Protein AF-0000000072577716 (afdb_homodimer)

Sequence (620 aa):
MRLLTHLRHVDLAVPDYDKQLDFYSGVWGLTKVAEDSGISFLAAEGSPEQYVVRLRKAEEKRLDLVSYGAASAADVDTLAERLLAGGVQLISRPGTVDTPGGGYGFRFFDVDGRTIEVSADVEVRQHRRIEEKESIPVKLSHVVLNSPDLNRTREWYERHLGFALSDTLSSPHMGEVMHFMRISNQHHSMALAKGPHTALHHISFEMRGLDEYMRGSGRVMRAGLRKIWGPGRHLAGDNTFTYFLDPHGNTVEYTTELENLDEDTWHPHVYDFSRPEVTDQWGTANPMNELVAKESFNDPDRGVFVAPPVMRLLTHLRHVDLAVPDYDKQLDFYSGVWGLTKVAEDSGISFLAAEGSPEQYVVRLRKAEEKRLDLVSYGAASAADVDTLAERLLAGGVQLISRPGTVDTPGGGYGFRFFDVDGRTIEVSADVEVRQHRRIEEKESIPVKLSHVVLNSPDLNRTREWYERHLGFALSDTLSSPHMGEVMHFMRISNQHHSMALAKGPHTALHHISFEMRGLDEYMRGSGRVMRAGLRKIWGPGRHLAGDNTFTYFLDPHGNTVEYTTELENLDEDTWHPHVYDFSRPEVTDQWGTANPMNELVAKESFNDPDRGVFVAPPV

Nearest PDB structures (foldseek):
  5znh-assembly1_A  TM=8.802E-01  e=3.880E-25  Diaphorobacter sp. DS2
  1f1u-assembly1_A  TM=8.747E-01  e=8.868E-24  Arthrobacter globiformis
  5zsz-assembly1_A  TM=8.930E-01  e=1.351E-23  Diaphorobacter sp. DS2
  4ghc-assembly1_A  TM=8.962E-01  e=1.593E-22  Brevibacterium fuscum
  6l3w-assembly1_A  TM=8.428E-01  e=5.550E-21  metagenome

pLDDT: mean 95.59, std 4.87, range [61.91, 98.88]

Solvent-accessible surface area (backbone atoms only — not comparable to full-atom values): 30816 Å² total; per-residue (Å²): 132,73,48,42,55,44,74,48,34,42,29,39,27,26,54,63,41,67,61,44,49,48,41,43,49,52,69,59,38,30,41,77,71,48,74,47,100,57,34,38,31,26,15,28,56,42,26,44,53,55,34,34,36,35,44,30,54,33,92,53,61,29,60,42,33,45,31,31,30,24,82,32,59,66,41,44,52,52,49,53,51,50,34,48,75,68,67,46,56,64,72,43,67,77,37,80,37,92,51,84,47,41,28,33,22,35,33,27,43,50,94,80,18,45,34,37,33,42,34,11,72,50,44,69,42,92,54,44,85,78,54,91,79,49,45,36,35,29,30,74,48,32,39,31,34,26,25,63,51,49,66,63,50,51,52,48,41,33,72,73,58,49,40,40,75,38,36,32,36,26,33,95,88,73,38,74,42,31,42,29,24,17,58,56,47,45,38,44,40,34,31,42,29,58,28,94,39,45,16,61,24,34,44,32,29,24,24,84,35,71,68,18,38,42,29,30,53,7,50,36,47,74,71,64,48,56,69,63,46,50,59,32,23,27,50,78,45,53,18,37,38,31,34,30,42,48,88,85,53,49,35,34,30,49,26,29,67,64,32,73,48,55,78,88,74,63,73,62,49,77,41,54,51,80,40,64,52,41,60,20,55,23,44,61,25,77,77,90,45,71,66,48,54,55,54,40,45,40,63,70,39,73,29,53,72,45,84,56,86,131,131,74,46,42,56,43,73,50,34,42,28,39,26,27,53,62,42,66,61,45,48,49,41,43,49,52,70,58,37,29,41,76,72,47,74,48,98,58,34,38,30,26,16,28,56,43,26,44,52,55,34,34,36,37,45,30,55,34,91,54,60,28,59,42,32,45,31,31,29,25,82,31,58,67,42,46,51,50,49,52,52,50,35,47,75,68,67,45,57,64,72,45,69,77,37,80,37,93,51,85,47,40,27,31,22,34,33,26,42,49,96,81,18,45,34,37,34,42,33,11,73,49,44,70,42,94,52,47,85,79,55,91,79,49,46,36,37,29,32,74,48,33,39,32,34,25,24,62,51,48,65,64,51,50,52,48,40,33,72,73,57,50,40,41,75,39,36,33,35,26,32,94,88,72,39,75,41,31,42,29,24,18,58,56,48,46,36,42,39,33,31,42,30,57,28,94,40,46,16,62,25,33,44,30,29,24,25,84,34,70,68,18,38,43,30,30,52,7,51,36,48,74,72,65,48,55,70,64,47,51,60,31,24,27,49,78,45,53,17,39,38,31,33,29,41,48,90,85,53,48,34,34,29,49,25,29,68,64,32,72,49,56,78,89,74,62,72,62,50,78,40,53,52,79,40,65,51,40,59,22,56,23,42,61,25,76,79,89,45,70,65,48,54,56,54,40,45,40,63,70,39,73,29,53,72,45,84,58,86,133

Structure (mmCIF, N/CA/C/O backbone):
data_AF-0000000072577716-model_v1
#
loop_
_entity.id
_entity.type
_entity.pdbx_description
1 polymer Oxidoreductase
#
loop_
_atom_site.group_PDB
_atom_site.id
_atom_site.type_symbol
_atom_site.label_atom_id
_atom_site.label_alt_id
_atom_site.label_comp_id
_atom_site.label_asym_id
_atom_site.label_entity_id
_atom_site.label_seq_id
_atom_site.pdbx_PDB_ins_code
_atom_site.Cartn_x
_atom_site.Cartn_y
_atom_site.Cartn_z
_atom_site.occupancy
_atom_site.B_iso_or_equiv
_atom_site.auth_seq_id
_atom_site.auth_comp_id
_atom_site.auth_asym_id
_atom_site.auth_atom_id
_atom_site.pdbx_PDB_model_num
ATOM 1 N N . MET A 1 1 ? -4.406 -38.875 3.258 1 61.91 1 MET A N 1
ATOM 2 C CA . MET A 1 1 ? -3.221 -38.062 3.527 1 61.91 1 MET A CA 1
ATOM 3 C C . MET A 1 1 ? -2.785 -37.281 2.279 1 61.91 1 MET A C 1
ATOM 5 O O . MET A 1 1 ? -2.83 -37.844 1.172 1 61.91 1 MET A O 1
ATOM 9 N N . ARG A 1 2 ? -2.484 -35.938 2.393 1 82.94 2 ARG A N 1
ATOM 10 C CA . ARG A 1 2 ? -2.021 -35.156 1.247 1 82.94 2 ARG A CA 1
ATOM 11 C C . ARG A 1 2 ? -0.605 -35.562 0.85 1 82.94 2 ARG A C 1
ATOM 13 O O . ARG A 1 2 ? 0.296 -35.594 1.69 1 82.94 2 ARG A O 1
ATOM 20 N N . LEU A 1 3 ? -0.496 -35.969 -0.396 1 93.38 3 LEU A N 1
ATOM 21 C CA . LEU A 1 3 ? 0.78 -36.438 -0.906 1 93.38 3 LEU A CA 1
ATOM 22 C C . LEU A 1 3 ? 1.635 -35.312 -1.427 1 93.38 3 LEU A C 1
ATOM 24 O O . LEU A 1 3 ? 2.865 -35.375 -1.425 1 93.38 3 LEU A O 1
ATOM 28 N N . LEU A 1 4 ? 0.972 -34.281 -1.821 1 97.19 4 LEU A N 1
ATOM 29 C CA . LEU A 1 4 ? 1.681 -33.094 -2.295 1 97.19 4 LEU A CA 1
ATOM 30 C C . LEU A 1 4 ? 1.93 -32.094 -1.151 1 97.19 4 LEU A C 1
ATOM 32 O O . LEU A 1 4 ? 1.136 -32.031 -0.211 1 97.19 4 LEU A O 1
ATOM 36 N N . THR A 1 5 ? 2.996 -31.312 -1.254 1 96.38 5 THR A N 1
ATOM 37 C CA . THR A 1 5 ? 3.35 -30.469 -0.117 1 96.38 5 THR A CA 1
ATOM 38 C C . THR A 1 5 ? 3.326 -29 -0.51 1 96.38 5 THR A C 1
ATOM 40 O O . THR A 1 5 ? 2.951 -28.141 0.294 1 96.38 5 THR A O 1
ATOM 43 N N . HIS A 1 6 ? 3.773 -28.688 -1.685 1 96.94 6 HIS A N 1
ATOM 44 C CA . HIS A 1 6 ? 3.875 -27.297 -2.072 1 96.94 6 HIS A CA 1
ATOM 45 C C . HIS A 1 6 ? 4.102 -27.141 -3.572 1 96.94 6 HIS A C 1
ATOM 47 O O . HIS A 1 6 ? 4.457 -28.125 -4.246 1 96.94 6 HIS A O 1
ATOM 53 N N . LEU A 1 7 ? 3.771 -25.953 -4.066 1 98.38 7 LEU A N 1
ATOM 54 C CA . LEU A 1 7 ? 4.172 -25.562 -5.414 1 98.38 7 LEU A CA 1
ATOM 55 C C . LEU A 1 7 ? 5.68 -25.344 -5.488 1 98.38 7 LEU A C 1
ATOM 57 O O . LEU A 1 7 ? 6.23 -24.578 -4.695 1 98.38 7 LEU A O 1
ATOM 61 N N . ARG A 1 8 ? 6.355 -26.016 -6.387 1 98.12 8 ARG A N 1
ATOM 62 C CA . ARG A 1 8 ? 7.812 -25.953 -6.414 1 98.12 8 ARG A CA 1
ATOM 63 C C . ARG A 1 8 ? 8.297 -24.953 -7.457 1 98.12 8 ARG A C 1
ATOM 65 O O . ARG A 1 8 ? 9.086 -24.062 -7.148 1 98.12 8 ARG A O 1
ATOM 72 N N . HIS A 1 9 ? 7.926 -25.125 -8.734 1 98.44 9 HIS A N 1
ATOM 73 C CA . HIS A 1 9 ? 8.352 -24.219 -9.805 1 98.44 9 HIS A CA 1
ATOM 74 C C . HIS A 1 9 ? 7.398 -24.281 -10.992 1 98.44 9 HIS A C 1
ATOM 76 O O . HIS A 1 9 ? 6.582 -25.203 -11.086 1 98.44 9 HIS A O 1
ATOM 82 N N . VAL A 1 10 ? 7.453 -23.25 -11.789 1 98.81 10 VAL A N 1
ATOM 83 C CA . VAL A 1 10 ? 6.738 -23.172 -13.062 1 98.81 10 VAL A CA 1
ATOM 84 C C . VAL A 1 10 ? 7.738 -23 -14.203 1 98.81 10 VAL A C 1
ATOM 86 O O . VAL A 1 10 ? 8.688 -22.219 -14.086 1 98.81 10 VAL A O 1
ATOM 89 N N . ASP A 1 11 ? 7.508 -23.734 -15.227 1 98.44 11 ASP A N 1
ATOM 90 C CA . ASP A 1 11 ? 8.445 -23.703 -16.344 1 98.44 11 ASP A CA 1
ATOM 91 C C . ASP A 1 11 ? 7.781 -23.141 -17.594 1 98.44 11 ASP A C 1
ATOM 93 O O . ASP A 1 11 ? 6.66 -23.516 -17.938 1 98.44 11 ASP A O 1
ATOM 97 N N . LEU A 1 12 ? 8.508 -22.25 -18.266 1 98.38 12 LEU A N 1
ATOM 98 C CA . LEU A 1 12 ? 8.008 -21.578 -19.453 1 98.38 12 LEU A CA 1
ATOM 99 C C . LEU A 1 12 ? 8.945 -21.812 -20.641 1 98.38 12 LEU A C 1
ATOM 101 O O . LEU A 1 12 ? 10.156 -21.906 -20.469 1 98.38 12 LEU A O 1
ATOM 105 N N . ALA A 1 13 ? 8.375 -21.922 -21.797 1 98.19 13 ALA A N 1
ATOM 106 C CA . ALA A 1 13 ? 9.102 -21.859 -23.062 1 98.19 13 ALA A CA 1
ATOM 107 C C . ALA A 1 13 ? 8.719 -20.609 -23.844 1 98.19 13 ALA A C 1
ATOM 109 O O . ALA A 1 13 ? 7.547 -20.219 -23.875 1 98.19 13 ALA A O 1
ATOM 110 N N . VAL A 1 14 ? 9.695 -20 -24.422 1 97.75 14 VAL A N 1
ATOM 111 C CA . VAL A 1 14 ? 9.422 -18.734 -25.078 1 97.75 14 VAL A CA 1
ATOM 112 C C . VAL A 1 14 ? 10.312 -18.594 -26.312 1 97.75 14 VAL A C 1
ATOM 114 O O . VAL A 1 14 ? 11.422 -19.125 -26.344 1 97.75 14 VAL A O 1
ATOM 117 N N . PRO A 1 15 ? 9.883 -17.828 -27.312 1 97.62 15 PRO A N 1
ATOM 118 C CA . PRO A 1 15 ? 10.695 -17.641 -28.531 1 97.62 15 PRO A CA 1
ATOM 119 C C . PRO A 1 15 ? 11.867 -16.688 -28.312 1 97.62 15 PRO A C 1
ATOM 121 O O . PRO A 1 15 ? 12.984 -16.953 -28.781 1 97.62 15 PRO A O 1
ATOM 124 N N . ASP A 1 16 ? 11.664 -15.531 -27.734 1 97.75 16 ASP A N 1
ATOM 125 C CA . ASP A 1 16 ? 12.75 -14.602 -27.422 1 97.75 16 ASP A CA 1
ATOM 126 C C . ASP A 1 16 ? 13.281 -14.836 -26 1 97.75 16 ASP A C 1
ATOM 128 O O . ASP A 1 16 ? 13.023 -14.047 -25.094 1 97.75 16 ASP A O 1
ATOM 132 N N . TYR A 1 17 ? 14.125 -15.828 -25.938 1 97.19 17 TYR A N 1
ATOM 133 C CA . TYR A 1 17 ? 14.656 -16.359 -24.688 1 97.19 17 TYR A CA 1
ATOM 134 C C . TYR A 1 17 ? 15.438 -15.289 -23.922 1 97.19 17 TYR A C 1
ATOM 136 O O . TYR A 1 17 ? 15.234 -15.094 -22.734 1 97.19 17 TYR A O 1
ATOM 144 N N . ASP A 1 18 ? 16.266 -14.57 -24.578 1 97.38 18 ASP A N 1
ATOM 145 C CA . ASP A 1 18 ? 17.141 -13.594 -23.938 1 97.38 18 ASP A CA 1
ATOM 146 C C . ASP A 1 18 ? 16.344 -12.453 -23.328 1 97.38 18 ASP A C 1
ATOM 148 O O . ASP A 1 18 ? 16.641 -12.008 -22.219 1 97.38 18 ASP A O 1
ATOM 152 N N . LYS A 1 19 ? 15.367 -12.016 -24.047 1 97.75 19 LYS A N 1
ATOM 153 C CA . LYS A 1 19 ? 14.523 -10.938 -23.547 1 97.75 19 LYS A CA 1
ATOM 154 C C . LYS A 1 19 ? 13.766 -11.367 -22.281 1 97.75 19 LYS A C 1
ATOM 156 O O . LYS A 1 19 ? 13.641 -10.594 -21.328 1 97.75 19 LYS A O 1
ATOM 161 N N . GLN A 1 20 ? 13.289 -12.555 -22.312 1 98.06 20 GLN A N 1
ATOM 162 C CA . GLN A 1 20 ? 12.562 -13.086 -21.156 1 98.06 20 GLN A CA 1
ATOM 163 C C . GLN A 1 20 ? 13.484 -13.25 -19.953 1 98.06 20 GLN A C 1
ATOM 165 O O . GLN A 1 20 ? 13.102 -12.938 -18.828 1 98.06 20 GLN A O 1
ATOM 170 N N . LEU A 1 21 ? 14.656 -13.75 -20.203 1 97.94 21 LEU A N 1
ATOM 171 C CA . LEU A 1 21 ? 15.633 -13.945 -19.141 1 97.94 21 LEU A CA 1
ATOM 172 C C . LEU A 1 21 ? 16.016 -12.617 -18.516 1 97.94 21 LEU A C 1
ATOM 174 O O . LEU A 1 21 ? 16.109 -12.508 -17.281 1 97.94 21 LEU A O 1
ATOM 178 N N . ASP A 1 22 ? 16.188 -11.602 -19.328 1 97.69 22 ASP A N 1
ATOM 179 C CA . ASP A 1 22 ? 16.547 -10.273 -18.844 1 97.69 22 ASP A CA 1
ATOM 180 C C . ASP A 1 22 ? 15.453 -9.703 -17.938 1 97.69 22 ASP A C 1
ATOM 182 O O . ASP A 1 22 ? 15.75 -9.055 -16.922 1 97.69 22 ASP A O 1
ATOM 186 N N . PHE A 1 23 ? 14.312 -9.938 -18.297 1 98.38 23 PHE A N 1
ATOM 187 C CA . PHE A 1 23 ? 13.188 -9.461 -17.484 1 98.38 23 PHE A CA 1
ATOM 188 C C . PHE A 1 23 ? 13.188 -10.117 -16.109 1 98.38 23 PHE A C 1
ATOM 190 O O . PHE A 1 23 ? 13.172 -9.43 -15.094 1 98.38 23 PHE A O 1
ATOM 197 N N . TYR A 1 24 ? 13.219 -11.453 -16.047 1 98.62 24 TYR A N 1
ATOM 198 C CA . TYR A 1 24 ? 13.062 -12.18 -14.789 1 98.62 24 TYR A CA 1
ATOM 199 C C . TYR A 1 24 ? 14.266 -11.969 -13.883 1 98.62 24 TYR A C 1
ATOM 201 O O . TYR A 1 24 ? 14.109 -11.82 -12.664 1 98.62 24 TYR A O 1
ATOM 209 N N . SER A 1 25 ? 15.484 -11.938 -14.461 1 97.75 25 SER A N 1
ATOM 210 C CA . SER A 1 25 ? 16.703 -11.836 -13.664 1 97.75 25 SER A CA 1
ATOM 211 C C . SER A 1 25 ? 17.062 -10.383 -13.383 1 97.75 25 SER A C 1
ATOM 213 O O . SER A 1 25 ? 17.906 -10.102 -12.531 1 97.75 25 SER A O 1
ATOM 215 N N . GLY A 1 26 ? 16.453 -9.391 -14 1 96.75 26 GLY A N 1
ATOM 216 C CA . GLY A 1 26 ? 16.688 -7.965 -13.805 1 96.75 26 GLY A CA 1
ATOM 217 C C . GLY A 1 26 ? 15.547 -7.262 -13.094 1 96.75 26 GLY A C 1
ATOM 218 O O . GLY A 1 26 ? 15.547 -7.164 -11.867 1 96.75 26 GLY A O 1
ATOM 219 N N . VAL A 1 27 ? 14.578 -7.012 -13.875 1 96.25 27 VAL A N 1
ATOM 220 C CA . VAL A 1 27 ? 13.477 -6.164 -13.414 1 96.25 27 VAL A CA 1
ATOM 221 C C . VAL A 1 27 ? 12.664 -6.902 -12.359 1 96.25 27 VAL A C 1
ATOM 223 O O . VAL A 1 27 ? 12.289 -6.324 -11.328 1 96.25 27 VAL A O 1
ATOM 226 N N . TRP A 1 28 ? 12.398 -8.156 -12.57 1 98.44 28 TRP A N 1
ATOM 227 C CA . TRP A 1 28 ? 11.477 -8.898 -11.711 1 98.44 28 TRP A CA 1
ATOM 228 C C . TRP A 1 28 ? 12.164 -9.32 -10.414 1 98.44 28 TRP A C 1
ATOM 230 O O . TRP A 1 28 ? 11.508 -9.469 -9.383 1 98.44 28 TRP A O 1
ATOM 240 N N . GLY A 1 29 ? 13.531 -9.578 -10.469 1 98.38 29 GLY A N 1
ATOM 241 C CA . GLY A 1 29 ? 14.305 -9.711 -9.242 1 98.38 29 GLY A CA 1
ATOM 242 C C . GLY A 1 29 ? 14.641 -11.148 -8.898 1 98.38 29 GLY A C 1
ATOM 243 O O . GLY A 1 29 ? 14.953 -11.461 -7.75 1 98.38 29 GLY A O 1
ATOM 244 N N . LEU A 1 30 ? 14.57 -12.086 -9.82 1 98.69 30 LEU A N 1
ATOM 245 C CA . LEU A 1 30 ? 15.031 -13.445 -9.57 1 98.69 30 LEU A CA 1
ATOM 246 C C . LEU A 1 30 ? 16.516 -13.586 -9.867 1 98.69 30 LEU A C 1
ATOM 248 O O . LEU A 1 30 ? 17.109 -12.719 -10.523 1 98.69 30 LEU A O 1
ATOM 252 N N . THR A 1 31 ? 17.094 -14.648 -9.352 1 98 31 THR A N 1
ATOM 253 C CA . THR A 1 31 ? 18.516 -14.914 -9.523 1 98 31 THR A CA 1
ATOM 254 C C . THR A 1 31 ? 18.734 -16.109 -10.445 1 98 31 THR A C 1
ATOM 256 O O . THR A 1 31 ? 18.219 -17.203 -10.188 1 98 31 THR A O 1
ATOM 259 N N . LYS A 1 32 ? 19.516 -15.891 -11.531 1 97.75 32 LYS A N 1
ATOM 260 C CA . LYS A 1 32 ? 19.891 -17.016 -12.375 1 97.75 32 LYS A CA 1
ATOM 261 C C . LYS A 1 32 ? 20.891 -17.922 -11.656 1 97.75 32 LYS A C 1
ATOM 263 O O . LYS A 1 32 ? 22 -17.5 -11.328 1 97.75 32 LYS A O 1
ATOM 268 N N . VAL A 1 33 ? 20.531 -19.219 -11.492 1 96.69 33 VAL A N 1
ATOM 269 C CA . VAL A 1 33 ? 21.359 -20.078 -10.664 1 96.69 33 VAL A CA 1
ATOM 270 C C . VAL A 1 33 ? 22.016 -21.156 -11.523 1 96.69 33 VAL A C 1
ATOM 272 O O . VAL A 1 33 ? 22.984 -21.797 -11.109 1 96.69 33 VAL A O 1
ATOM 275 N N . ALA A 1 34 ? 21.469 -21.5 -12.617 1 94.75 34 ALA A N 1
ATOM 276 C CA . ALA A 1 34 ? 22.031 -22.469 -13.57 1 94.75 34 ALA A CA 1
ATOM 277 C C . ALA A 1 34 ? 21.578 -22.156 -14.992 1 94.75 34 ALA A C 1
ATOM 279 O O . ALA A 1 34 ? 20.531 -21.547 -15.203 1 94.75 34 ALA A O 1
ATOM 280 N N . GLU A 1 35 ? 22.453 -22.469 -15.844 1 92.56 35 GLU A N 1
ATOM 281 C CA . GLU A 1 35 ? 22.125 -22.25 -17.25 1 92.56 35 GLU A CA 1
ATOM 282 C C . GLU A 1 35 ? 22.781 -23.297 -18.141 1 92.56 35 GLU A C 1
ATOM 284 O O . GLU A 1 35 ? 23.906 -23.734 -17.875 1 92.56 35 GLU A O 1
ATOM 289 N N . ASP A 1 36 ? 22 -23.688 -19.031 1 87.69 36 ASP A N 1
ATOM 290 C CA . ASP A 1 36 ? 22.469 -24.5 -20.156 1 87.69 36 ASP A CA 1
ATOM 291 C C . ASP A 1 36 ? 21.922 -23.984 -21.484 1 87.69 36 ASP A C 1
ATOM 293 O O . ASP A 1 36 ? 20.938 -23.234 -21.5 1 87.69 36 ASP A O 1
ATOM 297 N N . SER A 1 37 ? 22.641 -24.203 -22.578 1 85.56 37 SER A N 1
ATOM 298 C CA . SER A 1 37 ? 22.281 -23.625 -23.859 1 85.56 37 SER A CA 1
ATOM 299 C C . SER A 1 37 ? 20.781 -23.656 -24.094 1 85.56 37 SER A C 1
ATOM 301 O O . SER A 1 37 ? 20.203 -24.719 -24.328 1 85.56 37 SER A O 1
ATOM 303 N N . GLY A 1 38 ? 20.156 -22.469 -23.859 1 92.56 38 GLY A N 1
ATOM 304 C CA . GLY A 1 38 ? 18.75 -22.266 -24.141 1 92.56 38 GLY A CA 1
ATOM 305 C C . GLY A 1 38 ? 17.844 -22.625 -22.969 1 92.56 38 GLY A C 1
ATOM 306 O O . GLY A 1 38 ? 16.625 -22.734 -23.109 1 92.56 38 GLY A O 1
ATOM 307 N N . ILE A 1 39 ? 18.469 -22.969 -21.875 1 96.94 39 ILE A N 1
ATOM 308 C CA . ILE A 1 39 ? 17.703 -23.25 -20.656 1 96.94 39 ILE A CA 1
ATOM 309 C C . ILE A 1 39 ? 18.312 -22.484 -19.484 1 96.94 39 ILE A C 1
ATOM 311 O O . ILE A 1 39 ? 19.531 -22.469 -19.312 1 96.94 39 ILE A O 1
ATOM 315 N N . SER A 1 40 ? 17.438 -21.797 -18.75 1 97.94 40 SER A N 1
ATOM 316 C CA . SER A 1 40 ? 17.875 -21.125 -17.531 1 97.94 40 SER A CA 1
ATOM 317 C C . SER A 1 40 ? 16.984 -21.484 -16.344 1 97.94 40 SER A C 1
ATOM 319 O O . SER A 1 40 ? 15.789 -21.719 -16.5 1 97.94 40 SER A O 1
ATOM 321 N N . PHE A 1 41 ? 17.609 -21.609 -15.195 1 98.31 41 PHE A N 1
ATOM 322 C CA . PHE A 1 41 ? 16.938 -21.828 -13.922 1 98.31 41 PHE A CA 1
ATOM 323 C C . PHE A 1 41 ? 17.047 -20.594 -13.023 1 98.31 41 PHE A C 1
ATOM 325 O O . PHE A 1 41 ? 18.141 -20.109 -12.766 1 98.31 41 PHE A O 1
ATOM 332 N N . LEU A 1 42 ? 15.883 -20.094 -12.586 1 98.69 42 LEU A N 1
ATOM 333 C CA . LEU A 1 42 ? 15.844 -18.844 -11.828 1 98.69 42 LEU A CA 1
ATOM 334 C C . LEU A 1 42 ? 15.266 -19.078 -10.43 1 98.69 42 LEU A C 1
ATOM 336 O O . LEU A 1 42 ? 14.172 -19.625 -10.289 1 98.69 42 LEU A O 1
ATOM 340 N N . ALA A 1 43 ? 16 -18.578 -9.445 1 98.56 43 ALA A N 1
ATOM 341 C CA . ALA A 1 43 ? 15.625 -18.781 -8.047 1 98.56 43 ALA A CA 1
ATOM 342 C C . ALA A 1 43 ? 15.156 -17.484 -7.402 1 98.56 43 ALA A C 1
ATOM 344 O O . ALA A 1 43 ? 15.508 -16.391 -7.863 1 98.56 43 ALA A O 1
ATOM 345 N N . ALA A 1 44 ? 14.312 -17.609 -6.484 1 98.56 44 ALA A N 1
ATOM 346 C CA . ALA A 1 44 ? 14.023 -16.516 -5.566 1 98.56 44 ALA A CA 1
ATOM 347 C C . ALA A 1 44 ? 14.953 -16.547 -4.359 1 98.56 44 ALA A C 1
ATOM 349 O O . ALA A 1 44 ? 15.094 -17.594 -3.707 1 98.56 44 ALA A O 1
ATOM 350 N N . GLU A 1 45 ? 15.5 -15.469 -3.943 1 97.75 45 GLU A N 1
ATOM 351 C CA . GLU A 1 45 ? 16.562 -15.414 -2.947 1 97.75 45 GLU A CA 1
ATOM 352 C C . GLU A 1 45 ? 16.078 -15.938 -1.597 1 97.75 45 GLU A C 1
ATOM 354 O O . GLU A 1 45 ? 16.875 -16.5 -0.83 1 97.75 45 GLU A O 1
ATOM 359 N N . GLY A 1 46 ? 14.867 -15.75 -1.352 1 97.94 46 GLY A N 1
ATOM 360 C CA . GLY A 1 46 ? 14.359 -16.141 -0.047 1 97.94 46 GLY A CA 1
ATOM 361 C C . GLY A 1 46 ? 13.891 -17.578 0.006 1 97.94 46 GLY A C 1
ATOM 362 O O . GLY A 1 46 ? 13.461 -18.062 1.056 1 97.94 46 GLY A O 1
ATOM 363 N N . SER A 1 47 ? 13.93 -18.328 -1.049 1 97.38 47 SER A N 1
ATOM 364 C CA . SER A 1 47 ? 13.375 -19.672 -1.154 1 97.38 47 SER A CA 1
ATOM 365 C C . SER A 1 47 ? 14.477 -20.734 -1.142 1 97.38 47 SER A C 1
ATOM 367 O O . SER A 1 47 ? 15.523 -20.547 -1.769 1 97.38 47 SER A O 1
ATOM 369 N N . PRO A 1 48 ? 14.266 -21.812 -0.46 1 97.19 48 PRO A N 1
ATOM 370 C CA . PRO A 1 48 ? 15.234 -22.922 -0.482 1 97.19 48 PRO A CA 1
ATOM 371 C C . PRO A 1 48 ? 15.164 -23.734 -1.77 1 97.19 48 PRO A C 1
ATOM 373 O O . PRO A 1 48 ? 16.031 -24.578 -2.014 1 97.19 48 PRO A O 1
ATOM 376 N N . GLU A 1 49 ? 14.156 -23.578 -2.582 1 97.56 49 GLU A N 1
ATOM 377 C CA . GLU A 1 49 ? 14.078 -24.297 -3.855 1 97.56 49 GLU A CA 1
ATOM 378 C C . GLU A 1 49 ? 15.234 -23.922 -4.773 1 97.56 49 GLU A C 1
ATOM 380 O O . GLU A 1 49 ? 15.641 -22.75 -4.824 1 97.56 49 GLU A O 1
ATOM 385 N N . GLN A 1 50 ? 15.734 -24.906 -5.531 1 96.88 50 GLN A N 1
ATOM 386 C CA . GLN A 1 50 ? 16.828 -24.656 -6.457 1 96.88 50 GLN A CA 1
ATOM 387 C C . GLN A 1 50 ? 16.453 -23.578 -7.477 1 96.88 50 GLN A C 1
ATOM 389 O O . GLN A 1 50 ? 17.297 -22.781 -7.879 1 96.88 50 GLN A O 1
ATOM 394 N N . TYR A 1 51 ? 15.266 -23.562 -7.891 1 98.06 51 TYR A N 1
ATOM 395 C CA . TYR A 1 51 ? 14.688 -22.594 -8.812 1 98.06 51 TYR A CA 1
ATOM 396 C C . TYR A 1 51 ? 13.164 -22.562 -8.695 1 98.06 51 TYR A C 1
ATOM 398 O O . TYR A 1 51 ? 12.562 -23.516 -8.195 1 98.06 51 TYR A O 1
ATOM 406 N N . VAL A 1 52 ? 12.625 -21.406 -9.117 1 98.62 52 VAL A N 1
ATOM 407 C CA . VAL A 1 52 ? 11.172 -21.297 -9.055 1 98.62 52 VAL A CA 1
ATOM 408 C C . VAL A 1 52 ? 10.602 -21.078 -10.461 1 98.62 52 VAL A C 1
ATOM 410 O O . VAL A 1 52 ? 9.406 -21.25 -10.68 1 98.62 52 VAL A O 1
ATOM 413 N N . VAL A 1 53 ? 11.43 -20.656 -11.375 1 98.81 53 VAL A N 1
ATOM 414 C CA . VAL A 1 53 ? 11.078 -20.547 -12.789 1 98.81 53 VAL A CA 1
ATOM 415 C C . VAL A 1 53 ? 12.164 -21.188 -13.641 1 98.81 53 VAL A C 1
ATOM 417 O O . VAL A 1 53 ? 13.359 -20.969 -13.414 1 98.81 53 VAL A O 1
ATOM 420 N N . ARG A 1 54 ? 11.805 -21.984 -14.547 1 98.38 54 ARG A N 1
ATOM 421 C CA . ARG A 1 54 ? 12.688 -22.453 -15.609 1 98.38 54 ARG A CA 1
ATOM 422 C C . ARG A 1 54 ? 12.281 -21.859 -16.953 1 98.38 54 AR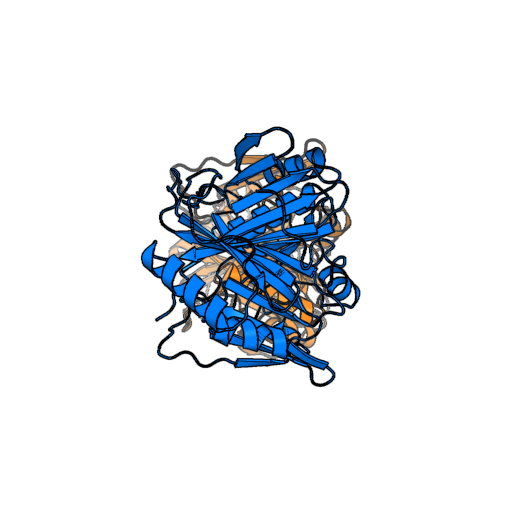G A C 1
ATOM 424 O O . ARG A 1 54 ? 11.102 -21.891 -17.312 1 98.38 54 ARG A O 1
ATOM 431 N N . LEU A 1 55 ? 13.219 -21.297 -17.656 1 98.31 55 LEU A N 1
ATOM 432 C CA . LEU A 1 55 ? 13 -20.766 -18.984 1 98.31 55 LEU A CA 1
ATOM 433 C C . LEU A 1 55 ? 13.695 -21.609 -20.047 1 98.31 55 LEU A C 1
ATOM 435 O O . LEU A 1 55 ? 14.859 -21.984 -19.875 1 98.31 55 LEU A O 1
ATOM 439 N N . ARG A 1 56 ? 12.984 -21.875 -21.078 1 98.19 56 ARG A N 1
ATOM 440 C CA . ARG A 1 56 ? 13.547 -22.609 -22.203 1 98.19 56 ARG A CA 1
ATOM 441 C C . ARG A 1 56 ? 13.289 -21.891 -23.531 1 98.19 56 ARG A C 1
ATOM 443 O O . ARG A 1 56 ? 12.188 -21.406 -23.766 1 98.19 56 ARG A O 1
ATOM 450 N N . LYS A 1 57 ? 14.344 -21.906 -24.391 1 98.06 57 LYS A N 1
ATOM 451 C CA . LYS A 1 57 ? 14.172 -21.391 -25.734 1 98.06 57 LYS A CA 1
ATOM 452 C C . LYS A 1 57 ? 13.297 -22.312 -26.578 1 98.06 57 LYS A C 1
ATOM 454 O O . LYS A 1 57 ? 13.492 -23.516 -26.594 1 98.06 57 LYS A O 1
ATOM 459 N N . ALA A 1 58 ? 12.344 -21.719 -27.203 1 97.31 58 ALA A N 1
ATOM 460 C CA . ALA A 1 58 ? 11.453 -22.469 -28.094 1 97.31 58 ALA A CA 1
ATOM 461 C C . ALA A 1 58 ? 10.914 -21.578 -29.203 1 97.31 58 ALA A C 1
ATOM 463 O O . ALA A 1 58 ? 11.047 -20.344 -29.141 1 97.31 58 ALA A O 1
ATOM 464 N N . GLU A 1 59 ? 10.32 -22.219 -30.234 1 96.12 59 GLU A N 1
ATOM 465 C CA . GLU A 1 59 ? 9.758 -21.469 -31.359 1 96.12 59 GLU A CA 1
ATOM 466 C C . GLU A 1 59 ? 8.461 -20.766 -30.953 1 96.12 59 GLU A C 1
ATOM 468 O O . GLU A 1 59 ? 8.133 -19.703 -31.484 1 96.12 59 GLU A O 1
ATOM 473 N N . GLU A 1 60 ? 7.777 -21.359 -30.016 1 95.56 60 GLU A N 1
ATOM 474 C CA . GLU A 1 60 ? 6.5 -20.828 -29.578 1 95.56 60 GLU A CA 1
ATOM 475 C C . GLU A 1 60 ? 6.441 -20.719 -28.047 1 95.56 60 GLU A C 1
ATOM 477 O O . GLU A 1 60 ? 7.09 -21.5 -27.344 1 95.56 60 GLU A O 1
ATOM 482 N N . LYS A 1 61 ? 5.602 -19.766 -27.641 1 96.75 61 LYS A N 1
ATOM 483 C CA . LYS A 1 61 ? 5.355 -19.641 -26.203 1 96.75 61 LYS A CA 1
ATOM 484 C C . LYS A 1 61 ? 4.473 -20.766 -25.688 1 96.75 61 LYS A C 1
ATOM 486 O O . LYS A 1 61 ? 3.477 -21.125 -26.328 1 96.75 61 LYS A O 1
ATOM 491 N N . ARG A 1 62 ? 4.777 -21.297 -24.578 1 97.25 62 ARG A N 1
ATOM 492 C CA . ARG A 1 62 ? 3.893 -22.266 -23.922 1 97.25 62 ARG A CA 1
ATOM 493 C C . ARG A 1 62 ? 4.25 -22.422 -22.453 1 97.25 62 ARG A C 1
ATOM 495 O O . ARG A 1 62 ? 5.332 -22.016 -22.016 1 97.25 62 ARG A O 1
ATOM 502 N N . LEU A 1 63 ? 3.371 -22.969 -21.656 1 98.12 63 LEU A N 1
ATOM 503 C CA . LEU A 1 63 ? 3.633 -23.484 -20.312 1 98.12 63 LEU A CA 1
ATOM 504 C C . LEU A 1 63 ? 4.188 -24.906 -20.375 1 98.12 63 LEU A C 1
ATOM 506 O O . LEU A 1 63 ? 3.463 -25.844 -20.7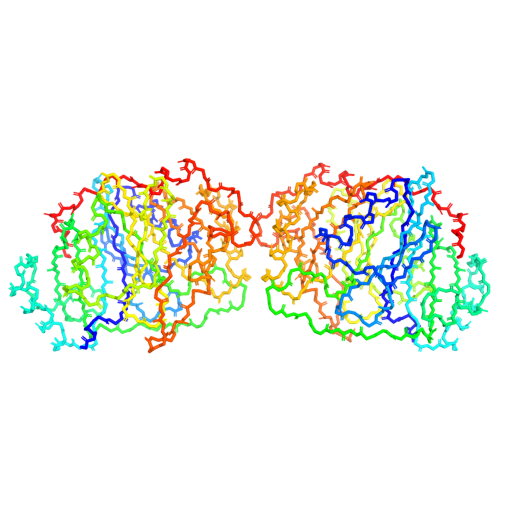03 1 98.12 63 LEU A O 1
ATOM 510 N N . ASP A 1 64 ? 5.461 -25.047 -20.062 1 97.88 64 ASP A N 1
ATOM 511 C CA . ASP A 1 64 ? 6.07 -26.375 -20.125 1 97.88 64 ASP A CA 1
ATOM 512 C C . ASP A 1 64 ? 5.496 -27.297 -19.047 1 97.88 64 ASP A C 1
ATOM 514 O O . ASP A 1 64 ? 5.055 -28.406 -19.344 1 97.88 64 ASP A O 1
ATOM 518 N N . LEU A 1 65 ? 5.551 -26.844 -17.859 1 97.56 65 LEU A N 1
ATOM 519 C CA . LEU A 1 65 ? 4.965 -27.672 -16.812 1 97.56 65 LEU A CA 1
ATOM 520 C C . LEU A 1 65 ? 4.777 -26.859 -15.531 1 97.56 65 LEU A C 1
ATOM 522 O O . LEU A 1 65 ? 5.316 -25.766 -15.398 1 97.56 65 LEU A O 1
ATOM 526 N N . VAL A 1 66 ? 3.943 -27.312 -14.656 1 98.75 66 VAL A N 1
ATOM 527 C CA . VAL A 1 66 ? 3.797 -26.906 -13.258 1 98.75 66 VAL A CA 1
ATOM 528 C C . VAL A 1 66 ? 4.301 -28.016 -12.344 1 98.75 66 VAL A C 1
ATOM 530 O O . VAL A 1 66 ? 3.951 -29.188 -12.523 1 98.75 66 VAL A O 1
ATOM 533 N N . SER A 1 67 ? 5.094 -27.625 -11.406 1 98.62 67 SER A N 1
ATOM 534 C CA . SER A 1 67 ? 5.742 -28.625 -10.578 1 98.62 67 SER A CA 1
ATOM 535 C C . SER A 1 67 ? 5.324 -28.5 -9.117 1 98.62 67 SER A C 1
ATOM 537 O O . SER A 1 67 ? 5.238 -27.391 -8.586 1 98.62 67 SER A O 1
ATOM 539 N N . TYR A 1 68 ? 5.117 -29.656 -8.5 1 98.69 68 TYR A N 1
ATOM 540 C CA . TYR A 1 68 ? 4.797 -29.719 -7.078 1 98.69 68 TYR A CA 1
ATOM 541 C C . TYR A 1 68 ? 5.777 -30.625 -6.34 1 98.69 68 TYR A C 1
ATOM 543 O O . TYR A 1 68 ? 6.363 -31.531 -6.934 1 98.69 68 TYR A O 1
ATOM 551 N N . GLY A 1 69 ? 5.883 -30.328 -5.082 1 98.06 69 GLY A N 1
ATOM 552 C CA . GLY A 1 69 ? 6.676 -31.188 -4.215 1 98.06 69 GLY A CA 1
ATOM 553 C C . GLY A 1 69 ? 5.855 -32.25 -3.523 1 98.06 69 GLY A C 1
ATOM 554 O O . GLY A 1 69 ? 4.66 -32.062 -3.283 1 98.06 69 GLY A O 1
ATOM 555 N N . ALA A 1 70 ? 6.547 -33.375 -3.268 1 97.81 70 ALA A N 1
ATOM 556 C CA . ALA A 1 70 ? 6.039 -34.438 -2.381 1 97.81 70 ALA A CA 1
ATOM 557 C C . ALA A 1 70 ? 6.965 -34.625 -1.186 1 97.81 70 ALA A C 1
ATOM 559 O O . ALA A 1 70 ? 8.141 -34.25 -1.232 1 97.81 70 ALA A O 1
ATOM 560 N N . ALA A 1 71 ? 6.398 -35.188 -0.154 1 94.69 71 ALA A N 1
ATOM 561 C CA . ALA A 1 71 ? 7.16 -35.281 1.089 1 94.69 71 ALA A CA 1
ATOM 562 C C . ALA A 1 71 ? 8.258 -36.344 0.993 1 94.69 71 ALA A C 1
ATOM 564 O O . ALA A 1 71 ? 9.32 -36.188 1.603 1 94.69 71 ALA A O 1
ATOM 565 N N . SER A 1 72 ? 7.969 -37.438 0.264 1 97.31 72 SER A N 1
ATOM 566 C CA . SER A 1 72 ? 8.945 -38.531 0.201 1 97.31 72 SER A CA 1
ATOM 567 C C . SER A 1 72 ? 8.883 -39.25 -1.139 1 97.31 72 SER A C 1
ATOM 569 O O . SER A 1 72 ? 7.898 -39.125 -1.871 1 97.31 72 SER A O 1
ATOM 571 N N . ALA A 1 73 ? 9.992 -40.031 -1.39 1 98 73 ALA A N 1
ATOM 572 C CA . ALA A 1 73 ? 10.008 -40.844 -2.586 1 98 73 ALA A CA 1
ATOM 573 C C . ALA A 1 73 ? 8.859 -41.875 -2.568 1 98 73 ALA A C 1
ATOM 575 O O . ALA A 1 73 ? 8.289 -42.188 -3.613 1 98 73 ALA A O 1
ATOM 576 N N . ALA A 1 74 ? 8.578 -42.375 -1.391 1 98.19 74 ALA A N 1
ATOM 577 C CA . ALA A 1 74 ? 7.461 -43.281 -1.254 1 98.19 74 ALA A CA 1
ATOM 578 C C . ALA A 1 74 ? 6.145 -42.625 -1.646 1 98.19 74 ALA A C 1
ATOM 580 O O . ALA A 1 74 ? 5.273 -43.25 -2.248 1 98.19 74 ALA A O 1
ATOM 581 N N . ASP A 1 75 ? 5.98 -41.375 -1.278 1 98.12 75 ASP A N 1
ATOM 582 C CA . ASP A 1 75 ? 4.789 -40.625 -1.655 1 98.12 75 ASP A CA 1
ATOM 583 C C . ASP A 1 75 ? 4.707 -40.469 -3.17 1 98.12 75 ASP A C 1
ATOM 585 O O . ASP A 1 75 ? 3.617 -40.5 -3.746 1 98.12 75 ASP A O 1
ATOM 589 N N . VAL A 1 76 ? 5.852 -40.219 -3.777 1 98.62 76 VAL A N 1
ATOM 590 C CA . VAL A 1 76 ? 5.914 -40.125 -5.23 1 98.62 76 VAL A CA 1
ATOM 591 C C . VAL A 1 76 ? 5.43 -41.406 -5.871 1 98.62 76 VAL A C 1
ATOM 593 O O . VAL A 1 76 ? 4.586 -41.406 -6.773 1 98.62 76 VAL A O 1
ATOM 596 N N . ASP A 1 77 ? 5.926 -42.562 -5.395 1 98.62 77 ASP A N 1
ATOM 597 C CA . ASP A 1 77 ? 5.527 -43.844 -5.93 1 98.62 77 ASP A CA 1
ATOM 598 C C . ASP A 1 77 ? 4.031 -44.094 -5.734 1 98.62 77 ASP A C 1
ATOM 600 O O . ASP A 1 77 ? 3.348 -44.562 -6.648 1 98.62 77 ASP A O 1
ATOM 604 N N . THR A 1 78 ? 3.639 -43.781 -4.566 1 98.38 78 THR A N 1
ATOM 605 C CA . THR A 1 78 ? 2.227 -43.969 -4.246 1 98.38 78 THR A CA 1
ATOM 606 C C . THR A 1 78 ? 1.353 -43.156 -5.191 1 98.38 78 THR A C 1
ATOM 608 O O . THR A 1 78 ? 0.349 -43.625 -5.707 1 98.38 78 THR A O 1
ATOM 611 N N . LEU A 1 79 ? 1.719 -41.906 -5.375 1 98.31 79 LEU A N 1
ATOM 612 C CA . LEU A 1 79 ? 0.951 -41.031 -6.25 1 98.31 79 LEU A CA 1
ATOM 613 C C . LEU A 1 79 ? 0.933 -41.562 -7.68 1 98.31 79 LEU A C 1
ATOM 615 O O . LEU A 1 79 ? -0.111 -41.562 -8.336 1 98.31 79 LEU A O 1
ATOM 619 N N . ALA A 1 80 ? 2.049 -41.969 -8.164 1 98.5 80 ALA A N 1
ATOM 620 C CA . ALA A 1 80 ? 2.131 -42.5 -9.516 1 98.5 80 ALA A CA 1
ATOM 621 C C . ALA A 1 80 ? 1.203 -43.719 -9.688 1 98.5 80 ALA A C 1
ATOM 623 O O . ALA A 1 80 ? 0.494 -43.812 -10.688 1 98.5 80 ALA A O 1
ATOM 624 N N . GLU A 1 81 ? 1.226 -44.562 -8.727 1 98.12 81 GLU A N 1
ATOM 625 C CA . GLU A 1 81 ? 0.375 -45.75 -8.773 1 98.12 81 GLU A CA 1
ATOM 626 C C . GLU A 1 81 ? -1.103 -45.375 -8.773 1 98.12 81 GLU A C 1
ATOM 628 O O . GLU A 1 81 ? -1.899 -45.938 -9.516 1 98.12 81 GLU A O 1
ATOM 633 N N . ARG A 1 82 ? -1.399 -44.469 -7.953 1 97.44 82 ARG A N 1
ATOM 634 C CA . ARG A 1 82 ? -2.781 -44.031 -7.867 1 97.44 82 ARG A CA 1
ATOM 635 C C . ARG A 1 82 ? -3.234 -43.406 -9.188 1 97.44 82 ARG A C 1
ATOM 637 O O . ARG A 1 82 ? -4.359 -43.625 -9.633 1 97.44 82 ARG A O 1
ATOM 644 N N . LEU A 1 83 ? -2.391 -42.562 -9.719 1 98.25 83 LEU A N 1
ATOM 645 C CA . LEU A 1 83 ? -2.723 -41.906 -10.984 1 98.25 83 LEU A CA 1
ATOM 646 C C . LEU A 1 83 ? -2.898 -42.938 -12.094 1 98.25 83 LEU A C 1
ATOM 648 O O . LEU A 1 83 ? -3.846 -42.844 -12.883 1 98.25 83 LEU A O 1
ATOM 652 N N . LEU A 1 84 ? -2.059 -43.906 -12.133 1 97.44 84 LEU A N 1
ATOM 653 C CA . LEU A 1 84 ? -2.166 -44.969 -13.125 1 97.44 84 LEU A CA 1
ATOM 654 C C . LEU A 1 84 ? -3.473 -45.719 -12.953 1 97.44 84 LEU A C 1
ATOM 656 O O . LEU A 1 84 ? -4.164 -46 -13.938 1 97.44 84 LEU A O 1
ATOM 660 N N . ALA A 1 85 ? -3.727 -46.094 -11.789 1 97.56 85 ALA A N 1
ATOM 661 C CA . ALA A 1 85 ? -4.957 -46.812 -11.484 1 97.56 85 ALA A CA 1
ATOM 662 C C . ALA A 1 85 ? -6.184 -46 -11.875 1 97.56 85 ALA A C 1
ATOM 664 O O . ALA A 1 85 ? -7.219 -46.562 -12.242 1 97.56 85 ALA A O 1
ATOM 665 N N . GLY A 1 86 ? -6.012 -44.719 -11.758 1 97.06 86 GLY A N 1
ATOM 666 C CA . GLY A 1 86 ? -7.109 -43.812 -12.078 1 97.06 86 GLY A CA 1
ATOM 667 C C . GLY A 1 86 ? -7.207 -43.5 -13.562 1 97.06 86 GLY A C 1
ATOM 668 O O . GLY A 1 86 ? -8.047 -42.688 -13.977 1 97.06 86 GLY A O 1
ATOM 669 N N . GLY A 1 87 ? -6.289 -44.031 -14.367 1 97.5 87 GLY A N 1
ATOM 670 C CA . GLY A 1 87 ? -6.363 -43.844 -15.805 1 97.5 87 GLY A CA 1
ATOM 671 C C . GLY A 1 87 ? -5.641 -42.625 -16.297 1 97.5 87 GLY A C 1
ATOM 672 O O . GLY A 1 87 ? -5.84 -42.188 -17.438 1 97.5 87 GLY A O 1
ATOM 673 N N . VAL A 1 88 ? -4.926 -42 -15.453 1 97.94 88 VAL A N 1
ATOM 674 C CA . VAL A 1 88 ? -4.172 -40.812 -15.844 1 97.94 88 VAL A CA 1
ATOM 675 C C . VAL A 1 88 ? -2.969 -41.219 -16.688 1 97.94 88 VAL A C 1
ATOM 677 O O . VAL A 1 88 ? -2.281 -42.219 -16.375 1 97.94 88 VAL A O 1
ATOM 680 N N . GLN A 1 89 ? -2.785 -40.469 -17.766 1 97.5 89 GLN A N 1
ATOM 681 C CA . GLN A 1 89 ? -1.648 -40.75 -18.641 1 97.5 89 GLN A CA 1
ATOM 682 C C . GLN A 1 89 ? -0.35 -40.219 -18.031 1 97.5 89 GLN A C 1
ATOM 684 O O . GLN A 1 89 ? -0.141 -39.031 -17.922 1 97.5 89 GLN A O 1
ATOM 689 N N . LEU A 1 90 ? 0.558 -41.125 -17.688 1 98.25 90 LEU A N 1
ATOM 690 C CA . LEU A 1 90 ? 1.886 -40.75 -17.219 1 98.25 90 LEU A CA 1
ATOM 691 C C . LEU A 1 90 ? 2.799 -40.438 -18.406 1 98.25 90 LEU A C 1
ATOM 693 O O . LEU A 1 90 ? 2.744 -41.094 -19.438 1 98.25 90 LEU A O 1
ATOM 697 N N . ILE A 1 91 ? 3.527 -39.469 -18.25 1 97.88 91 ILE A N 1
ATOM 698 C CA . ILE A 1 91 ? 4.551 -39.125 -19.234 1 97.88 91 ILE A CA 1
ATOM 699 C C . ILE A 1 91 ? 5.824 -39.906 -18.938 1 97.88 91 ILE A C 1
ATOM 701 O O . ILE A 1 91 ? 6.531 -40.312 -19.859 1 97.88 91 ILE A O 1
ATOM 705 N N . SER A 1 92 ? 6.156 -40.094 -17.719 1 97.38 92 SER A N 1
ATOM 706 C CA . SER A 1 92 ? 7.297 -40.906 -17.266 1 97.38 92 SER A CA 1
ATOM 707 C C . SER A 1 92 ? 6.965 -41.625 -15.977 1 97.38 92 SER A C 1
ATOM 709 O O . SER A 1 92 ? 6.074 -41.25 -15.227 1 97.38 92 SER A O 1
ATOM 711 N N . ARG A 1 93 ? 7.695 -42.719 -15.797 1 97.62 93 ARG A N 1
ATOM 712 C CA . ARG A 1 93 ? 7.621 -43.406 -14.516 1 97.62 93 ARG A CA 1
ATOM 713 C C . ARG A 1 93 ? 8.531 -42.75 -13.484 1 97.62 93 ARG A C 1
ATOM 715 O O . ARG A 1 93 ? 9.445 -42 -13.844 1 97.62 93 ARG A O 1
ATOM 722 N N . PRO A 1 94 ? 8.148 -42.969 -12.18 1 98.56 94 PRO A N 1
ATOM 723 C CA . PRO A 1 94 ? 9.016 -42.375 -11.156 1 98.56 94 PRO A CA 1
ATOM 724 C C . PRO A 1 94 ? 10.484 -42.781 -11.336 1 98.56 94 PRO A C 1
ATOM 726 O O . PRO A 1 94 ? 10.789 -43.938 -11.633 1 98.56 94 PRO A O 1
ATOM 729 N N . GLY A 1 95 ? 11.289 -41.844 -11.211 1 98.31 95 GLY A N 1
ATOM 730 C CA . GLY A 1 95 ? 12.727 -42.031 -11.359 1 98.31 95 GLY A CA 1
ATOM 731 C C . GLY A 1 95 ? 13.523 -40.781 -10.984 1 98.31 95 GLY A C 1
ATOM 732 O O . GLY A 1 95 ? 12.992 -39.844 -10.391 1 98.31 95 GLY A O 1
ATOM 733 N N . THR A 1 96 ? 14.805 -40.875 -11.281 1 97.75 96 THR A N 1
ATOM 734 C CA . THR A 1 96 ? 15.703 -39.781 -10.977 1 97.75 96 THR A CA 1
ATOM 735 C C . THR A 1 96 ? 15.359 -38.562 -11.805 1 97.75 96 THR A C 1
ATOM 737 O O . THR A 1 96 ? 15.07 -38.656 -13 1 97.75 96 THR A O 1
ATOM 740 N N . VAL A 1 97 ? 15.352 -37.406 -11.133 1 95.62 97 VAL A N 1
ATOM 741 C CA . VAL A 1 97 ? 15.117 -36.125 -11.812 1 95.62 97 VAL A CA 1
ATOM 742 C C . VAL A 1 97 ? 16.438 -35.5 -12.234 1 95.62 97 VAL A C 1
ATOM 744 O O . VAL A 1 97 ? 17.359 -35.375 -11.414 1 95.62 97 VAL A O 1
ATOM 747 N N . ASP A 1 98 ? 16.562 -35.031 -13.477 1 91.81 98 ASP A N 1
ATOM 748 C CA . ASP A 1 98 ? 17.828 -34.594 -14.055 1 91.81 98 ASP A CA 1
ATOM 749 C C . ASP A 1 98 ? 17.906 -33.062 -14.07 1 91.81 98 ASP A C 1
ATOM 751 O O . ASP A 1 98 ? 18.562 -32.469 -14.938 1 91.81 98 ASP A O 1
ATOM 755 N N . THR A 1 99 ? 17.297 -32.406 -13.305 1 93.56 99 THR A N 1
ATOM 756 C CA . THR A 1 99 ? 17.375 -30.953 -13.172 1 93.56 99 THR A CA 1
ATOM 757 C C . THR A 1 99 ? 18.094 -30.562 -11.875 1 93.56 99 THR A C 1
ATOM 759 O O . THR A 1 99 ? 18.344 -31.406 -11.023 1 93.56 99 THR A O 1
ATOM 762 N N . PRO A 1 100 ? 18.516 -29.281 -11.719 1 94.75 100 PRO A N 1
ATOM 763 C CA . PRO A 1 100 ? 19.25 -28.859 -10.523 1 94.75 100 PRO A CA 1
ATOM 764 C C . PRO A 1 100 ? 18.578 -29.328 -9.227 1 94.75 100 PRO A C 1
ATOM 766 O O . PRO A 1 100 ? 17.359 -29.188 -9.078 1 94.75 100 PRO A O 1
ATOM 769 N N . GLY A 1 101 ? 19.406 -29.875 -8.375 1 95.75 101 GLY A N 1
ATOM 770 C CA . GLY A 1 101 ? 18.922 -30.375 -7.102 1 95.75 101 GLY A CA 1
ATOM 771 C C . GLY A 1 101 ? 18.578 -31.859 -7.133 1 95.75 101 GLY A C 1
ATOM 772 O O . GLY A 1 101 ? 18.453 -32.5 -6.086 1 95.75 101 GLY A O 1
ATOM 773 N N . GLY A 1 102 ? 18.359 -32.344 -8.406 1 96.88 102 GLY A N 1
ATOM 774 C CA . GLY A 1 102 ? 18.016 -33.75 -8.539 1 96.88 102 GLY A CA 1
ATOM 775 C C . GLY A 1 102 ? 16.688 -34.125 -7.883 1 96.88 102 GLY A C 1
ATOM 776 O O . GLY A 1 102 ? 15.719 -33.344 -7.973 1 96.88 102 GLY A O 1
ATOM 777 N N . GLY A 1 103 ? 16.75 -35.406 -7.293 1 97.75 103 GLY A N 1
ATOM 778 C CA . GLY A 1 103 ? 15.539 -35.906 -6.648 1 97.75 103 GLY A CA 1
ATOM 779 C C . GLY A 1 103 ? 14.914 -37.062 -7.383 1 97.75 103 GLY A C 1
ATOM 780 O O . GLY A 1 103 ? 15.562 -37.719 -8.211 1 97.75 103 GLY A O 1
ATOM 781 N N . TYR A 1 104 ? 13.758 -37.344 -6.926 1 98.75 104 TYR A N 1
ATOM 782 C CA . TYR A 1 104 ? 12.977 -38.469 -7.41 1 98.75 104 TYR A CA 1
ATOM 783 C C . TYR A 1 104 ? 11.562 -38.031 -7.766 1 98.75 104 TYR A C 1
ATOM 785 O O . TYR A 1 104 ? 10.836 -37.5 -6.926 1 98.75 104 TYR A O 1
ATOM 793 N N . GLY A 1 105 ? 11.219 -38.188 -9.039 1 98.44 105 GLY A N 1
ATOM 794 C CA . GLY A 1 105 ? 9.914 -37.688 -9.445 1 98.44 105 GLY A CA 1
ATOM 795 C C . GLY A 1 105 ? 9.445 -38.25 -10.781 1 98.44 105 GLY A C 1
ATOM 796 O O . GLY A 1 105 ? 10.055 -39.188 -11.32 1 98.44 105 GLY A O 1
ATOM 797 N N . PHE A 1 106 ? 8.344 -37.781 -11.266 1 98.56 106 PHE A N 1
ATOM 798 C CA . PHE A 1 106 ? 7.758 -38.156 -12.539 1 98.56 106 PHE A CA 1
ATOM 799 C C . PHE A 1 106 ? 6.84 -37.062 -13.078 1 98.56 106 PHE A C 1
ATOM 801 O O . PHE A 1 106 ? 6.613 -36.062 -12.414 1 98.56 106 PHE A O 1
ATOM 808 N N . ARG A 1 107 ? 6.418 -37.25 -14.344 1 98.5 107 ARG A N 1
ATOM 809 C CA . ARG A 1 107 ? 5.543 -36.281 -15.023 1 98.5 107 ARG A CA 1
ATOM 810 C C . ARG A 1 107 ? 4.301 -36.969 -15.57 1 98.5 107 ARG A C 1
ATOM 812 O O . ARG A 1 107 ? 4.336 -38.156 -15.883 1 98.5 107 ARG A O 1
ATOM 819 N N . PHE A 1 108 ? 3.264 -36.25 -15.672 1 98.69 108 PHE A N 1
ATOM 820 C CA . PHE A 1 108 ? 2.004 -36.75 -16.203 1 98.69 108 PHE A CA 1
ATOM 821 C C . PHE A 1 108 ? 1.163 -35.625 -16.766 1 98.69 108 PHE A C 1
ATOM 823 O O . PHE A 1 108 ? 1.481 -34.438 -16.547 1 98.69 108 PHE A O 1
ATOM 830 N N . PHE A 1 109 ? 0.159 -35.906 -17.547 1 98.69 109 PHE A N 1
ATOM 831 C CA . PHE A 1 109 ? -0.772 -34.906 -18.047 1 98.69 109 PHE A CA 1
ATOM 832 C C . PHE A 1 109 ? -1.973 -34.75 -17.125 1 98.69 109 PHE A C 1
ATOM 834 O O . PHE A 1 109 ? -2.521 -35.75 -16.656 1 98.69 109 PHE A O 1
ATOM 841 N N . ASP A 1 110 ? -2.355 -33.531 -16.828 1 98.44 110 ASP A N 1
ATOM 842 C CA . ASP A 1 110 ? -3.635 -33.375 -16.141 1 98.44 110 ASP A CA 1
ATOM 843 C C . ASP A 1 110 ? -4.801 -33.469 -17.125 1 98.44 110 ASP A C 1
ATOM 845 O O . ASP A 1 110 ? -4.598 -33.781 -18.297 1 98.44 110 ASP A O 1
ATOM 849 N N . VAL A 1 111 ? -6.008 -33.219 -16.703 1 98.38 111 VAL A N 1
ATOM 850 C CA . VAL A 1 111 ? -7.227 -33.469 -17.453 1 98.38 111 VAL A CA 1
ATOM 851 C C . VAL A 1 111 ? -7.32 -32.5 -18.641 1 98.38 111 VAL A C 1
ATOM 853 O O . VAL A 1 111 ? -7.922 -32.844 -19.656 1 98.38 111 VAL A O 1
ATOM 856 N N . ASP A 1 112 ? -6.676 -31.297 -18.5 1 98.44 112 ASP A N 1
ATOM 857 C CA . ASP A 1 112 ? -6.707 -30.312 -19.578 1 98.44 112 ASP A CA 1
ATOM 858 C C . ASP A 1 112 ? -5.484 -30.438 -20.484 1 98.44 112 ASP A C 1
ATOM 860 O O . ASP A 1 112 ? -5.324 -29.672 -21.438 1 98.44 112 ASP A O 1
ATOM 864 N N . GLY A 1 113 ? -4.613 -31.344 -20.156 1 98.25 113 GLY A N 1
ATOM 865 C CA . GLY A 1 113 ? -3.477 -31.625 -21.016 1 98.25 113 GLY A CA 1
ATOM 866 C C . GLY A 1 113 ? -2.195 -30.969 -20.562 1 98.25 113 GLY A C 1
ATOM 867 O O . GLY A 1 113 ? -1.166 -31.047 -21.234 1 98.25 113 GLY A O 1
ATOM 868 N N . ARG A 1 114 ? -2.18 -30.328 -19.469 1 98.38 114 ARG A N 1
ATOM 869 C CA . ARG A 1 114 ? -0.974 -29.703 -18.922 1 98.38 114 ARG A CA 1
ATOM 870 C C . ARG A 1 114 ? -0.003 -30.75 -18.406 1 98.38 114 ARG A C 1
ATOM 872 O O . ARG A 1 114 ? -0.423 -31.766 -17.844 1 98.38 114 ARG A O 1
ATOM 879 N N . THR A 1 115 ? 1.235 -30.484 -18.547 1 98.56 115 THR A N 1
ATOM 880 C CA . THR A 1 115 ? 2.236 -31.344 -17.922 1 98.56 115 THR A CA 1
ATOM 881 C C . THR A 1 115 ? 2.426 -30.953 -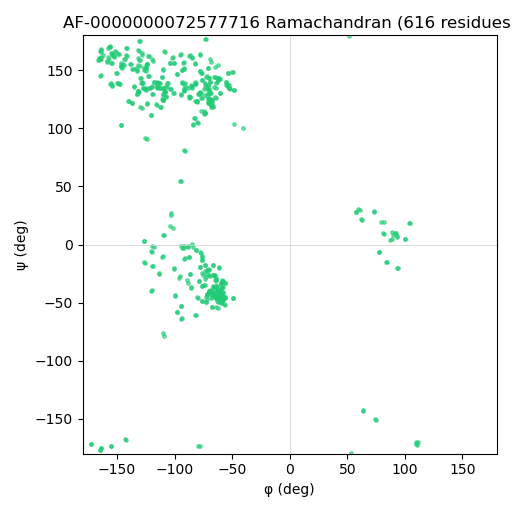16.453 1 98.56 115 THR A C 1
ATOM 883 O O . THR A 1 115 ? 2.74 -29.797 -16.141 1 98.56 115 THR A O 1
ATOM 886 N N . ILE A 1 116 ? 2.236 -31.906 -15.586 1 98.69 116 ILE A N 1
ATOM 887 C CA . ILE A 1 116 ? 2.467 -31.734 -14.156 1 98.69 116 ILE A CA 1
ATOM 888 C C . ILE A 1 116 ? 3.658 -32.594 -13.719 1 98.69 116 ILE A C 1
ATOM 890 O O . ILE A 1 116 ? 3.803 -33.719 -14.156 1 98.69 116 ILE A O 1
ATOM 894 N N . GLU A 1 117 ? 4.488 -32 -12.953 1 98.62 117 GLU A N 1
ATOM 895 C CA . GLU A 1 117 ? 5.617 -32.75 -12.375 1 98.62 117 GLU A CA 1
ATOM 896 C C . GLU A 1 117 ? 5.488 -32.812 -10.859 1 98.62 117 GLU A C 1
ATOM 898 O O . GLU A 1 117 ? 5.082 -31.859 -10.203 1 98.62 117 GLU A O 1
ATOM 903 N N . VAL A 1 118 ? 5.82 -33.969 -10.312 1 98.62 118 VAL A N 1
ATOM 904 C CA . VAL A 1 118 ? 5.902 -34.156 -8.867 1 98.62 118 VAL A CA 1
ATOM 905 C C . VAL A 1 118 ? 7.262 -34.75 -8.5 1 98.62 118 VAL A C 1
ATOM 907 O O . VAL A 1 118 ? 7.73 -35.688 -9.141 1 98.62 118 VAL A O 1
ATOM 910 N N . SER A 1 119 ? 7.871 -34.188 -7.48 1 98.5 119 SER A N 1
ATOM 911 C CA . SER A 1 119 ? 9.172 -34.688 -7.094 1 98.5 119 SER A CA 1
ATOM 912 C C . SER A 1 119 ? 9.391 -34.594 -5.586 1 98.5 119 SER A C 1
ATOM 914 O O . SER A 1 119 ? 8.742 -33.781 -4.918 1 98.5 119 SER A O 1
ATOM 916 N N . ALA A 1 120 ? 10.219 -35.406 -5.078 1 98.38 120 ALA A N 1
ATOM 917 C CA . ALA A 1 120 ? 10.695 -35.438 -3.697 1 98.38 120 ALA A CA 1
ATOM 918 C C . ALA A 1 120 ? 12.211 -35.531 -3.639 1 98.38 120 ALA A C 1
ATOM 920 O O . ALA A 1 120 ? 12.867 -35.781 -4.66 1 98.38 120 ALA A O 1
ATOM 921 N N . ASP A 1 121 ? 12.719 -35.281 -2.443 1 98.06 121 ASP A N 1
ATOM 922 C CA . ASP A 1 121 ? 14.141 -35.469 -2.15 1 98.06 121 ASP A CA 1
ATOM 923 C C . ASP A 1 121 ? 14.992 -34.562 -3.037 1 98.06 121 ASP A C 1
ATOM 925 O O . ASP A 1 121 ? 16.078 -34.969 -3.459 1 98.06 121 ASP A O 1
ATOM 929 N N . VAL A 1 122 ? 14.461 -33.438 -3.418 1 97.75 122 VAL A N 1
ATOM 930 C CA . VAL A 1 122 ? 15.234 -32.469 -4.168 1 97.75 122 VAL A CA 1
ATOM 931 C C . VAL A 1 122 ? 16.141 -31.688 -3.217 1 97.75 122 VAL A C 1
ATOM 933 O O . VAL A 1 122 ? 15.703 -31.219 -2.17 1 97.75 122 VAL A O 1
ATOM 936 N N . GLU A 1 123 ? 17.391 -31.594 -3.561 1 97.19 123 GLU A N 1
ATOM 937 C CA . GLU A 1 123 ? 18.328 -30.859 -2.717 1 97.19 123 GLU A CA 1
ATOM 938 C C . GLU A 1 123 ? 17.922 -29.391 -2.604 1 97.19 123 GLU A C 1
ATOM 940 O O . GLU A 1 123 ? 17.484 -28.781 -3.582 1 97.19 123 GLU A O 1
ATOM 945 N N . VAL A 1 124 ? 18.141 -28.859 -1.426 1 95.81 124 VAL A N 1
ATOM 946 C CA . VAL A 1 124 ? 17.812 -27.469 -1.207 1 95.81 124 VAL A CA 1
ATOM 947 C C . VAL A 1 124 ? 19.047 -26.594 -1.486 1 95.81 124 VAL A C 1
ATOM 949 O O . VAL A 1 124 ? 20.172 -27.094 -1.451 1 95.81 124 VAL A O 1
ATOM 952 N N . ARG A 1 125 ? 18.812 -25.375 -1.788 1 96.12 125 ARG A N 1
ATOM 953 C CA . ARG A 1 125 ? 19.891 -24.406 -1.966 1 96.12 125 ARG A CA 1
ATOM 954 C C . ARG A 1 125 ? 20.031 -23.516 -0.741 1 96.12 125 ARG A C 1
ATOM 956 O O . ARG A 1 125 ? 19.109 -23.406 0.068 1 96.12 125 ARG A O 1
ATOM 963 N N . GLN A 1 126 ? 21.188 -22.891 -0.652 1 94.5 126 GLN A N 1
ATOM 964 C CA . GLN A 1 126 ? 21.328 -21.859 0.366 1 94.5 126 GLN A CA 1
ATOM 965 C C . GLN A 1 126 ? 20.453 -20.656 0.053 1 94.5 126 GLN A C 1
ATOM 967 O O . GLN A 1 126 ? 20.453 -20.156 -1.071 1 94.5 126 GLN A O 1
ATOM 972 N N . HIS A 1 127 ? 19.641 -20.312 0.96 1 95.44 127 HIS A N 1
ATOM 973 C CA . HIS A 1 127 ? 18.766 -19.141 0.826 1 95.44 127 HIS A CA 1
ATOM 974 C C . HIS A 1 127 ? 18.984 -18.156 1.962 1 95.44 127 HIS A C 1
ATOM 976 O O . HIS A 1 127 ? 19.719 -18.453 2.916 1 95.44 127 HIS A O 1
ATOM 982 N N . ARG A 1 128 ? 18.516 -16.922 1.723 1 97 128 ARG A N 1
ATOM 983 C CA . ARG A 1 128 ? 18.719 -15.867 2.713 1 97 128 ARG A CA 1
ATOM 984 C C . ARG A 1 128 ? 17.422 -15.141 3.008 1 97 128 ARG A C 1
ATOM 986 O O . ARG A 1 128 ? 16.484 -15.172 2.201 1 97 128 ARG A O 1
ATOM 993 N N . ARG A 1 129 ? 17.438 -14.539 4.141 1 96.44 129 ARG A N 1
ATOM 994 C CA . ARG A 1 129 ? 16.312 -13.68 4.496 1 96.44 129 ARG A CA 1
ATOM 995 C C . ARG A 1 129 ? 16.297 -12.414 3.646 1 96.44 129 ARG A C 1
ATOM 997 O O . ARG A 1 129 ? 17.328 -11.789 3.428 1 96.44 129 ARG A O 1
ATOM 1004 N N . ILE A 1 130 ? 15.133 -12.078 3.115 1 98 130 ILE A N 1
ATOM 1005 C CA . ILE A 1 130 ? 14.977 -10.812 2.404 1 98 130 ILE A CA 1
ATOM 1006 C C . ILE A 1 130 ? 14.875 -9.672 3.408 1 98 130 ILE A C 1
ATOM 1008 O O . ILE A 1 130 ? 14.078 -9.727 4.348 1 98 130 ILE A O 1
ATOM 1012 N N . GLU A 1 131 ? 15.672 -8.625 3.201 1 97.56 131 GLU A N 1
ATOM 1013 C CA . GLU A 1 131 ? 15.719 -7.52 4.152 1 97.56 131 GLU A CA 1
ATOM 1014 C C . GLU A 1 131 ? 14.617 -6.508 3.875 1 97.56 131 GLU A C 1
ATOM 1016 O O . GLU A 1 131 ? 14.062 -6.469 2.773 1 97.56 131 GLU A O 1
ATOM 1021 N N . GLU A 1 132 ? 14.391 -5.73 4.945 1 96.94 132 GLU A N 1
ATOM 1022 C CA . GLU A 1 132 ? 13.445 -4.629 4.773 1 96.94 132 GLU A CA 1
ATOM 1023 C C . GLU A 1 132 ? 13.852 -3.734 3.607 1 96.94 132 GLU A C 1
ATOM 1025 O O . GLU A 1 132 ? 15.039 -3.461 3.41 1 96.94 132 GLU A O 1
ATOM 1030 N N . LYS A 1 133 ? 12.805 -3.309 2.756 1 96.5 133 LYS A N 1
ATOM 1031 C CA . LYS A 1 133 ? 12.938 -2.361 1.653 1 96.5 133 LYS A CA 1
ATOM 1032 C C . LYS A 1 133 ? 13.57 -3.021 0.432 1 96.5 133 LYS A C 1
ATOM 1034 O O . LYS A 1 133 ? 13.656 -2.41 -0.635 1 96.5 133 LYS A O 1
ATOM 1039 N N . GLU A 1 134 ? 14.031 -4.297 0.576 1 97.38 134 GLU A N 1
ATOM 1040 C CA . GLU A 1 134 ? 14.492 -5.039 -0.594 1 97.38 134 GLU A CA 1
ATOM 1041 C C . GLU A 1 134 ? 13.32 -5.496 -1.457 1 97.38 134 GLU A C 1
ATOM 1043 O O . GLU A 1 134 ? 12.555 -6.367 -1.055 1 97.38 134 GLU A O 1
ATOM 1048 N N . SER A 1 135 ? 13.18 -4.996 -2.59 1 97.12 135 SER A N 1
ATOM 1049 C CA . SER A 1 135 ? 11.992 -5.18 -3.41 1 97.12 135 SER A CA 1
ATOM 1050 C C . SER A 1 135 ? 12.164 -6.34 -4.387 1 97.12 135 SER A C 1
ATOM 1052 O O . SER A 1 135 ? 11.969 -6.176 -5.594 1 97.12 135 SER A O 1
ATOM 1054 N N . ILE A 1 136 ? 12.484 -7.508 -3.957 1 98.25 136 ILE A N 1
ATOM 1055 C CA . ILE A 1 136 ? 12.602 -8.719 -4.762 1 98.25 136 ILE A CA 1
ATOM 1056 C C . ILE A 1 136 ? 11.695 -9.805 -4.203 1 98.25 136 ILE A C 1
ATOM 1058 O O . ILE A 1 136 ? 11.336 -9.781 -3.021 1 98.25 136 ILE A O 1
ATOM 1062 N N . PRO A 1 137 ? 11.289 -10.766 -5.055 1 98.5 137 PRO A N 1
ATOM 1063 C CA . PRO A 1 137 ? 10.43 -11.844 -4.57 1 98.5 137 PRO A CA 1
ATOM 1064 C C . PRO A 1 137 ? 11.094 -12.695 -3.49 1 98.5 137 PRO A C 1
ATOM 1066 O O . PRO A 1 137 ? 12.297 -12.969 -3.57 1 98.5 137 PRO A O 1
ATOM 1069 N N . VAL A 1 138 ? 10.344 -13.102 -2.508 1 98.56 138 VAL A N 1
ATOM 1070 C CA . VAL A 1 138 ? 10.789 -14.047 -1.49 1 98.56 138 VAL A CA 1
ATOM 1071 C C . VAL A 1 138 ? 10.711 -15.469 -2.035 1 98.56 138 VAL A C 1
ATOM 1073 O O . VAL A 1 138 ? 11.664 -16.25 -1.904 1 98.56 138 VAL A O 1
ATOM 1076 N N . LYS A 1 139 ? 9.648 -15.812 -2.662 1 98.38 139 LYS A N 1
ATOM 1077 C CA . LYS A 1 139 ? 9.352 -17.156 -3.156 1 98.38 139 LYS A CA 1
ATOM 1078 C C . LYS A 1 139 ? 8.211 -17.125 -4.168 1 98.38 139 LYS A C 1
ATOM 1080 O O . LYS A 1 139 ? 7.598 -16.078 -4.391 1 98.38 139 LYS A O 1
ATOM 1085 N N . LEU A 1 140 ? 8.031 -18.266 -4.863 1 98.5 140 LEU A N 1
ATOM 1086 C CA . LEU A 1 140 ? 6.824 -18.484 -5.656 1 98.5 140 LEU A CA 1
ATOM 1087 C C . LEU A 1 140 ? 5.605 -18.656 -4.754 1 98.5 140 LEU A C 1
ATOM 1089 O O . LEU A 1 140 ? 5.656 -19.375 -3.764 1 98.5 140 LEU A O 1
ATOM 1093 N N . SER A 1 141 ? 4.535 -17.891 -5.07 1 98.56 141 SER A N 1
ATOM 1094 C CA . SER A 1 141 ? 3.354 -17.922 -4.215 1 98.56 141 SER A CA 1
ATOM 1095 C C . SER A 1 141 ? 2.332 -18.938 -4.715 1 98.56 141 SER A C 1
ATOM 1097 O O . SER A 1 141 ? 1.999 -19.891 -4.008 1 98.56 141 SER A O 1
ATOM 1099 N N . HIS A 1 142 ? 1.814 -18.703 -5.895 1 98.81 142 HIS A N 1
ATOM 1100 C CA . HIS A 1 142 ? 0.809 -19.578 -6.477 1 98.81 142 HIS A CA 1
ATOM 1101 C C . HIS A 1 142 ? 0.768 -19.438 -7.992 1 98.81 142 HIS A C 1
ATOM 1103 O O . HIS A 1 142 ? 1.419 -18.562 -8.555 1 98.81 142 HIS A O 1
ATOM 1109 N N . VAL A 1 143 ? 0.038 -20.375 -8.602 1 98.81 143 VAL A N 1
ATOM 1110 C CA . VAL A 1 143 ? -0.195 -20.328 -10.039 1 98.81 143 VAL A CA 1
ATOM 1111 C C . VAL A 1 143 ? -1.691 -20.438 -10.32 1 98.81 143 VAL A C 1
ATOM 1113 O O . VAL A 1 143 ? -2.414 -21.156 -9.633 1 98.81 143 VAL A O 1
ATOM 1116 N N . VAL A 1 144 ? -2.143 -19.656 -11.266 1 98.75 144 VAL A N 1
ATOM 1117 C CA . VAL A 1 144 ? -3.535 -19.734 -11.695 1 98.75 144 VAL A CA 1
ATOM 1118 C C . VAL A 1 144 ? -3.604 -20.219 -13.148 1 98.75 144 VAL A C 1
ATOM 1120 O O . VAL A 1 144 ? -2.855 -19.734 -14 1 98.75 144 VAL A O 1
ATOM 1123 N N . LEU A 1 145 ? -4.504 -21.094 -13.383 1 98.69 145 LEU A N 1
ATOM 1124 C CA . LEU A 1 145 ? -4.609 -21.781 -14.664 1 98.69 145 LEU A CA 1
ATOM 1125 C C . LEU A 1 145 ? -6.012 -21.625 -15.25 1 98.69 145 LEU A C 1
ATOM 1127 O O . LEU A 1 145 ? -7.004 -21.844 -14.555 1 98.69 145 LEU A O 1
ATOM 1131 N N . ASN A 1 146 ? -6.051 -21.297 -16.516 1 98.44 146 ASN A N 1
ATOM 1132 C CA . ASN A 1 146 ? -7.332 -21.203 -17.203 1 98.44 146 ASN A CA 1
ATOM 1133 C C . ASN A 1 146 ? -7.824 -22.578 -17.656 1 98.44 146 ASN A C 1
ATOM 1135 O O . ASN A 1 146 ? -7.039 -23.406 -18.141 1 98.44 146 ASN A O 1
ATOM 1139 N N . SER A 1 147 ? -9.047 -22.781 -17.484 1 98.31 147 SER A N 1
ATOM 1140 C CA . SER A 1 147 ? -9.664 -24.031 -17.922 1 98.31 147 SER A CA 1
ATOM 1141 C C . SER A 1 147 ? -10.984 -23.766 -18.641 1 98.31 147 SER A C 1
ATOM 1143 O O . SER A 1 147 ? -11.797 -22.969 -18.188 1 98.31 147 SER A O 1
ATOM 1145 N N . PRO A 1 148 ? -11.25 -24.438 -19.781 1 97.12 148 PRO A N 1
ATOM 1146 C CA . PRO A 1 148 ? -12.531 -24.281 -20.469 1 97.12 148 PRO A CA 1
ATOM 1147 C C . PRO A 1 148 ? -13.68 -24.984 -19.75 1 97.12 148 PRO A C 1
ATOM 1149 O O . PRO A 1 148 ? -14.852 -24.703 -20.016 1 97.12 148 PRO A O 1
ATOM 1152 N N . ASP A 1 149 ? -13.398 -25.953 -18.953 1 98 149 ASP A N 1
ATOM 1153 C CA . ASP A 1 149 ? -14.375 -26.625 -18.109 1 98 149 ASP A CA 1
ATOM 1154 C C . ASP A 1 149 ? -13.922 -26.609 -16.641 1 98 149 ASP A C 1
ATOM 1156 O O . ASP A 1 149 ? -13.312 -27.578 -16.172 1 98 149 ASP A O 1
ATOM 1160 N N . LEU A 1 150 ? -14.336 -25.625 -15.984 1 97.56 150 LEU A N 1
ATOM 1161 C CA . LEU A 1 150 ? -13.844 -25.281 -14.648 1 97.56 150 LEU A CA 1
ATOM 1162 C C . LEU A 1 150 ? -14.109 -26.406 -13.664 1 97.56 150 LEU A C 1
ATOM 1164 O O . LEU A 1 150 ? -13.195 -26.844 -12.961 1 97.56 150 LEU A O 1
ATOM 1168 N N . ASN A 1 151 ? -15.305 -26.938 -13.602 1 97.31 151 ASN A N 1
ATOM 1169 C CA . ASN A 1 151 ? -15.703 -27.938 -12.625 1 97.31 151 ASN A CA 1
ATOM 1170 C C . ASN A 1 151 ? -15.023 -29.281 -12.883 1 97.31 151 ASN A C 1
ATOM 1172 O O . ASN A 1 151 ? -14.609 -29.953 -11.945 1 97.31 151 ASN A O 1
ATOM 1176 N N . ARG A 1 152 ? -14.938 -29.625 -14.156 1 98.38 152 ARG A N 1
ATOM 1177 C CA . ARG A 1 152 ? -14.25 -30.859 -14.5 1 98.38 152 ARG A CA 1
ATOM 1178 C C . ARG A 1 152 ? -12.805 -30.828 -14.016 1 98.38 152 ARG A C 1
ATOM 1180 O O . ARG A 1 152 ? -12.32 -31.812 -13.438 1 98.38 152 ARG A O 1
ATOM 1187 N N . THR A 1 153 ? -12.156 -29.75 -14.273 1 98.69 153 THR A N 1
ATOM 1188 C CA . THR A 1 153 ? -10.758 -29.609 -13.875 1 98.69 153 THR A CA 1
ATOM 1189 C C . THR A 1 153 ? -10.625 -29.641 -12.359 1 98.69 153 THR A C 1
ATOM 1191 O O . THR A 1 153 ? -9.75 -30.312 -11.82 1 98.69 153 THR A O 1
ATOM 1194 N N . ARG A 1 154 ? -11.461 -28.922 -11.633 1 98.31 154 ARG A N 1
ATOM 1195 C CA . ARG A 1 154 ? -11.43 -28.906 -10.172 1 98.31 154 ARG A CA 1
ATOM 1196 C C . ARG A 1 154 ? -11.586 -30.312 -9.609 1 98.31 154 ARG A C 1
ATOM 1198 O O . ARG A 1 154 ? -10.789 -30.75 -8.773 1 98.31 154 ARG A O 1
ATOM 1205 N N . GLU A 1 155 ? -12.602 -30.984 -10.086 1 98.25 155 GLU A N 1
ATOM 1206 C CA . GLU A 1 155 ? -12.883 -32.344 -9.602 1 98.25 155 GLU A CA 1
ATOM 1207 C C . GLU A 1 155 ? -11.688 -33.25 -9.836 1 98.25 155 GLU A C 1
ATOM 1209 O O . GLU A 1 155 ? -11.383 -34.125 -8.992 1 98.25 155 GLU A O 1
ATOM 1214 N N . TRP A 1 156 ? -11.094 -33.125 -10.969 1 98.56 156 TRP A N 1
ATOM 1215 C CA . TRP A 1 156 ? -9.93 -33.938 -11.297 1 98.56 156 TRP A CA 1
ATOM 1216 C C . TRP A 1 156 ? -8.797 -33.719 -10.297 1 98.56 156 TRP A C 1
ATOM 1218 O O . TRP A 1 156 ? -8.211 -34.656 -9.789 1 98.56 156 TRP A O 1
ATOM 1228 N N . TYR A 1 157 ? -8.438 -32.5 -9.977 1 98.44 157 TYR A N 1
ATOM 1229 C CA . TYR A 1 157 ? -7.352 -32.156 -9.07 1 98.44 157 TYR A CA 1
ATOM 1230 C C . TYR A 1 157 ? -7.672 -32.594 -7.645 1 98.44 157 TYR A C 1
ATOM 1232 O O . TYR A 1 157 ? -6.773 -33 -6.895 1 98.44 157 TYR A O 1
ATOM 1240 N N . GLU A 1 158 ? -8.93 -32.5 -7.25 1 97.38 158 GLU A N 1
ATOM 1241 C CA . GLU A 1 158 ? -9.352 -33 -5.941 1 97.38 158 GLU A CA 1
ATOM 1242 C C . GLU A 1 158 ? -9.18 -34.531 -5.852 1 97.38 158 GLU A C 1
ATOM 1244 O O . GLU A 1 158 ? -8.594 -35.031 -4.891 1 97.38 158 GLU A O 1
ATOM 1249 N N . ARG A 1 159 ? -9.609 -35.188 -6.859 1 97.06 159 ARG A N 1
ATOM 1250 C CA . ARG A 1 159 ? -9.648 -36.625 -6.855 1 97.06 159 ARG A CA 1
ATOM 1251 C C . ARG A 1 159 ? -8.25 -37.219 -6.98 1 97.06 159 ARG A C 1
ATOM 1253 O O . ARG A 1 159 ? -7.895 -38.156 -6.25 1 97.06 159 ARG A O 1
ATOM 1260 N N . HIS A 1 160 ? -7.5 -36.688 -7.867 1 97.31 160 HIS A N 1
ATOM 1261 C CA . HIS A 1 160 ? -6.266 -37.344 -8.242 1 97.31 160 HIS A CA 1
ATOM 1262 C C . HIS A 1 160 ? -5.07 -36.781 -7.488 1 97.31 160 HIS A C 1
ATOM 1264 O O . HIS A 1 160 ? -4.082 -37.5 -7.262 1 97.31 160 HIS A O 1
ATOM 1270 N N . LEU A 1 161 ? -5.148 -35.5 -7.098 1 97.56 161 LEU A N 1
ATOM 1271 C CA . LEU A 1 161 ? -3.959 -34.906 -6.523 1 97.56 161 LEU A CA 1
ATOM 1272 C C . LEU A 1 161 ? -4.223 -34.438 -5.098 1 97.56 161 LEU A C 1
ATOM 1274 O O . LEU A 1 161 ? -3.314 -33.938 -4.418 1 97.56 161 LEU A O 1
ATOM 1278 N N . GLY A 1 162 ? -5.438 -34.5 -4.652 1 95.75 162 GLY A N 1
ATOM 1279 C CA . GLY A 1 162 ? -5.758 -34.25 -3.258 1 95.75 162 GLY A CA 1
ATOM 1280 C C . GLY A 1 162 ? -5.863 -32.781 -2.941 1 95.75 162 GLY A C 1
ATOM 1281 O O . GLY A 1 162 ? -5.73 -32.375 -1.784 1 95.75 162 GLY A O 1
ATOM 1282 N N . PHE A 1 163 ? -6.055 -31.953 -3.926 1 96.88 163 PHE A N 1
ATOM 1283 C CA . PHE A 1 163 ? -6.289 -30.531 -3.678 1 96.88 163 PHE A CA 1
ATOM 1284 C C . PHE A 1 163 ? -7.605 -30.328 -2.939 1 96.88 163 PHE A C 1
ATOM 1286 O O . PHE A 1 163 ? -8.578 -31.047 -3.184 1 96.88 163 PHE A O 1
ATOM 1293 N N . ALA A 1 164 ? -7.605 -29.328 -2.047 1 96.19 164 ALA A N 1
ATOM 1294 C CA . ALA A 1 164 ? -8.836 -28.922 -1.363 1 96.19 164 ALA A CA 1
ATOM 1295 C C . ALA A 1 164 ? -9.297 -27.547 -1.83 1 96.19 164 ALA A C 1
ATOM 1297 O O . ALA A 1 164 ? -8.477 -26.656 -2.074 1 96.19 164 ALA A O 1
ATOM 1298 N N . LEU A 1 165 ? -10.547 -27.359 -1.924 1 96.44 165 LEU A N 1
ATOM 1299 C CA . LEU A 1 165 ? -11.133 -26.078 -2.301 1 96.44 165 LEU A CA 1
ATOM 1300 C C . LEU A 1 165 ? -11.094 -25.094 -1.13 1 96.44 165 LEU A C 1
ATOM 1302 O O . LEU A 1 165 ? -11.547 -25.422 -0.029 1 96.44 165 LEU A O 1
ATOM 1306 N N . SER A 1 166 ? -10.547 -23.906 -1.299 1 96.69 166 SER A N 1
ATOM 1307 C CA . SER A 1 166 ? -10.516 -22.875 -0.274 1 96.69 166 SER A CA 1
ATOM 1308 C C . SER A 1 166 ? -11.688 -21.906 -0.43 1 96.69 166 SER A C 1
ATOM 1310 O O . SER A 1 166 ? -12.375 -21.594 0.544 1 96.69 166 SER A O 1
ATOM 1312 N N . ASP A 1 167 ? -11.867 -21.328 -1.656 1 97 167 ASP A N 1
ATOM 1313 C CA . ASP A 1 167 ? -12.93 -20.391 -1.957 1 97 167 ASP A CA 1
ATOM 1314 C C . ASP A 1 167 ? -13.305 -20.422 -3.436 1 97 167 ASP A C 1
ATOM 1316 O O . ASP A 1 167 ? -12.57 -20.984 -4.25 1 97 167 ASP A O 1
ATOM 1320 N N . THR A 1 168 ? -14.445 -19.922 -3.711 1 97.06 168 THR A N 1
ATOM 1321 C CA . THR A 1 168 ? -14.961 -19.812 -5.07 1 97.06 168 THR A CA 1
ATOM 1322 C C . THR A 1 168 ? -15.352 -18.359 -5.375 1 97.06 168 THR A C 1
ATOM 1324 O O . THR A 1 168 ? -15.938 -17.688 -4.527 1 97.06 168 THR A O 1
ATOM 1327 N N . LEU A 1 169 ? -14.93 -17.891 -6.516 1 95.25 169 LEU A N 1
ATOM 1328 C CA . LEU A 1 169 ? -15.5 -16.656 -7.051 1 95.25 169 LEU A CA 1
ATOM 1329 C C . LEU A 1 169 ? -16.656 -16.953 -8 1 95.25 169 LEU A C 1
ATOM 1331 O O . LEU A 1 169 ? -16.562 -17.859 -8.828 1 95.25 169 LEU A O 1
ATOM 1335 N N . SER A 1 170 ? -17.672 -16.125 -7.863 1 94 170 SER A N 1
ATOM 1336 C CA . SER A 1 170 ? -18.844 -16.312 -8.719 1 94 170 SER A CA 1
ATOM 1337 C C . SER A 1 170 ? -19.453 -14.977 -9.117 1 94 170 SER A C 1
ATOM 1339 O O . SER A 1 170 ? -19.062 -13.93 -8.602 1 94 170 SER A O 1
ATOM 1341 N N . SER A 1 171 ? -20.219 -14.977 -10.18 1 89.25 171 SER A N 1
ATOM 1342 C CA . SER A 1 171 ? -21.062 -13.844 -10.555 1 89.25 171 SER A CA 1
ATOM 1343 C C . SER A 1 171 ? -22.469 -14.289 -10.898 1 89.25 171 SER A C 1
ATOM 1345 O O . SER A 1 171 ? -22.672 -15.414 -11.367 1 89.25 171 SER A O 1
ATOM 1347 N N . PRO A 1 172 ? -23.438 -13.406 -10.633 1 88 172 PRO A N 1
ATOM 1348 C CA . PRO A 1 172 ? -24.828 -13.766 -10.953 1 88 172 PRO A CA 1
ATOM 1349 C C . PRO A 1 172 ? -25.016 -14.141 -12.422 1 88 172 PRO A C 1
ATOM 1351 O O . PRO A 1 172 ? -25.797 -15.031 -12.734 1 88 172 PRO A O 1
ATOM 1354 N N . HIS A 1 173 ? -24.312 -13.57 -13.258 1 87.81 173 HIS A N 1
ATOM 1355 C CA . HIS A 1 173 ? -24.5 -13.75 -14.695 1 87.81 173 HIS A CA 1
ATOM 1356 C C . HIS A 1 173 ? -23.688 -14.93 -15.211 1 87.81 173 HIS A C 1
ATOM 1358 O O . HIS A 1 173 ? -24.125 -15.656 -16.094 1 87.81 173 HIS A O 1
ATOM 1364 N N . MET A 1 174 ? -22.5 -15.227 -14.648 1 87.69 174 MET A N 1
ATOM 1365 C CA . MET A 1 174 ? -21.562 -16.172 -15.234 1 87.69 174 MET A CA 1
ATOM 1366 C C . MET A 1 174 ? -21.469 -17.438 -14.391 1 87.69 174 MET A C 1
ATOM 1368 O O . MET A 1 174 ? -20.891 -18.438 -14.828 1 87.69 174 MET A O 1
ATOM 1372 N N . GLY A 1 175 ? -22.078 -17.359 -13.203 1 92.94 175 GLY A N 1
ATOM 1373 C CA . GLY A 1 175 ? -21.875 -18.469 -12.289 1 92.94 175 GLY A CA 1
ATOM 1374 C C . GLY A 1 175 ? -20.5 -18.484 -11.672 1 92.94 175 GLY A C 1
ATOM 1375 O O . GLY A 1 175 ? -19.922 -17.438 -11.391 1 92.94 175 GLY A O 1
ATOM 1376 N N . GLU A 1 176 ? -19.969 -19.703 -11.328 1 95.5 176 GLU A N 1
ATOM 1377 C CA . GLU A 1 176 ? -18.625 -19.828 -10.766 1 95.5 176 GLU A CA 1
ATOM 1378 C C . GLU A 1 176 ? -17.562 -19.547 -11.812 1 95.5 176 GLU A C 1
ATOM 1380 O O . GLU A 1 176 ? -17.625 -20.062 -12.93 1 95.5 176 GLU A O 1
ATOM 1385 N N . VAL A 1 177 ? -16.609 -18.75 -11.383 1 94.69 177 VAL A N 1
ATOM 1386 C CA . VAL A 1 177 ? -15.648 -18.328 -12.406 1 94.69 177 VAL A CA 1
ATOM 1387 C C . VAL A 1 177 ? -14.234 -18.656 -11.953 1 94.69 177 VAL A C 1
ATOM 1389 O O . VAL A 1 177 ? -13.297 -18.641 -12.758 1 94.69 177 VAL A O 1
ATOM 1392 N N . MET A 1 178 ? -14.094 -18.922 -10.719 1 97.25 178 MET A N 1
ATOM 1393 C CA . MET A 1 178 ? -12.758 -19.25 -10.234 1 97.25 178 MET A CA 1
ATOM 1394 C C . MET A 1 178 ? -12.836 -20.109 -8.984 1 97.25 178 MET A C 1
ATOM 1396 O O . MET A 1 178 ? -13.672 -19.875 -8.109 1 97.25 178 MET A O 1
ATOM 1400 N N . HIS A 1 179 ? -12 -21.125 -8.922 1 98.31 179 HIS A N 1
ATOM 1401 C CA . HIS A 1 179 ? -11.828 -21.953 -7.738 1 98.31 179 HIS A CA 1
ATOM 1402 C C . HIS A 1 179 ? -10.414 -21.844 -7.176 1 98.31 179 HIS A C 1
ATOM 1404 O O . HIS A 1 179 ? -9.445 -22.156 -7.859 1 98.31 179 HIS A O 1
ATOM 1410 N N . PHE A 1 180 ? -10.336 -21.406 -5.918 1 98.44 180 PHE A N 1
ATOM 1411 C CA . PHE A 1 180 ? -9.055 -21.375 -5.219 1 98.44 180 PHE A CA 1
ATOM 1412 C C . PHE A 1 180 ? -8.789 -22.719 -4.531 1 98.44 180 PHE A C 1
ATOM 1414 O O . PHE A 1 180 ? -9.609 -23.172 -3.734 1 98.44 180 PHE A O 1
ATOM 1421 N N . MET A 1 181 ? -7.605 -23.266 -4.82 1 97.88 181 MET A N 1
ATOM 1422 C CA . MET A 1 181 ? -7.32 -24.609 -4.344 1 97.88 181 MET A CA 1
ATOM 1423 C C . MET A 1 181 ? -6.012 -24.641 -3.557 1 97.88 181 MET A C 1
ATOM 1425 O O . MET A 1 181 ? -5.094 -23.875 -3.84 1 97.88 181 MET A O 1
ATOM 1429 N N . ARG A 1 182 ? -5.965 -25.578 -2.586 1 96.69 182 ARG A N 1
ATOM 1430 C CA . ARG A 1 182 ? -4.793 -25.594 -1.714 1 96.69 182 ARG A CA 1
ATOM 1431 C C . ARG A 1 182 ? -4.32 -27.016 -1.443 1 96.69 182 ARG A C 1
ATOM 1433 O O . ARG A 1 182 ? -5.117 -27.953 -1.486 1 96.69 182 ARG A O 1
ATOM 1440 N N . ILE A 1 183 ? -3.029 -27.156 -1.124 1 95.5 183 ILE A N 1
ATOM 1441 C CA . ILE A 1 183 ? -2.416 -28.406 -0.698 1 95.5 183 ILE A CA 1
ATOM 1442 C C . ILE A 1 183 ? -1.689 -28.203 0.629 1 95.5 183 ILE A C 1
ATOM 1444 O O . ILE A 1 183 ? -0.928 -29.078 1.067 1 95.5 183 ILE A O 1
ATOM 1448 N N . SER A 1 184 ? -1.76 -27.062 1.199 1 92.69 184 SER A N 1
ATOM 1449 C CA . SER A 1 184 ? -1.203 -26.688 2.492 1 92.69 184 SER A CA 1
ATOM 1450 C C . SER A 1 184 ? -2.131 -25.734 3.232 1 92.69 184 SER A C 1
ATOM 1452 O O . SER A 1 184 ? -3.291 -25.562 2.848 1 92.69 184 SER A O 1
ATOM 1454 N N . ASN A 1 185 ? -1.62 -25.109 4.328 1 94.38 185 ASN A N 1
ATOM 1455 C CA . ASN A 1 185 ? -2.451 -24.188 5.102 1 94.38 185 ASN A CA 1
ATOM 1456 C C . ASN A 1 185 ? -2.502 -22.812 4.465 1 94.38 185 ASN A C 1
ATOM 1458 O O . ASN A 1 185 ? -3.227 -21.938 4.938 1 9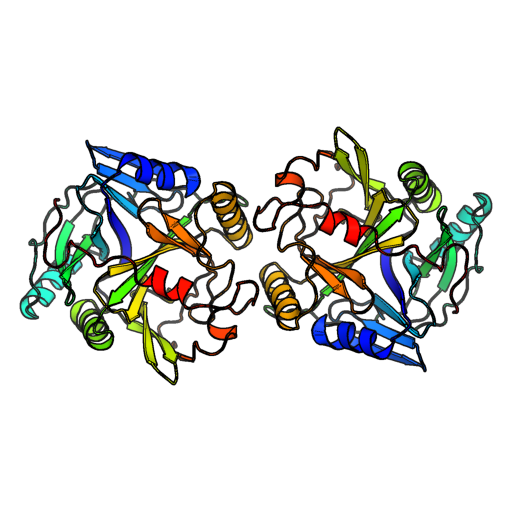4.38 185 ASN A O 1
ATOM 1462 N N . GLN A 1 186 ? -1.771 -22.609 3.436 1 95.25 186 GLN A N 1
ATOM 1463 C CA . GLN A 1 186 ? -1.94 -21.375 2.672 1 95.25 186 GLN A CA 1
ATOM 1464 C C . GLN A 1 186 ? -3.264 -21.375 1.911 1 95.25 186 GLN A C 1
ATOM 1466 O O . GLN A 1 186 ? -3.691 -22.422 1.402 1 95.25 186 GLN A O 1
ATOM 1471 N N . HIS A 1 187 ? -3.871 -20.25 1.837 1 97.38 187 HIS A N 1
ATOM 1472 C CA . HIS A 1 187 ? -5.195 -20.141 1.235 1 97.38 187 HIS A CA 1
ATOM 1473 C C . HIS A 1 187 ? -5.246 -20.828 -0.122 1 97.38 187 HIS A C 1
ATOM 1475 O O . HIS A 1 187 ? -6.203 -21.547 -0.424 1 97.38 187 HIS A O 1
ATOM 1481 N N . HIS A 1 188 ? -4.254 -20.594 -0.963 1 97.75 188 HIS A N 1
ATOM 1482 C CA . HIS A 1 188 ? -4.211 -21.312 -2.234 1 97.75 188 HIS A CA 1
ATOM 1483 C C . HIS A 1 188 ? -2.787 -21.391 -2.773 1 97.75 188 HIS A C 1
ATOM 1485 O O . HIS A 1 188 ? -2.02 -20.422 -2.65 1 97.75 188 HIS A O 1
ATOM 1491 N N . SER A 1 189 ? -2.455 -22.531 -3.293 1 97.12 189 SER A N 1
ATOM 1492 C CA . SER A 1 189 ? -1.228 -22.734 -4.055 1 97.12 189 SER A CA 1
ATOM 1493 C C . SER A 1 189 ? -1.5 -22.719 -5.555 1 97.12 189 SER A C 1
ATOM 1495 O O . SER A 1 189 ? -0.576 -22.578 -6.359 1 97.12 189 SER A O 1
ATOM 1497 N N . MET A 1 190 ? -2.711 -22.953 -5.895 1 98.25 190 MET A N 1
ATOM 1498 C CA . MET A 1 190 ? -3.201 -22.906 -7.27 1 98.25 190 MET A CA 1
ATOM 1499 C C . MET A 1 190 ? -4.645 -22.422 -7.32 1 98.25 190 MET A C 1
ATOM 1501 O O . MET A 1 190 ? -5.387 -22.562 -6.348 1 98.25 190 MET A O 1
ATOM 1505 N N . ALA A 1 191 ? -4.93 -21.828 -8.453 1 98.69 191 ALA A N 1
ATOM 1506 C CA . ALA A 1 191 ? -6.34 -21.562 -8.734 1 98.69 191 ALA A CA 1
ATOM 1507 C C . ALA A 1 191 ? -6.688 -21.906 -10.172 1 98.69 191 ALA A C 1
ATOM 1509 O O . ALA A 1 191 ? -5.812 -21.938 -11.039 1 98.69 191 ALA A O 1
ATOM 1510 N N . LEU A 1 192 ? -7.926 -22.266 -10.328 1 98.62 192 LEU A N 1
ATOM 1511 C CA . LEU A 1 192 ? -8.5 -22.516 -11.641 1 98.62 192 LEU A CA 1
ATOM 1512 C C . LEU A 1 192 ? -9.469 -21.406 -12.039 1 98.62 192 LEU A C 1
ATOM 1514 O O . LEU A 1 192 ? -10.367 -21.062 -11.273 1 98.62 192 LEU A O 1
ATOM 1518 N N . ALA A 1 193 ? -9.242 -20.875 -13.164 1 97.75 193 ALA A N 1
ATOM 1519 C CA . ALA A 1 193 ? -10.109 -19.812 -13.68 1 97.75 193 ALA A CA 1
ATOM 1520 C C . ALA A 1 193 ? -10.859 -20.281 -14.93 1 97.75 193 ALA A C 1
ATOM 1522 O O . ALA A 1 193 ? -10.273 -20.922 -15.805 1 97.75 193 ALA A O 1
ATOM 1523 N N . LYS A 1 194 ? -12.148 -19.891 -14.969 1 96.19 194 LYS A N 1
ATOM 1524 C CA . LYS A 1 194 ? -12.922 -20.172 -16.172 1 96.19 194 LYS A CA 1
ATOM 1525 C C . LYS A 1 194 ? -12.438 -19.344 -17.359 1 96.19 194 LYS A C 1
ATOM 1527 O O . LYS A 1 194 ? -12.367 -18.109 -17.266 1 96.19 194 LYS A O 1
ATOM 1532 N N . GLY A 1 195 ? -11.984 -20.016 -18.359 1 94.19 195 GLY A N 1
ATOM 1533 C CA . GLY A 1 195 ? -11.547 -19.359 -19.578 1 94.19 195 GLY A CA 1
ATOM 1534 C C . GLY A 1 195 ? -11.922 -20.109 -20.844 1 94.19 195 GLY A C 1
ATOM 1535 O O . GLY A 1 195 ? -12.375 -21.266 -20.766 1 94.19 195 GLY A O 1
ATOM 1536 N N . PRO A 1 196 ? -11.75 -19.453 -22 1 95.44 196 PRO A N 1
ATOM 1537 C CA . PRO A 1 196 ? -12.203 -20.047 -23.266 1 95.44 196 PRO A CA 1
ATOM 1538 C C . PRO A 1 196 ? -11.305 -21.188 -23.734 1 95.44 196 PRO A C 1
ATOM 1540 O O . PRO A 1 196 ? -11.695 -21.953 -24.609 1 95.44 196 PRO A O 1
ATOM 1543 N N . HIS A 1 197 ? -10.078 -21.281 -23.203 1 97.31 197 HIS A N 1
ATOM 1544 C CA . HIS A 1 197 ? -9.125 -22.312 -23.578 1 97.31 197 HIS A CA 1
ATOM 1545 C C . HIS A 1 197 ? -8.133 -22.594 -22.453 1 97.31 197 HIS A C 1
ATOM 1547 O O . HIS A 1 197 ? -8.07 -21.844 -21.484 1 97.31 197 HIS A O 1
ATOM 1553 N N . THR A 1 198 ? -7.457 -23.734 -22.562 1 98.19 198 THR A N 1
ATOM 1554 C CA . THR A 1 198 ? -6.406 -24.094 -21.625 1 98.19 198 THR A CA 1
ATOM 1555 C C . THR A 1 198 ? -5.199 -23.172 -21.781 1 98.19 198 THR A C 1
ATOM 1557 O O . THR A 1 198 ? -4.652 -23.047 -22.875 1 98.19 198 THR A O 1
ATOM 1560 N N . ALA A 1 199 ? -4.875 -22.5 -20.688 1 97.94 199 ALA A N 1
ATOM 1561 C CA . ALA A 1 199 ? -3.738 -21.578 -20.734 1 97.94 199 ALA A CA 1
ATOM 1562 C C . ALA A 1 199 ? -3.287 -21.203 -19.328 1 97.94 199 ALA A C 1
ATOM 1564 O O . ALA A 1 199 ? -3.955 -21.531 -18.344 1 97.94 199 ALA A O 1
ATOM 1565 N N . LEU A 1 200 ? -2.09 -20.609 -19.266 1 98.12 200 LEU A N 1
ATOM 1566 C CA . LEU A 1 200 ? -1.641 -19.953 -18.047 1 98.12 200 LEU A CA 1
ATOM 1567 C C . LEU A 1 200 ? -2.438 -18.688 -17.781 1 98.12 200 LEU A C 1
ATOM 1569 O O . LEU A 1 200 ? -2.605 -17.859 -18.688 1 98.12 200 LEU A O 1
ATOM 1573 N N . HIS A 1 201 ? -3.021 -18.594 -16.625 1 97.94 201 HIS A N 1
ATOM 1574 C CA . HIS A 1 201 ? -3.643 -17.328 -16.219 1 97.94 201 HIS A CA 1
ATOM 1575 C C . HIS A 1 201 ? -2.609 -16.359 -15.672 1 97.94 201 HIS A C 1
ATOM 1577 O O . HIS A 1 201 ? -2.396 -15.281 -16.234 1 97.94 201 HIS A O 1
ATOM 1583 N N . HIS A 1 202 ? -1.93 -16.781 -14.586 1 98.31 202 HIS A N 1
ATOM 1584 C CA . HIS A 1 202 ? -0.798 -15.984 -14.125 1 98.31 202 HIS A CA 1
ATOM 1585 C C . HIS A 1 202 ? 0.072 -16.766 -13.156 1 98.31 202 HIS A C 1
ATOM 1587 O O . HIS A 1 202 ? -0.357 -17.797 -12.625 1 98.31 202 HIS A O 1
ATOM 1593 N N . ILE A 1 203 ? 1.335 -16.281 -13.016 1 98.75 203 ILE A N 1
ATOM 1594 C CA . ILE A 1 203 ? 2.277 -16.75 -12.008 1 98.75 203 ILE A CA 1
ATOM 1595 C C . ILE A 1 203 ? 2.469 -15.68 -10.945 1 98.75 203 ILE A C 1
ATOM 1597 O O . ILE A 1 203 ? 2.754 -14.523 -11.266 1 98.75 203 ILE A O 1
ATOM 1601 N N . SER A 1 204 ? 2.367 -16.125 -9.727 1 98.81 204 SER A N 1
ATOM 1602 C CA . SER A 1 204 ? 2.396 -15.148 -8.641 1 98.81 204 SER A CA 1
ATOM 1603 C C . SER A 1 204 ? 3.625 -15.344 -7.762 1 98.81 204 SER A C 1
ATOM 1605 O O . SER A 1 204 ? 3.975 -16.469 -7.41 1 98.81 204 SER A O 1
ATOM 1607 N N . PHE A 1 205 ? 4.223 -14.234 -7.379 1 98.88 205 PHE A N 1
ATOM 1608 C CA . PHE A 1 205 ? 5.418 -14.219 -6.547 1 98.88 205 PHE A CA 1
ATOM 1609 C C . PHE A 1 205 ? 5.172 -13.445 -5.258 1 98.88 205 PHE A C 1
ATOM 1611 O O . PHE A 1 205 ? 4.617 -12.344 -5.289 1 98.88 205 PHE A O 1
ATOM 1618 N N . GLU A 1 206 ? 5.609 -14.031 -4.188 1 98.75 206 GLU A N 1
ATOM 1619 C CA . GLU A 1 206 ? 5.391 -13.461 -2.863 1 98.75 206 GLU A CA 1
ATOM 1620 C C . GLU A 1 206 ? 6.484 -12.461 -2.504 1 98.75 206 GLU A C 1
ATOM 1622 O O . GLU A 1 206 ? 7.676 -12.766 -2.619 1 98.75 206 GLU A O 1
ATOM 1627 N N . MET A 1 207 ? 6.078 -11.273 -2.121 1 98.75 207 MET A N 1
ATOM 1628 C CA . MET A 1 207 ? 6.988 -10.258 -1.6 1 98.75 207 MET A CA 1
ATOM 1629 C C . MET A 1 207 ? 7.031 -10.297 -0.075 1 98.75 207 MET A C 1
ATOM 1631 O O . MET A 1 207 ? 6.148 -10.875 0.559 1 98.75 207 MET A O 1
ATOM 1635 N N . ARG A 1 208 ? 8.055 -9.672 0.55 1 98.19 208 ARG A N 1
ATOM 1636 C CA . ARG A 1 208 ? 8.312 -9.758 1.983 1 98.19 208 ARG A CA 1
ATOM 1637 C C . ARG A 1 208 ? 7.16 -9.172 2.787 1 98.19 208 ARG A C 1
ATOM 1639 O O . ARG A 1 208 ? 6.789 -9.703 3.834 1 98.19 208 ARG A O 1
ATOM 1646 N N . GLY A 1 209 ? 6.711 -8.016 2.338 1 98.12 209 GLY A N 1
ATOM 1647 C CA . GLY A 1 209 ? 5.672 -7.25 3.01 1 98.12 209 GLY A CA 1
ATOM 1648 C C . GLY A 1 209 ? 5.078 -6.16 2.139 1 98.12 209 GLY A C 1
ATOM 1649 O O . GLY A 1 209 ? 5.441 -6.023 0.969 1 98.12 209 GLY A O 1
ATOM 1650 N N . LEU A 1 210 ? 4.176 -5.406 2.762 1 98.5 210 LEU A N 1
ATOM 1651 C CA . LEU A 1 210 ? 3.453 -4.395 1.999 1 98.5 210 LEU A CA 1
ATOM 1652 C C . LEU A 1 210 ? 4.414 -3.373 1.401 1 98.5 210 LEU A C 1
ATOM 1654 O O . LEU A 1 210 ? 4.242 -2.953 0.255 1 98.5 210 LEU A O 1
ATOM 1658 N N . ASP A 1 211 ? 5.363 -2.906 2.199 1 98.44 211 ASP A N 1
ATOM 1659 C CA . ASP A 1 211 ? 6.305 -1.91 1.702 1 98.44 211 ASP A CA 1
ATOM 1660 C C . ASP A 1 211 ? 7.098 -2.447 0.513 1 98.44 211 ASP A C 1
ATOM 1662 O O . ASP A 1 211 ? 7.199 -1.786 -0.523 1 98.44 211 ASP A O 1
ATOM 1666 N N . GLU A 1 212 ? 7.676 -3.654 0.643 1 98.56 212 GLU A N 1
ATOM 1667 C CA . GLU A 1 212 ? 8.461 -4.27 -0.422 1 98.56 212 GLU A CA 1
ATOM 1668 C C . GLU A 1 212 ? 7.598 -4.574 -1.642 1 98.56 212 GLU A C 1
ATOM 1670 O O . GLU A 1 212 ? 8.062 -4.473 -2.779 1 98.56 212 GLU A O 1
ATOM 1675 N N . TYR A 1 213 ? 6.395 -4.945 -1.309 1 98.69 213 TYR A N 1
ATOM 1676 C CA . TYR A 1 213 ? 5.41 -5.164 -2.361 1 98.69 213 TYR A CA 1
ATOM 1677 C C . TYR A 1 213 ? 5.203 -3.902 -3.188 1 98.69 213 TYR A C 1
ATOM 1679 O O . TYR A 1 213 ? 5.238 -3.945 -4.418 1 98.69 213 TYR A O 1
ATOM 1687 N N . MET A 1 214 ? 5 -2.797 -2.564 1 98.5 214 MET A N 1
ATOM 1688 C CA . MET A 1 214 ? 4.789 -1.528 -3.258 1 98.5 214 MET A CA 1
ATOM 1689 C C . MET A 1 214 ? 6.059 -1.091 -3.984 1 98.5 214 MET A C 1
ATOM 1691 O O . MET A 1 214 ? 5.996 -0.644 -5.133 1 98.5 214 MET A O 1
ATOM 1695 N N . ARG A 1 215 ? 7.227 -1.21 -3.348 1 98.06 215 ARG A N 1
ATOM 1696 C CA . ARG A 1 215 ? 8.5 -0.853 -3.965 1 98.06 215 ARG A CA 1
ATOM 1697 C C . ARG A 1 215 ? 8.742 -1.664 -5.234 1 98.06 215 ARG A C 1
ATOM 1699 O O . ARG A 1 215 ? 9.164 -1.119 -6.254 1 98.06 215 ARG A O 1
ATOM 1706 N N . GLY A 1 216 ? 8.492 -2.939 -5.113 1 98.25 216 GLY A N 1
ATOM 1707 C CA . GLY A 1 216 ? 8.641 -3.793 -6.277 1 98.25 216 GLY A CA 1
ATOM 1708 C C . GLY A 1 216 ? 7.707 -3.418 -7.418 1 98.25 216 GLY A C 1
ATOM 1709 O O . GLY A 1 216 ? 8.117 -3.395 -8.578 1 98.25 216 GLY A O 1
ATOM 1710 N N . SER A 1 217 ? 6.426 -3.18 -7.09 1 98 217 SER A N 1
ATOM 1711 C CA . SER A 1 217 ? 5.469 -2.76 -8.109 1 98 217 SER A CA 1
ATOM 1712 C C . SER A 1 217 ? 5.934 -1.494 -8.82 1 98 217 SER A C 1
ATOM 1714 O O . SER A 1 217 ? 5.898 -1.418 -10.047 1 98 217 SER A O 1
ATOM 1716 N N . GLY A 1 218 ? 6.375 -0.567 -8.016 1 97.06 218 GLY A N 1
ATOM 1717 C CA . GLY A 1 218 ? 6.871 0.672 -8.594 1 97.06 218 GLY A CA 1
ATOM 1718 C C . GLY A 1 218 ? 8.086 0.473 -9.484 1 97.06 218 GLY A C 1
ATOM 1719 O O . GLY A 1 218 ? 8.211 1.124 -10.523 1 97.06 218 GLY A O 1
ATOM 1720 N N . ARG A 1 219 ? 8.992 -0.348 -9.055 1 96.19 219 ARG A N 1
ATOM 1721 C CA . ARG A 1 219 ? 10.18 -0.646 -9.844 1 96.19 219 ARG A CA 1
ATOM 1722 C C . ARG A 1 219 ? 9.797 -1.18 -11.219 1 96.19 219 ARG A C 1
ATOM 1724 O O . ARG A 1 219 ? 10.367 -0.76 -12.234 1 96.19 219 ARG A O 1
ATOM 1731 N N . VAL A 1 220 ? 8.867 -2.078 -11.242 1 97.44 220 VAL A N 1
ATOM 1732 C CA . VAL A 1 220 ? 8.438 -2.678 -12.508 1 97.44 220 VAL A CA 1
ATOM 1733 C C . VAL A 1 220 ? 7.734 -1.629 -13.367 1 97.44 220 VAL A C 1
ATOM 1735 O O . VAL A 1 220 ? 7.945 -1.567 -14.578 1 97.44 220 VAL A O 1
ATOM 1738 N N . MET A 1 221 ? 6.93 -0.776 -12.781 1 95.56 221 MET A N 1
ATOM 1739 C CA . MET A 1 221 ? 6.27 0.313 -13.492 1 95.56 221 MET A CA 1
ATOM 1740 C C . MET A 1 221 ? 7.293 1.258 -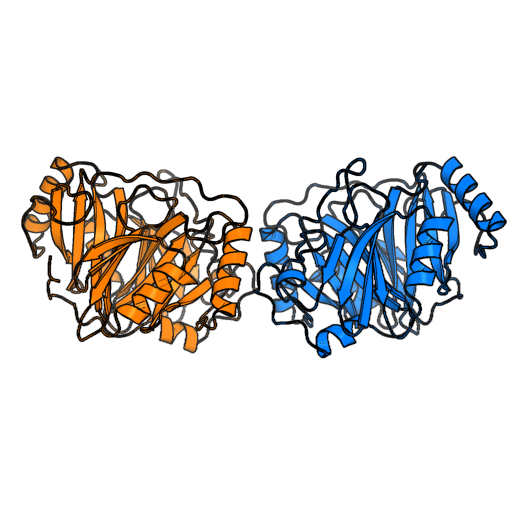14.109 1 95.56 221 MET A C 1
ATOM 1742 O O . MET A 1 221 ? 7.184 1.614 -15.289 1 95.56 221 MET A O 1
ATOM 1746 N N . ARG A 1 222 ? 8.289 1.649 -13.383 1 94.44 222 ARG A N 1
ATOM 1747 C CA . ARG A 1 222 ? 9.312 2.588 -13.836 1 94.44 222 ARG A CA 1
ATOM 1748 C C . ARG A 1 222 ? 10.156 1.98 -14.953 1 94.44 222 ARG A C 1
ATOM 1750 O O . ARG A 1 222 ? 10.703 2.703 -15.789 1 94.44 222 ARG A O 1
ATOM 1757 N N . ALA A 1 223 ? 10.211 0.662 -14.93 1 95.5 223 ALA A N 1
ATOM 1758 C CA . ALA A 1 223 ? 10.953 -0.036 -15.977 1 95.5 223 ALA A CA 1
ATOM 1759 C C . ALA A 1 223 ? 10.164 -0.052 -17.281 1 95.5 223 ALA A C 1
ATOM 1761 O O . ALA A 1 223 ? 10.672 -0.499 -18.312 1 95.5 223 ALA A O 1
ATOM 1762 N N . GLY A 1 224 ? 8.844 0.362 -17.219 1 94.38 224 GLY A N 1
ATOM 1763 C CA . GLY A 1 224 ? 8.062 0.541 -18.422 1 94.38 224 GLY A CA 1
ATOM 1764 C C . GLY A 1 224 ? 7.293 -0.704 -18.828 1 94.38 224 GLY A C 1
ATOM 1765 O O . GLY A 1 224 ? 6.793 -0.794 -19.953 1 94.38 224 GLY A O 1
ATOM 1766 N N . LEU A 1 225 ? 7.254 -1.703 -17.969 1 94.88 225 LEU A N 1
ATOM 1767 C CA . LEU A 1 225 ? 6.469 -2.895 -18.281 1 94.88 225 LEU A CA 1
ATOM 1768 C C . LEU A 1 225 ? 4.977 -2.596 -18.203 1 94.88 225 LEU A C 1
ATOM 1770 O O . LEU A 1 225 ? 4.547 -1.733 -17.438 1 94.88 225 LEU A O 1
ATOM 1774 N N . ARG A 1 226 ? 4.266 -3.344 -18.969 1 94.31 226 ARG A N 1
ATOM 1775 C CA . ARG A 1 226 ? 2.824 -3.129 -19.031 1 94.31 226 ARG A CA 1
ATOM 1776 C C . ARG A 1 226 ? 2.141 -3.645 -17.766 1 94.31 226 ARG A C 1
ATOM 1778 O O . ARG A 1 226 ? 2.135 -4.852 -17.5 1 94.31 226 ARG A O 1
ATOM 1785 N N . LYS A 1 227 ? 1.569 -2.779 -17 1 95.12 227 LYS A N 1
ATOM 1786 C CA . LYS A 1 227 ? 0.738 -3.139 -15.859 1 95.12 227 LYS A CA 1
ATOM 1787 C C . LYS A 1 227 ? -0.704 -3.395 -16.281 1 95.12 227 LYS A C 1
ATOM 1789 O O . LYS A 1 227 ? -1.295 -2.592 -17.016 1 95.12 227 LYS A O 1
ATOM 1794 N N . ILE A 1 228 ? -1.273 -4.426 -15.75 1 94 228 ILE A N 1
ATOM 1795 C CA . ILE A 1 228 ? -2.631 -4.809 -16.125 1 94 228 ILE A CA 1
ATOM 1796 C C . ILE A 1 228 ? -3.617 -4.312 -15.07 1 94 228 ILE A C 1
ATOM 1798 O O . ILE A 1 228 ? -4.715 -3.855 -15.398 1 94 228 ILE A O 1
ATOM 1802 N N . TRP A 1 229 ? -3.207 -4.52 -13.898 1 95.69 229 TRP A N 1
ATOM 1803 C CA . TRP A 1 229 ? -4.164 -4.23 -12.828 1 95.69 229 TRP A CA 1
ATOM 1804 C C . TRP A 1 229 ? -3.463 -4.145 -11.477 1 95.69 229 TRP A C 1
ATOM 1806 O O . TRP A 1 229 ? -2.539 -4.914 -11.203 1 95.69 229 TRP A O 1
ATOM 1816 N N . GLY A 1 230 ? -3.92 -3.25 -10.57 1 95.62 230 GLY A N 1
ATOM 1817 C CA . GLY A 1 230 ? -3.344 -3.035 -9.258 1 95.62 230 GLY A CA 1
ATOM 1818 C C . GLY A 1 230 ? -2.656 -1.689 -9.117 1 95.62 230 GLY A C 1
ATOM 1819 O O . GLY A 1 230 ? -2.713 -0.861 -10.023 1 95.62 230 GLY A O 1
ATOM 1820 N N . PRO A 1 231 ? -1.998 -1.499 -8.016 1 97 231 PRO A N 1
ATOM 1821 C CA . PRO A 1 231 ? -1.955 -2.297 -6.789 1 97 231 PRO A CA 1
ATOM 1822 C C . PRO A 1 231 ? -3.305 -2.354 -6.074 1 97 231 PRO A C 1
ATOM 1824 O O . PRO A 1 231 ? -4.039 -1.364 -6.055 1 97 231 PRO A O 1
ATOM 1827 N N . GLY A 1 232 ? -3.695 -3.424 -5.57 1 97.5 232 GLY A N 1
ATOM 1828 C CA . GLY A 1 232 ? -4.926 -3.646 -4.824 1 97.5 232 GLY A CA 1
ATOM 1829 C C . GLY A 1 232 ? -4.836 -4.82 -3.867 1 97.5 232 GLY A C 1
ATOM 1830 O O . GLY A 1 232 ? -3.746 -5.332 -3.602 1 97.5 232 GLY A O 1
ATOM 1831 N N . ARG A 1 233 ? -5.977 -5.203 -3.229 1 97.81 233 ARG A N 1
ATOM 1832 C CA . ARG A 1 233 ? -6.055 -6.293 -2.264 1 97.81 233 ARG A CA 1
ATOM 1833 C C . ARG A 1 233 ? -7.336 -7.102 -2.453 1 97.81 233 ARG A C 1
ATOM 1835 O O . ARG A 1 233 ? -8.438 -6.559 -2.379 1 97.81 233 ARG A O 1
ATOM 1842 N N . HIS A 1 234 ? -7.172 -8.398 -2.666 1 96.56 234 HIS A N 1
ATOM 1843 C CA . HIS A 1 234 ? -8.312 -9.289 -2.871 1 96.56 234 HIS A CA 1
ATOM 1844 C C . HIS A 1 234 ? -8.992 -9.625 -1.548 1 96.56 234 HIS A C 1
ATOM 1846 O O . HIS A 1 234 ? -8.328 -9.703 -0.509 1 96.56 234 HIS A O 1
ATOM 1852 N N . LEU A 1 235 ? -10.305 -9.852 -1.61 1 95.44 235 LEU A N 1
ATOM 1853 C CA . LEU A 1 235 ? -11 -10.391 -0.447 1 95.44 235 LEU A CA 1
ATOM 1854 C C . LEU A 1 235 ? -10.664 -11.859 -0.24 1 95.44 235 LEU A C 1
ATOM 1856 O O . LEU A 1 235 ? -10.312 -12.273 0.867 1 95.44 235 LEU A O 1
ATOM 1860 N N . ALA A 1 236 ? -10.797 -12.664 -1.401 1 94.62 236 ALA A N 1
ATOM 1861 C CA . ALA A 1 236 ? -10.43 -14.07 -1.324 1 94.62 236 ALA A CA 1
ATOM 1862 C C . ALA A 1 236 ? -8.93 -14.234 -1.103 1 94.62 236 ALA A C 1
ATOM 1864 O O . ALA A 1 236 ? -8.117 -13.797 -1.924 1 94.62 236 ALA A O 1
ATOM 1865 N N . GLY A 1 237 ? -8.531 -14.852 0.034 1 96.31 237 GLY A N 1
ATOM 1866 C CA . GLY A 1 237 ? -7.133 -15.039 0.394 1 96.31 237 GLY A CA 1
ATOM 1867 C C . GLY A 1 237 ? -6.531 -13.836 1.095 1 96.31 237 GLY A C 1
ATOM 1868 O O . GLY A 1 237 ? -5.414 -13.898 1.608 1 96.31 237 GLY A O 1
ATOM 1869 N N . ASP A 1 238 ? -7.273 -12.656 0.984 1 97.5 238 ASP A N 1
ATOM 1870 C CA . ASP A 1 238 ? -6.91 -11.406 1.645 1 97.5 238 ASP A CA 1
ATOM 1871 C C . ASP A 1 238 ? -5.508 -10.961 1.246 1 97.5 238 ASP A C 1
ATOM 1873 O O . ASP A 1 238 ? -4.766 -10.414 2.066 1 97.5 238 ASP A O 1
ATOM 1877 N N . ASN A 1 239 ? -5.023 -11.305 0.081 1 98.25 239 ASN A N 1
ATOM 1878 C CA . ASN A 1 239 ? -3.682 -10.969 -0.378 1 98.25 239 ASN A CA 1
ATOM 1879 C C . ASN A 1 239 ? -3.695 -9.773 -1.33 1 98.25 239 ASN A C 1
ATOM 1881 O O . ASN A 1 239 ? -4.711 -9.5 -1.974 1 98.25 239 ASN A O 1
ATOM 1885 N N . THR A 1 240 ? -2.59 -9.102 -1.424 1 98.56 240 THR A N 1
ATOM 1886 C CA . THR A 1 240 ? -2.41 -7.996 -2.359 1 98.56 240 THR A CA 1
ATOM 1887 C C . THR A 1 240 ? -2.16 -8.523 -3.771 1 98.56 240 THR A C 1
ATOM 1889 O O . THR A 1 240 ? -1.871 -9.703 -3.959 1 98.56 240 THR A O 1
ATOM 1892 N N . PHE A 1 241 ? -2.336 -7.59 -4.715 1 97.94 241 PHE A N 1
ATOM 1893 C CA . PHE A 1 241 ? -2.059 -7.984 -6.09 1 97.94 241 PHE A CA 1
ATOM 1894 C C . PHE A 1 241 ? -1.575 -6.793 -6.906 1 97.94 241 PHE A C 1
ATOM 1896 O O . PHE A 1 241 ? -2.023 -5.664 -6.691 1 97.94 241 PHE A O 1
ATOM 1903 N N . THR A 1 242 ? -0.623 -6.934 -7.723 1 98.19 242 THR A N 1
ATOM 1904 C CA . THR A 1 242 ? -0.289 -6.141 -8.898 1 98.19 242 THR A CA 1
ATOM 1905 C C . THR A 1 242 ? 0.096 -7.039 -10.07 1 98.19 242 THR A C 1
ATOM 1907 O O . THR A 1 242 ? 1.05 -7.812 -9.977 1 98.19 242 THR A O 1
ATOM 1910 N N . TYR A 1 243 ? -0.634 -6.895 -11.141 1 97.69 243 TYR A N 1
ATOM 1911 C CA . TYR A 1 243 ? -0.431 -7.75 -12.305 1 97.69 243 TYR A CA 1
ATOM 1912 C C . TYR A 1 243 ? 0.316 -7.004 -13.406 1 97.69 243 TYR A C 1
ATOM 1914 O O . TYR A 1 243 ? -0.018 -5.863 -13.727 1 97.69 243 TYR A O 1
ATOM 1922 N N . PHE A 1 244 ? 1.3 -7.66 -13.969 1 97.69 244 PHE A N 1
ATOM 1923 C CA . PHE A 1 244 ? 2.057 -7.172 -15.117 1 97.69 244 PHE A CA 1
ATOM 1924 C C . PHE A 1 244 ? 2.104 -8.219 -16.219 1 97.69 244 PHE A C 1
ATOM 1926 O O . PHE A 1 244 ? 1.753 -9.383 -15.992 1 97.69 244 PHE A O 1
ATOM 1933 N N . LEU A 1 245 ? 2.469 -7.797 -17.391 1 97.25 245 LEU A N 1
ATOM 1934 C CA . LEU A 1 245 ? 2.805 -8.734 -18.469 1 97.25 245 LEU A CA 1
ATOM 1935 C C . LEU A 1 245 ? 4.316 -8.852 -18.625 1 97.25 245 LEU A C 1
ATOM 1937 O O . LEU A 1 245 ? 5.023 -7.844 -18.688 1 97.25 245 LEU A O 1
ATOM 1941 N N . ASP A 1 246 ? 4.801 -10.102 -18.656 1 97.19 246 ASP A N 1
ATOM 1942 C CA . ASP A 1 246 ? 6.203 -10.289 -19.031 1 97.19 246 ASP A CA 1
ATOM 1943 C C . ASP A 1 246 ? 6.41 -10.062 -20.531 1 97.19 246 ASP A C 1
ATOM 1945 O O . ASP A 1 246 ? 5.453 -9.789 -21.25 1 97.19 246 ASP A O 1
ATOM 1949 N N . PRO A 1 247 ? 7.617 -10.125 -21.078 1 97.19 247 PRO A N 1
ATOM 1950 C CA . PRO A 1 247 ? 7.91 -9.734 -22.453 1 97.19 247 PRO A CA 1
ATOM 1951 C C . PRO A 1 247 ? 7.152 -10.57 -23.484 1 97.19 247 PRO A C 1
ATOM 1953 O O . PRO A 1 247 ? 7.008 -10.164 -24.641 1 97.19 247 PRO A O 1
ATOM 1956 N N . HIS A 1 248 ? 6.672 -11.719 -23.141 1 97.06 248 HIS A N 1
ATOM 1957 C CA . HIS A 1 248 ? 5.977 -12.57 -24.094 1 97.06 248 HIS A CA 1
ATOM 1958 C C . HIS A 1 248 ? 4.484 -12.641 -23.797 1 97.06 248 HIS A C 1
ATOM 1960 O O . HIS A 1 248 ? 3.779 -13.508 -24.312 1 97.06 248 HIS A O 1
ATOM 1966 N N . GLY A 1 249 ? 4.07 -11.805 -22.859 1 95.94 249 GLY A N 1
ATOM 1967 C CA . GLY A 1 249 ? 2.641 -11.664 -22.641 1 95.94 249 GLY A CA 1
ATOM 1968 C C . GLY A 1 249 ? 2.105 -12.594 -21.562 1 95.94 249 GLY A C 1
ATOM 1969 O O . GLY A 1 249 ? 0.891 -12.75 -21.422 1 95.94 249 GLY A O 1
ATOM 1970 N N . ASN A 1 250 ? 2.906 -13.297 -20.875 1 97.12 250 ASN A N 1
ATOM 1971 C CA . ASN A 1 250 ? 2.434 -14 -19.688 1 97.12 250 ASN A CA 1
ATOM 1972 C C . ASN A 1 250 ? 2.119 -13.031 -18.547 1 97.12 250 ASN A C 1
ATOM 1974 O O . ASN A 1 250 ? 2.895 -12.109 -18.281 1 97.12 250 ASN A O 1
ATOM 1978 N N . THR A 1 251 ? 1.019 -13.281 -17.906 1 97.56 251 THR A N 1
ATOM 1979 C CA . THR A 1 251 ? 0.688 -12.461 -16.734 1 97.56 251 THR A CA 1
ATOM 1980 C C . THR A 1 251 ? 1.473 -12.914 -15.516 1 97.56 251 THR A C 1
ATOM 1982 O O . THR A 1 251 ? 1.524 -14.109 -15.211 1 97.56 251 THR A O 1
ATOM 1985 N N . VAL A 1 252 ? 2.107 -11.984 -14.859 1 98.19 252 VAL A N 1
ATOM 1986 C CA . VAL A 1 252 ? 2.832 -12.219 -13.617 1 98.19 252 VAL A CA 1
ATOM 1987 C C . VAL A 1 252 ? 2.316 -11.281 -12.531 1 98.19 252 VAL A C 1
ATOM 1989 O O . VAL A 1 252 ? 1.854 -10.18 -12.82 1 98.19 252 VAL A O 1
ATOM 1992 N N . GLU A 1 253 ? 2.438 -11.758 -11.312 1 98.5 253 GLU A N 1
ATOM 1993 C CA . GLU A 1 253 ? 1.839 -11.039 -10.188 1 98.5 253 GLU A CA 1
ATOM 1994 C C . GLU A 1 253 ? 2.822 -10.906 -9.031 1 98.5 253 GLU A C 1
ATOM 1996 O O . GLU A 1 253 ? 3.469 -11.883 -8.641 1 98.5 253 GLU A O 1
ATOM 2001 N N . TYR A 1 254 ? 2.992 -9.68 -8.508 1 98.81 254 TYR A N 1
ATOM 2002 C CA . TYR A 1 254 ? 3.492 -9.523 -7.141 1 98.81 254 TYR A CA 1
ATOM 2003 C C . TYR A 1 254 ? 2.354 -9.594 -6.133 1 98.81 254 TYR A C 1
ATOM 2005 O O . TYR A 1 254 ? 1.291 -9 -6.34 1 98.81 254 TYR A O 1
ATOM 2013 N N . THR A 1 255 ? 2.596 -10.336 -5.078 1 98.75 255 THR A N 1
ATOM 2014 C CA . THR A 1 255 ? 1.617 -10.438 -4.004 1 98.75 255 THR A CA 1
ATOM 2015 C C . THR A 1 255 ? 2.311 -10.492 -2.645 1 98.75 255 THR A C 1
ATOM 2017 O O . THR A 1 255 ? 3.535 -10.617 -2.572 1 98.75 255 THR A O 1
ATOM 2020 N N . THR A 1 256 ? 1.605 -10.25 -1.582 1 98.56 256 THR A N 1
ATOM 2021 C CA . THR A 1 256 ? 2.049 -10.5 -0.214 1 98.56 256 THR A CA 1
ATOM 2022 C C . THR A 1 256 ? 0.854 -10.703 0.713 1 98.56 256 THR A C 1
ATOM 2024 O O . THR A 1 256 ? -0.277 -10.359 0.363 1 98.56 256 THR A O 1
ATOM 2027 N N . GLU A 1 257 ? 1.082 -11.398 1.815 1 98.06 257 GLU A N 1
ATOM 2028 C CA . GLU A 1 257 ? 0.143 -11.578 2.918 1 98.06 257 GLU A CA 1
ATOM 2029 C C . GLU A 1 257 ? -0.983 -12.531 2.539 1 98.06 257 GLU A C 1
ATOM 2031 O O . GLU A 1 257 ? -2.125 -12.359 2.965 1 98.06 257 GLU A O 1
ATOM 2036 N N . LEU A 1 258 ? -0.686 -13.43 1.648 1 98.06 258 LEU A N 1
ATOM 2037 C CA . LEU A 1 258 ? -1.662 -14.492 1.412 1 98.06 258 LEU A CA 1
ATOM 2038 C C . LEU A 1 258 ? -2.064 -15.164 2.723 1 98.06 258 LEU A C 1
ATOM 2040 O O . LEU A 1 258 ? -1.204 -15.562 3.506 1 98.06 258 LEU A O 1
ATOM 2044 N N . GLU A 1 259 ? -3.309 -15.359 2.916 1 96.44 259 GLU A N 1
ATOM 2045 C CA . GLU A 1 259 ? -3.863 -15.828 4.184 1 96.44 259 GLU A CA 1
ATOM 2046 C C . GLU A 1 259 ? -3.475 -17.281 4.457 1 96.44 259 GLU A C 1
ATOM 2048 O O . GLU A 1 259 ? -3.438 -18.094 3.541 1 96.44 259 GLU A O 1
ATOM 2053 N N . ASN A 1 260 ? -3.164 -17.578 5.695 1 95.56 260 ASN A N 1
ATOM 2054 C CA . ASN A 1 260 ? -3.047 -18.938 6.188 1 95.56 260 ASN A CA 1
ATOM 2055 C C . ASN A 1 260 ? -4.348 -19.422 6.828 1 95.56 260 ASN A C 1
ATOM 2057 O O . ASN A 1 260 ? -4.93 -18.719 7.656 1 95.56 260 ASN A O 1
ATOM 2061 N N . LEU A 1 261 ? -4.746 -20.531 6.395 1 93.31 261 LEU A N 1
ATOM 2062 C CA . LEU A 1 261 ? -6.023 -21.062 6.875 1 93.31 261 LEU A CA 1
ATOM 2063 C C . LEU A 1 261 ? -5.809 -22.062 8 1 93.31 261 LEU A C 1
ATOM 2065 O O . LEU A 1 261 ? -4.777 -22.734 8.047 1 93.31 261 LEU A O 1
ATOM 2069 N N . ASP A 1 262 ? -6.785 -22.062 8.93 1 87.69 262 ASP A N 1
ATOM 2070 C CA . ASP A 1 262 ? -6.91 -23.203 9.828 1 87.69 262 ASP A CA 1
ATOM 2071 C C . ASP A 1 262 ? -7.656 -24.359 9.148 1 87.69 262 ASP A C 1
ATOM 2073 O O . ASP A 1 262 ? -8.883 -24.328 9.031 1 87.69 262 ASP A O 1
ATOM 2077 N N . GLU A 1 263 ? -6.906 -25.375 8.766 1 80.81 263 GLU A N 1
ATOM 2078 C CA . GLU A 1 263 ? -7.449 -26.422 7.906 1 80.81 263 GLU A CA 1
ATOM 2079 C C . GLU A 1 263 ? -8.562 -27.188 8.609 1 80.81 263 GLU A C 1
ATOM 2081 O O . GLU A 1 263 ? -9.484 -27.688 7.965 1 80.81 263 GLU A O 1
ATOM 2086 N N . ASP A 1 264 ? -8.484 -27.25 9.883 1 79.56 264 ASP A N 1
ATOM 2087 C CA . ASP A 1 264 ? -9.469 -28.031 10.633 1 79.56 264 ASP A CA 1
ATOM 2088 C C . ASP A 1 264 ? -10.797 -27.281 10.734 1 79.56 264 ASP A C 1
ATOM 2090 O O . ASP A 1 264 ? -11.859 -27.906 10.781 1 79.56 264 ASP A O 1
ATOM 2094 N N . THR A 1 265 ? -10.734 -26 10.633 1 75.94 265 THR A N 1
ATOM 2095 C CA . THR A 1 265 ? -11.945 -25.25 10.93 1 75.94 265 THR A CA 1
ATOM 2096 C C . THR A 1 265 ? -12.398 -24.438 9.719 1 75.94 265 THR A C 1
ATOM 2098 O O . THR A 1 265 ? -13.469 -23.828 9.734 1 75.94 265 THR A O 1
ATOM 2101 N N . TRP A 1 266 ? -11.633 -24.516 8.641 1 83.38 266 TRP A N 1
ATOM 2102 C CA . TRP A 1 266 ? -11.961 -23.641 7.512 1 83.38 266 TRP A CA 1
ATOM 2103 C C . TRP A 1 266 ? -13.172 -24.172 6.758 1 83.38 266 TRP A C 1
ATOM 2105 O O . TRP A 1 266 ? -13.281 -25.375 6.512 1 83.38 266 TRP A O 1
ATOM 2115 N N . HIS A 1 267 ? -14.055 -23.219 6.293 1 85.06 267 HIS A N 1
ATOM 2116 C CA . HIS A 1 267 ? -15.164 -23.469 5.383 1 85.06 267 HIS A CA 1
ATOM 2117 C C . HIS A 1 267 ? -15.07 -22.594 4.137 1 85.06 267 HIS A C 1
ATOM 2119 O O . HIS A 1 267 ? -14.992 -21.375 4.238 1 85.06 267 HIS A O 1
ATOM 2125 N N . PRO A 1 268 ? -15.008 -23.281 2.998 1 89.25 268 PRO A N 1
ATOM 2126 C CA . PRO A 1 268 ? -14.898 -22.5 1.761 1 89.25 268 PRO A CA 1
ATOM 2127 C C . PRO A 1 268 ? -16.016 -21.484 1.606 1 89.25 268 PRO A C 1
ATOM 2129 O O . PRO A 1 268 ? -17.172 -21.781 1.91 1 89.25 268 PRO A O 1
ATOM 2132 N N . HIS A 1 269 ? -15.695 -20.234 1.104 1 87.69 269 HIS A N 1
ATOM 2133 C CA . HIS A 1 269 ? -16.672 -19.188 0.84 1 87.69 269 HIS A CA 1
ATOM 2134 C C . HIS A 1 269 ? -16.953 -19.047 -0.654 1 87.69 269 HIS A C 1
ATOM 2136 O O . HIS A 1 269 ? -16.172 -19.531 -1.479 1 87.69 269 HIS A O 1
ATOM 2142 N N . VAL A 1 270 ? -18.047 -18.547 -0.893 1 90.06 270 VAL A N 1
ATOM 2143 C CA . VAL A 1 270 ? -18.391 -18.109 -2.244 1 90.06 270 VAL A CA 1
ATOM 2144 C C . VAL A 1 270 ? -18.516 -16.578 -2.273 1 90.06 270 VAL A C 1
ATOM 2146 O O . VAL A 1 270 ? -19.375 -16.016 -1.602 1 90.06 270 VAL A O 1
ATOM 2149 N N . TYR A 1 271 ? -17.688 -15.992 -3.053 1 91 271 TYR A N 1
ATOM 2150 C CA . TYR A 1 271 ? -17.703 -14.539 -3.148 1 91 271 TYR A CA 1
ATOM 2151 C C . TYR A 1 271 ? -18.297 -14.078 -4.477 1 91 271 TYR A C 1
ATOM 2153 O O . TYR A 1 271 ? -17.984 -14.648 -5.527 1 91 271 TYR A O 1
ATOM 2161 N N . ASP A 1 272 ? -19.125 -13.102 -4.402 1 87.62 272 ASP A N 1
ATOM 2162 C CA . ASP A 1 272 ? -19.656 -12.453 -5.594 1 87.62 272 ASP A CA 1
ATOM 2163 C C . ASP A 1 272 ? -18.703 -11.375 -6.109 1 87.62 272 ASP A C 1
ATOM 2165 O O . ASP A 1 272 ? -18.672 -10.266 -5.582 1 87.62 272 ASP A O 1
ATOM 2169 N N . PHE A 1 273 ? -18 -11.688 -7.16 1 85.81 273 PHE A N 1
ATOM 2170 C CA . PHE A 1 273 ? -16.922 -10.789 -7.582 1 85.81 273 PHE A CA 1
ATOM 2171 C C . PHE A 1 273 ? -17.484 -9.578 -8.312 1 85.81 273 PHE A C 1
ATOM 2173 O O . PHE A 1 273 ? -16.734 -8.68 -8.695 1 85.81 273 PHE A O 1
ATOM 2180 N N . SER A 1 274 ? -18.797 -9.547 -8.586 1 84 274 SER A N 1
ATOM 2181 C CA . SER A 1 274 ? -19.406 -8.336 -9.125 1 84 274 SER A CA 1
ATOM 2182 C C . SER A 1 274 ? -19.391 -7.203 -8.109 1 84 274 SER A C 1
ATOM 2184 O O . SER A 1 274 ? -19.594 -6.039 -8.469 1 84 274 SER A O 1
ATOM 2186 N N . ARG A 1 275 ? -19.203 -7.508 -6.91 1 88.81 275 ARG A N 1
ATOM 2187 C CA . ARG A 1 275 ? -19.016 -6.492 -5.875 1 88.81 275 ARG A CA 1
ATOM 2188 C C . ARG A 1 275 ? -17.594 -5.969 -5.871 1 88.81 275 ARG A C 1
ATOM 2190 O O . ARG A 1 275 ? -16.641 -6.723 -5.621 1 88.81 275 ARG A O 1
ATOM 2197 N N . PRO A 1 276 ? -17.406 -4.684 -6.023 1 88.25 276 PRO A N 1
ATOM 2198 C CA . PRO A 1 276 ? -16.047 -4.141 -6.207 1 88.25 276 PRO A CA 1
ATOM 2199 C C . PRO A 1 276 ? -15.125 -4.449 -5.031 1 88.25 276 PRO A C 1
ATOM 2201 O O . PRO A 1 276 ? -13.922 -4.645 -5.227 1 88.25 276 PRO A O 1
ATOM 2204 N N . GLU A 1 277 ? -15.648 -4.508 -3.842 1 88.81 277 GLU A N 1
ATOM 2205 C CA . GLU A 1 277 ? -14.828 -4.723 -2.652 1 88.81 277 GLU A CA 1
ATOM 2206 C C . GLU A 1 277 ? -14.281 -6.148 -2.611 1 88.81 277 GLU A C 1
ATOM 2208 O O . GLU A 1 277 ? -13.328 -6.43 -1.887 1 88.81 277 GLU A O 1
ATOM 2213 N N . VAL A 1 278 ? -14.93 -7.035 -3.324 1 89.94 278 VAL A N 1
ATOM 2214 C CA . VAL A 1 278 ? -14.461 -8.414 -3.369 1 89.94 278 VAL A CA 1
ATOM 2215 C C . VAL A 1 278 ? -13.18 -8.5 -4.199 1 89.94 278 VAL A C 1
ATOM 2217 O O . VAL A 1 278 ? -12.227 -9.188 -3.818 1 89.94 278 VAL A O 1
ATOM 2220 N N . THR A 1 279 ? -13.188 -7.809 -5.301 1 90.56 279 THR A N 1
ATOM 2221 C CA . THR A 1 279 ? -12.031 -7.848 -6.188 1 90.56 279 THR A CA 1
ATOM 2222 C C . THR A 1 279 ? -10.891 -7 -5.625 1 90.56 279 THR A C 1
ATOM 2224 O O . THR A 1 279 ? -9.719 -7.375 -5.734 1 90.56 279 THR A O 1
ATOM 2227 N N . ASP A 1 280 ? -11.266 -5.934 -5.004 1 95.69 280 ASP A N 1
ATOM 2228 C CA . ASP A 1 280 ? -10.273 -5.027 -4.441 1 95.69 280 ASP A CA 1
ATOM 2229 C C . ASP A 1 280 ? -10.781 -4.371 -3.162 1 95.69 280 ASP A C 1
ATOM 2231 O O . ASP A 1 280 ? -11.477 -3.352 -3.213 1 95.69 280 ASP A O 1
ATOM 2235 N N . GLN A 1 281 ? -10.305 -4.863 -2.033 1 96.06 281 GLN A N 1
ATOM 2236 C CA . GLN A 1 281 ? -10.695 -4.332 -0.733 1 96.06 281 GLN A CA 1
ATOM 2237 C C . GLN A 1 281 ? -10.219 -2.889 -0.566 1 96.06 281 GLN A C 1
ATOM 2239 O O . GLN A 1 281 ? -10.891 -2.082 0.081 1 96.06 281 GLN A O 1
ATOM 2244 N N . TRP A 1 282 ? -9.055 -2.539 -1.076 1 97.06 282 TRP A N 1
ATOM 2245 C CA . TRP A 1 282 ? -8.484 -1.206 -0.909 1 97.06 282 TRP A CA 1
ATOM 2246 C C . TRP A 1 282 ? -9.266 -0.176 -1.718 1 97.06 282 TRP A C 1
ATOM 2248 O O . TRP A 1 282 ? -9.484 0.948 -1.259 1 97.06 282 TRP A O 1
ATOM 2258 N N . GLY A 1 283 ? -9.648 -0.589 -2.926 1 94.5 283 GLY A N 1
ATOM 2259 C CA . GLY A 1 283 ? -10.281 0.357 -3.834 1 94.5 283 GLY A CA 1
ATOM 2260 C C . GLY A 1 283 ? -9.281 1.23 -4.57 1 94.5 283 GLY A C 1
ATOM 2261 O O . GLY A 1 283 ? -9.656 2.219 -5.203 1 94.5 283 GLY A O 1
ATOM 2262 N N . THR A 1 284 ? -8.031 0.937 -4.473 1 93.88 284 THR A N 1
ATOM 2263 C CA . THR A 1 284 ? -6.992 1.775 -5.059 1 93.88 284 THR A CA 1
ATOM 2264 C C . THR A 1 284 ? -6.668 1.323 -6.48 1 93.88 284 THR A C 1
ATOM 2266 O O . THR A 1 284 ? -5.945 2.008 -7.207 1 93.88 284 THR A O 1
ATOM 2269 N N . ALA A 1 285 ? -7.207 0.18 -6.723 1 92.06 285 ALA A N 1
ATOM 2270 C CA . ALA A 1 285 ? -7.016 -0.2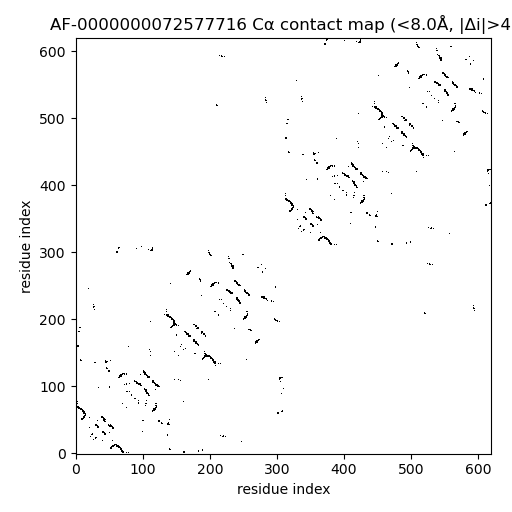98 -8.094 1 92.06 285 ALA A CA 1
ATOM 2271 C C . ALA A 1 285 ? -8.164 0.141 -8.992 1 92.06 285 ALA A C 1
ATOM 2273 O O . ALA A 1 285 ? -9.273 0.394 -8.516 1 92.06 285 ALA A O 1
ATOM 2274 N N . ASN A 1 286 ? -8.055 0.585 -10.195 1 80.25 286 ASN A N 1
ATOM 2275 C CA . ASN A 1 286 ? -9.188 0.764 -11.102 1 80.25 286 ASN A CA 1
ATOM 2276 C C . ASN A 1 286 ? -10.07 -0.48 -11.156 1 80.25 286 ASN A C 1
ATOM 2278 O O . ASN A 1 286 ? -9.617 -1.579 -10.828 1 80.25 286 ASN A O 1
ATOM 2282 N N . PRO A 1 287 ? -11.375 -0.237 -11.375 1 79.38 287 PRO A N 1
ATOM 2283 C CA . PRO A 1 287 ? -12.25 -1.408 -11.484 1 79.38 287 PRO A CA 1
ATOM 2284 C C . PRO A 1 287 ? -11.773 -2.41 -12.531 1 79.38 287 PRO A C 1
ATOM 2286 O O . PRO A 1 287 ? -11.195 -2.02 -13.547 1 79.38 287 PRO A O 1
ATOM 2289 N N . MET A 1 288 ? -12.07 -3.596 -12.188 1 77.5 288 MET A N 1
ATOM 2290 C CA . MET A 1 288 ? -11.844 -4.629 -13.195 1 77.5 288 MET A CA 1
ATOM 2291 C C . MET A 1 288 ? -12.68 -4.367 -14.445 1 77.5 288 MET A C 1
ATOM 2293 O O . MET A 1 288 ? -13.844 -3.988 -14.352 1 77.5 288 MET A O 1
ATOM 2297 N N . ASN A 1 289 ? -11.961 -4.422 -15.578 1 79.06 289 ASN A N 1
ATOM 2298 C CA . ASN A 1 289 ? -12.68 -4.195 -16.828 1 79.06 289 ASN A CA 1
ATOM 2299 C C . ASN A 1 289 ? -12.383 -5.281 -17.859 1 79.06 289 ASN A C 1
ATOM 2301 O O . ASN A 1 289 ? -11.664 -6.238 -17.562 1 79.06 289 ASN A O 1
ATOM 2305 N N . GLU A 1 290 ? -13.016 -5.223 -18.922 1 77.75 290 GLU A N 1
ATOM 2306 C CA . GLU A 1 290 ? -12.945 -6.246 -19.969 1 77.75 290 GLU A CA 1
ATOM 2307 C C . GLU A 1 290 ? -11.516 -6.434 -20.453 1 77.75 290 GLU A C 1
ATOM 2309 O O . GLU A 1 290 ? -11.109 -7.543 -20.797 1 77.75 290 GLU A O 1
ATOM 2314 N N . LEU A 1 291 ? -10.82 -5.398 -20.406 1 77.31 291 LEU A N 1
ATOM 2315 C CA . LEU A 1 291 ? -9.438 -5.477 -20.859 1 77.31 291 LEU A CA 1
ATOM 2316 C C . LEU A 1 291 ? -8.594 -6.336 -19.938 1 77.31 291 LEU A C 1
ATOM 2318 O O . LEU A 1 291 ? -7.832 -7.191 -20.391 1 77.31 291 LEU A O 1
ATOM 2322 N N . VAL A 1 292 ? -8.773 -6.094 -18.672 1 82.69 292 VAL A N 1
ATOM 2323 C CA . VAL A 1 292 ? -8.039 -6.867 -17.672 1 82.69 292 VAL A CA 1
ATOM 2324 C C . VAL A 1 292 ? -8.414 -8.344 -17.797 1 82.69 292 VAL A C 1
ATOM 2326 O O . VAL A 1 292 ? -7.539 -9.211 -17.797 1 82.69 292 VAL A O 1
ATOM 2329 N N . ALA A 1 293 ? -9.633 -8.586 -17.969 1 81.88 293 ALA A N 1
ATOM 2330 C CA . ALA A 1 293 ? -10.125 -9.953 -18.078 1 81.88 293 ALA A CA 1
ATOM 2331 C C . ALA A 1 293 ? -9.562 -10.641 -19.312 1 81.88 293 ALA A C 1
ATOM 2333 O O . ALA A 1 293 ? -9.133 -11.797 -19.25 1 81.88 293 ALA A O 1
ATOM 2334 N N . LYS A 1 294 ? -9.547 -9.945 -20.312 1 84.44 294 LYS A N 1
ATOM 2335 C CA . LYS A 1 294 ? -9.07 -10.508 -21.578 1 84.44 294 LYS A CA 1
ATOM 2336 C C . LYS A 1 294 ? -7.594 -10.875 -21.484 1 84.44 294 LYS A C 1
ATOM 2338 O O . LYS A 1 294 ? -7.18 -11.922 -21.984 1 84.44 294 LYS A O 1
ATOM 2343 N N . GLU A 1 295 ? -6.879 -10.008 -20.891 1 86.69 295 GLU A N 1
ATOM 2344 C CA . GLU A 1 295 ? -5.449 -10.273 -20.75 1 86.69 295 GLU A CA 1
ATOM 2345 C C . GLU A 1 295 ? -5.191 -11.477 -19.859 1 86.69 295 GLU A C 1
ATOM 2347 O O . GLU A 1 295 ? -4.188 -12.172 -20.016 1 86.69 295 GLU A O 1
ATOM 2352 N N . SER A 1 296 ? -6.098 -11.734 -19 1 86.94 296 SER A N 1
ATOM 2353 C CA . SER A 1 296 ? -5.945 -12.836 -18.047 1 86.94 296 SER A CA 1
ATOM 2354 C C . SER A 1 296 ? -6.23 -14.18 -18.719 1 86.94 296 SER A C 1
ATOM 2356 O O . SER A 1 296 ? -5.848 -15.227 -18.188 1 86.94 296 SER A O 1
ATOM 2358 N N . PHE A 1 297 ? -6.902 -14.172 -19.812 1 90.38 297 PHE A N 1
ATOM 2359 C CA . PHE A 1 297 ? -7.145 -15.406 -20.547 1 90.38 297 PHE A CA 1
ATOM 2360 C C . PHE A 1 297 ? -5.863 -15.898 -21.219 1 90.38 297 PHE A C 1
ATOM 2362 O O . PHE A 1 297 ? -5.723 -17.094 -21.484 1 90.38 297 PHE A O 1
ATOM 2369 N N . ASN A 1 298 ? -4.934 -14.984 -21.422 1 92.94 298 ASN A N 1
ATOM 2370 C CA . ASN A 1 298 ? -3.652 -15.312 -22.047 1 92.94 298 ASN A CA 1
ATOM 2371 C C . ASN A 1 298 ? -3.84 -16.062 -23.359 1 92.94 298 ASN A C 1
ATOM 2373 O O . ASN A 1 298 ? -4.965 -16.219 -23.828 1 92.94 298 ASN A O 1
ATOM 2377 N N . ASP A 1 299 ? -2.777 -16.438 -24.094 1 94.5 299 ASP A N 1
ATOM 2378 C CA . ASP A 1 299 ? -2.824 -17.219 -25.328 1 94.5 299 ASP A CA 1
ATOM 2379 C C . ASP A 1 299 ? -3.094 -18.688 -25.031 1 94.5 299 ASP A C 1
ATOM 2381 O O . ASP A 1 299 ? -2.676 -19.219 -23.984 1 94.5 299 ASP A O 1
ATOM 2385 N N . PRO A 1 300 ? -3.816 -19.312 -26 1 96.5 300 PRO A N 1
ATOM 2386 C CA . PRO A 1 300 ? -3.939 -20.766 -25.828 1 96.5 300 PRO A CA 1
ATOM 2387 C C . PRO A 1 300 ? -2.59 -21.453 -25.641 1 96.5 300 PRO A C 1
ATOM 2389 O O . PRO A 1 300 ? -1.623 -21.125 -26.344 1 96.5 300 PRO A O 1
ATOM 2392 N N . ASP A 1 301 ? -2.533 -22.375 -24.719 1 96.44 301 ASP A N 1
ATOM 2393 C CA . ASP A 1 301 ? -1.295 -23.125 -24.484 1 96.44 301 ASP A CA 1
ATOM 2394 C C . ASP A 1 301 ? -1.024 -24.109 -25.609 1 96.44 301 ASP A C 1
ATOM 2396 O O . ASP A 1 301 ? -1.828 -25.016 -25.844 1 96.44 301 ASP A O 1
ATOM 2400 N N . ARG A 1 302 ? 0.143 -24.062 -26.156 1 92 302 ARG A N 1
ATOM 2401 C CA . ARG A 1 302 ? 0.498 -24.922 -27.281 1 92 302 ARG A CA 1
ATOM 2402 C C . ARG A 1 302 ? 1.13 -26.219 -26.812 1 92 302 ARG A C 1
ATOM 2404 O O . ARG A 1 302 ? 1.428 -27.109 -27.609 1 92 302 ARG A O 1
ATOM 2411 N N . GLY A 1 303 ? 1.27 -26.328 -25.562 1 92.44 303 GLY A N 1
ATOM 2412 C CA . GLY A 1 303 ? 1.95 -27.5 -25.016 1 92.44 303 GLY A CA 1
ATOM 2413 C C . GLY A 1 303 ? 1 -28.516 -24.406 1 92.44 303 GLY A C 1
ATOM 2414 O O . GLY A 1 303 ? 1.43 -29.438 -23.703 1 92.44 303 GLY A O 1
ATOM 2415 N N . VAL A 1 304 ? -0.315 -28.406 -24.719 1 96.19 304 VAL A N 1
ATOM 2416 C CA . VAL A 1 304 ? -1.289 -29.312 -24.125 1 96.19 304 VAL A CA 1
ATOM 2417 C C . VAL A 1 304 ? -1.124 -30.703 -24.719 1 96.19 304 VAL A C 1
ATOM 2419 O O . VAL A 1 304 ? -1.135 -30.875 -25.953 1 96.19 304 VAL A O 1
ATOM 2422 N N . PHE A 1 305 ? -0.933 -31.719 -23.859 1 97.56 305 PHE A N 1
ATOM 2423 C CA . PHE A 1 305 ? -0.752 -33.125 -24.172 1 97.56 305 PHE A CA 1
ATOM 2424 C C . PHE A 1 305 ? 0.51 -33.344 -25 1 97.56 305 PHE A C 1
ATOM 2426 O O . PHE A 1 305 ? 0.592 -34.281 -25.781 1 97.56 305 PHE A O 1
ATOM 2433 N N . VAL A 1 306 ? 1.375 -32.438 -24.938 1 96.62 306 VAL A N 1
ATOM 2434 C CA . VAL A 1 306 ? 2.707 -32.562 -25.516 1 96.62 306 VAL A CA 1
ATOM 2435 C C . VAL A 1 306 ? 3.764 -32.406 -24.422 1 96.62 306 VAL A C 1
ATOM 2437 O O . VAL A 1 306 ? 3.996 -31.312 -23.922 1 96.62 306 VAL A O 1
ATOM 2440 N N . ALA A 1 307 ? 4.473 -33.5 -24.109 1 96.12 307 ALA A N 1
ATOM 2441 C CA . ALA A 1 307 ? 5.477 -33.5 -23.062 1 96.12 307 ALA A CA 1
ATOM 2442 C C . ALA A 1 307 ? 6.633 -32.562 -23.422 1 96.12 307 ALA A C 1
ATOM 2444 O O . ALA A 1 307 ? 7.18 -32.625 -24.516 1 96.12 307 ALA A O 1
ATOM 2445 N N . PRO A 1 308 ? 6.918 -31.625 -22.484 1 94.44 308 PRO A N 1
ATOM 2446 C CA . PRO A 1 308 ? 8.125 -30.844 -22.734 1 94.44 308 PRO A CA 1
ATOM 2447 C C . PRO A 1 308 ? 9.406 -31.656 -22.609 1 94.44 308 PRO A C 1
ATOM 2449 O O . PRO A 1 308 ? 9.398 -32.719 -22 1 94.44 308 PRO A O 1
ATOM 2452 N N . PRO A 1 309 ? 10.438 -31.172 -23.25 1 89.06 309 PRO A N 1
ATOM 2453 C CA . PRO A 1 309 ? 11.711 -31.891 -23.062 1 89.06 309 PRO A CA 1
ATOM 2454 C C . PRO A 1 309 ? 12.195 -31.875 -21.625 1 89.06 309 PRO A C 1
ATOM 2456 O O . PRO A 1 309 ? 11.805 -31 -20.844 1 89.06 309 PRO A O 1
ATOM 2459 N N . VAL A 1 310 ? 13.016 -32.906 -21.25 1 82.88 310 VAL A N 1
ATOM 2460 C CA . VAL A 1 310 ? 13.5 -33.031 -19.891 1 82.88 310 VAL A CA 1
ATOM 2461 C C . VAL A 1 310 ? 14.758 -32.188 -19.703 1 82.88 310 VAL A C 1
ATOM 2463 O O . VAL A 1 310 ? 15.625 -32.156 -20.578 1 82.88 310 VAL A O 1
ATOM 2466 N N . MET B 1 1 ? 15.18 25.156 26.094 1 62.31 1 MET B N 1
ATOM 2467 C CA . MET B 1 1 ? 14.148 24.141 26.266 1 62.31 1 MET B CA 1
ATOM 2468 C C . MET B 1 1 ? 12.977 24.375 25.328 1 62.31 1 MET B C 1
ATOM 2470 O O . MET B 1 1 ? 12.578 25.531 25.094 1 62.31 1 MET B O 1
ATOM 2474 N N . ARG B 1 2 ? 12.469 23.297 24.594 1 83.62 2 ARG B N 1
ATOM 2475 C CA . ARG B 1 2 ? 11.32 23.438 23.703 1 83.62 2 ARG B CA 1
ATOM 2476 C C . ARG B 1 2 ? 10.031 23.656 24.5 1 83.62 2 ARG B C 1
ATOM 2478 O O . ARG B 1 2 ? 9.719 22.891 25.406 1 83.62 2 ARG B O 1
ATOM 2485 N N . LEU B 1 3 ? 9.406 24.781 24.203 1 93.5 3 LEU B N 1
ATOM 2486 C CA . LEU B 1 3 ? 8.203 25.172 24.922 1 93.5 3 LEU B CA 1
ATOM 2487 C C . LEU B 1 3 ? 6.961 24.562 24.281 1 93.5 3 LEU B C 1
ATOM 2489 O O . LEU B 1 3 ? 5.957 24.328 24.969 1 93.5 3 LEU B O 1
ATOM 2493 N N . LEU B 1 4 ? 7.07 24.281 23.047 1 97.19 4 LEU B N 1
ATOM 2494 C CA . LEU B 1 4 ? 5.965 23.641 22.328 1 97.19 4 LEU B CA 1
ATOM 2495 C C . LEU B 1 4 ? 6.109 22.109 22.375 1 97.19 4 LEU B C 1
ATOM 2497 O O . LEU B 1 4 ? 7.227 21.594 22.406 1 97.19 4 LEU B O 1
ATOM 2501 N N . THR B 1 5 ? 4.992 21.406 22.312 1 96.38 5 THR B N 1
ATOM 2502 C CA . THR B 1 5 ? 5.078 19.953 22.5 1 96.38 5 THR B CA 1
ATOM 2503 C C . THR B 1 5 ? 4.555 19.234 21.25 1 96.38 5 THR B C 1
ATOM 2505 O O . THR B 1 5 ? 5.074 18.172 20.891 1 96.38 5 THR B O 1
ATOM 2508 N N . HIS B 1 6 ? 3.52 19.719 20.672 1 96.94 6 HIS B N 1
ATOM 2509 C CA . HIS B 1 6 ? 2.912 19.016 19.547 1 96.94 6 HIS B CA 1
ATOM 2510 C C . HIS B 1 6 ? 1.93 19.906 18.797 1 96.94 6 HIS B C 1
ATOM 2512 O O . HIS B 1 6 ? 1.521 20.953 19.297 1 96.94 6 HIS B O 1
ATOM 2518 N N . LEU B 1 7 ? 1.683 19.516 17.547 1 98.38 7 LEU B N 1
ATOM 2519 C CA . LEU B 1 7 ? 0.574 20.094 16.797 1 98.38 7 LEU B CA 1
ATOM 2520 C C . LEU B 1 7 ? -0.765 19.641 17.359 1 98.38 7 LEU B C 1
ATOM 2522 O O . LEU B 1 7 ? -1.001 18.438 17.516 1 98.38 7 LEU B O 1
ATOM 2526 N N . ARG B 1 8 ? -1.634 20.562 17.719 1 98.12 8 ARG B N 1
ATOM 2527 C CA . ARG B 1 8 ? -2.871 20.203 18.391 1 98.12 8 ARG B CA 1
ATOM 2528 C C . ARG B 1 8 ? -4.035 20.125 17.422 1 98.12 8 ARG B C 1
ATOM 2530 O O . ARG B 1 8 ? -4.738 19.125 17.359 1 98.12 8 ARG B O 1
ATOM 2537 N N . HIS B 1 9 ? -4.34 21.219 16.703 1 98.44 9 HIS B N 1
ATOM 2538 C CA . HIS B 1 9 ? -5.441 21.234 15.742 1 98.44 9 HIS B CA 1
ATOM 2539 C C . HIS B 1 9 ? -5.246 22.328 14.703 1 98.44 9 HIS B C 1
ATOM 2541 O O . HIS B 1 9 ? -4.402 23.219 14.875 1 98.44 9 HIS B O 1
ATOM 2547 N N . VAL B 1 10 ? -5.949 22.172 13.602 1 98.81 10 VAL B N 1
ATOM 2548 C CA . VAL B 1 10 ? -6.023 23.172 12.539 1 98.81 10 VAL B CA 1
ATOM 2549 C C . VAL B 1 10 ? -7.473 23.609 12.352 1 98.81 10 VAL B C 1
ATOM 2551 O O . VAL B 1 10 ? -8.391 22.797 12.375 1 98.81 10 VAL B O 1
ATOM 2554 N N . ASP B 1 11 ? -7.625 24.891 12.219 1 98.44 11 ASP B N 1
ATOM 2555 C CA . ASP B 1 11 ? -8.977 25.422 12.094 1 98.44 11 ASP B CA 1
ATOM 2556 C C . ASP B 1 11 ? -9.188 26.062 10.719 1 98.44 11 ASP B C 1
ATOM 2558 O O . ASP B 1 11 ? -8.336 26.812 10.234 1 98.44 11 ASP B O 1
ATOM 2562 N N . LEU B 1 12 ? -10.328 25.734 10.133 1 98.38 12 LEU B N 1
ATOM 2563 C CA . LEU B 1 12 ? -10.68 26.219 8.805 1 98.38 12 LEU B CA 1
ATOM 2564 C C . LEU B 1 12 ? -12 26.984 8.828 1 98.38 12 LEU B C 1
ATOM 2566 O O . LEU B 1 12 ? -12.898 26.641 9.609 1 98.38 12 LEU B O 1
ATOM 2570 N N . ALA B 1 13 ? -12.094 27.984 8.023 1 98.19 13 ALA B N 1
ATOM 2571 C CA . ALA B 1 13 ? -13.352 28.641 7.703 1 98.19 13 ALA B CA 1
ATOM 2572 C C . ALA B 1 13 ? -13.727 28.438 6.238 1 98.19 13 ALA B C 1
ATOM 2574 O O . ALA B 1 13 ? -12.859 28.484 5.359 1 98.19 13 ALA B O 1
ATOM 2575 N N . VAL B 1 14 ? -14.969 28.203 6.016 1 97.75 14 VAL B N 1
ATOM 2576 C CA . VAL B 1 14 ? -15.375 27.859 4.652 1 97.75 14 VAL B CA 1
ATOM 2577 C C . VAL B 1 14 ? -16.766 28.406 4.379 1 97.75 14 VAL B C 1
ATOM 2579 O O . VAL B 1 14 ? -17.594 28.531 5.297 1 97.75 14 VAL B O 1
ATOM 2582 N N . PRO B 1 15 ? -17.094 28.672 3.115 1 97.62 15 PRO B N 1
ATOM 2583 C CA . PRO B 1 15 ? -18.438 29.203 2.785 1 97.62 15 PRO B CA 1
ATOM 2584 C C . PRO B 1 15 ? -19.516 28.125 2.828 1 97.62 15 PRO B C 1
ATOM 2586 O O . PRO B 1 15 ? -20.609 28.359 3.344 1 97.62 15 PRO B O 1
ATOM 2589 N N . ASP B 1 16 ? -19.328 26.984 2.211 1 97.81 16 ASP B N 1
ATOM 2590 C CA . ASP B 1 16 ? -20.281 25.875 2.277 1 97.81 16 ASP B CA 1
ATOM 2591 C C . ASP B 1 16 ? -19.953 24.938 3.434 1 97.81 16 ASP B C 1
ATOM 2593 O O . ASP B 1 16 ? -19.453 23.828 3.219 1 97.81 16 ASP B O 1
ATOM 2597 N N . TYR B 1 17 ? -20.375 25.359 4.59 1 97.19 17 TYR B N 1
ATOM 2598 C CA . TYR B 1 17 ? -20.062 24.734 5.863 1 97.19 17 TYR B CA 1
ATOM 2599 C C . TYR B 1 17 ? -20.578 23.297 5.906 1 97.19 17 TYR B C 1
ATOM 2601 O O . TYR B 1 17 ? -19.844 22.375 6.285 1 97.19 17 TYR B O 1
ATOM 2609 N N . ASP B 1 18 ? -21.766 23.062 5.5 1 97.44 18 ASP B N 1
ATOM 2610 C CA . ASP B 1 18 ? -22.391 21.75 5.59 1 97.44 18 ASP B CA 1
ATOM 2611 C C . ASP B 1 18 ? -21.672 20.734 4.703 1 97.44 18 ASP B C 1
ATOM 2613 O O . ASP B 1 18 ? -21.469 19.594 5.109 1 97.44 18 ASP B O 1
ATOM 2617 N N . LYS B 1 19 ? -21.344 21.156 3.543 1 97.81 19 LYS B N 1
ATOM 2618 C CA . LYS B 1 19 ? -20.625 20.281 2.619 1 97.81 19 LYS B CA 1
ATOM 2619 C C . LYS B 1 19 ? -19.266 19.875 3.178 1 97.81 19 LYS B C 1
ATOM 2621 O O . LYS B 1 19 ? -18.859 18.719 3.055 1 97.81 19 LYS B O 1
ATOM 2626 N N . GLN B 1 20 ? -18.609 20.812 3.746 1 98.12 20 GLN B N 1
ATOM 2627 C CA . GLN B 1 20 ? -17.297 20.547 4.332 1 98.12 20 GLN B CA 1
ATOM 2628 C C . GLN B 1 20 ? -17.406 19.609 5.531 1 98.12 20 GLN B C 1
ATOM 2630 O O . GLN B 1 20 ? -16.594 18.703 5.699 1 98.12 20 GLN B O 1
ATOM 2635 N N . LEU B 1 21 ? -18.391 19.859 6.348 1 97.94 21 LEU B N 1
ATOM 2636 C CA . LEU B 1 21 ? -18.625 19.016 7.523 1 97.94 21 LEU B CA 1
ATOM 2637 C C . LEU B 1 21 ? -18.938 17.578 7.113 1 97.94 21 LEU B C 1
ATOM 2639 O O . LEU B 1 21 ? -18.406 16.641 7.719 1 97.94 21 LEU B O 1
ATOM 2643 N N . ASP B 1 22 ? -19.719 17.422 6.078 1 97.69 22 ASP B N 1
ATOM 2644 C CA . ASP B 1 22 ? -20.062 16.094 5.586 1 97.69 22 ASP B CA 1
ATOM 2645 C C . ASP B 1 22 ? -18.844 15.336 5.102 1 97.69 22 ASP B C 1
ATOM 2647 O O . ASP B 1 22 ? -18.719 14.125 5.312 1 97.69 22 ASP B O 1
ATOM 2651 N N . PHE B 1 23 ? -18.031 16 4.492 1 98.38 23 PHE B N 1
ATOM 2652 C CA . PHE B 1 23 ? -16.797 15.391 4.008 1 98.38 23 PHE B CA 1
ATOM 2653 C C . PHE B 1 23 ? -15.945 14.883 5.168 1 98.38 23 PHE B C 1
ATOM 2655 O O . PHE B 1 23 ? -15.57 13.711 5.203 1 98.38 23 PHE B O 1
ATOM 2662 N N . TYR B 1 24 ? -15.625 15.734 6.137 1 98.62 24 TYR B N 1
ATOM 2663 C CA . TYR B 1 24 ? -14.688 15.406 7.203 1 98.62 24 TYR B CA 1
ATOM 2664 C C . TYR B 1 24 ? -15.273 14.344 8.133 1 98.62 24 TYR B C 1
ATOM 2666 O O . TYR B 1 24 ? -14.562 13.438 8.57 1 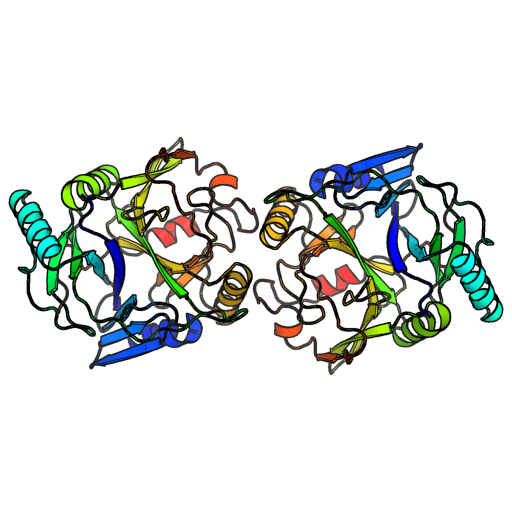98.62 24 TYR B O 1
ATOM 2674 N N . SER B 1 25 ? -16.578 14.445 8.445 1 97.75 25 SER B N 1
ATOM 2675 C CA . SER B 1 25 ? -17.203 13.531 9.406 1 97.75 25 SER B CA 1
ATOM 2676 C C . SER B 1 25 ? -17.703 12.266 8.719 1 97.75 25 SER B C 1
ATOM 2678 O O . SER B 1 25 ? -18.031 11.281 9.391 1 97.75 25 SER B O 1
ATOM 2680 N N . GLY B 1 26 ? -17.75 12.156 7.41 1 96.69 26 GLY B N 1
ATOM 2681 C CA . GLY B 1 26 ? -18.188 11 6.645 1 96.69 26 GLY B CA 1
ATOM 2682 C C . GLY B 1 26 ? -17.062 10.297 5.922 1 96.69 26 GLY B C 1
ATOM 2683 O O . GLY B 1 26 ? -16.469 9.359 6.453 1 96.69 26 GLY B O 1
ATOM 2684 N N . VAL B 1 27 ? -16.688 10.914 4.883 1 96.38 27 VAL B N 1
ATOM 2685 C CA . VAL B 1 27 ? -15.742 10.281 3.963 1 96.38 27 VAL B CA 1
ATOM 2686 C C . VAL B 1 27 ? -14.352 10.234 4.602 1 96.38 27 VAL B C 1
ATOM 2688 O O . VAL B 1 27 ? -13.672 9.203 4.535 1 96.38 27 VAL B O 1
ATOM 2691 N N . TRP B 1 28 ? -13.938 11.305 5.227 1 98.44 28 TRP B N 1
ATOM 2692 C CA . TRP B 1 28 ? -12.562 11.414 5.715 1 98.44 28 TRP B CA 1
ATOM 2693 C C . TRP B 1 28 ? -12.383 10.633 7.012 1 98.44 28 TRP B C 1
ATOM 2695 O O . TRP B 1 28 ? -11.281 10.164 7.309 1 98.44 28 TRP B O 1
ATOM 2705 N N . GLY B 1 29 ? -13.477 10.539 7.871 1 98.38 29 GLY B N 1
ATOM 2706 C CA . GLY B 1 29 ? -13.469 9.602 8.977 1 98.38 29 GLY B CA 1
ATOM 2707 C C . GLY B 1 29 ? -13.234 10.258 10.32 1 98.38 29 GLY B C 1
ATOM 2708 O O . GLY B 1 29 ? -12.844 9.594 11.281 1 98.38 29 GLY B O 1
ATOM 2709 N N . LEU B 1 30 ? -13.43 11.547 10.461 1 98.62 30 LEU B N 1
ATOM 2710 C CA . LEU B 1 30 ? -13.367 12.195 11.766 1 98.62 30 LEU B CA 1
ATOM 2711 C C . LEU B 1 30 ? -14.727 12.148 12.469 1 98.62 30 LEU B C 1
ATOM 2713 O O . LEU B 1 30 ? -15.742 11.875 11.828 1 98.62 30 LEU B O 1
ATOM 2717 N N . THR B 1 31 ? -14.68 12.375 13.766 1 98 31 THR B N 1
ATOM 2718 C CA . THR B 1 31 ? -15.891 12.336 14.578 1 98 31 THR B CA 1
ATOM 2719 C C . THR B 1 31 ? -16.266 13.734 15.055 1 98 31 THR B C 1
ATOM 2721 O O . THR B 1 31 ? -15.453 14.422 15.68 1 98 31 THR B O 1
ATOM 2724 N N . LYS B 1 32 ? -17.531 14.156 14.742 1 97.69 32 LYS B N 1
ATOM 2725 C CA . LYS B 1 32 ? -18.016 15.422 15.289 1 97.69 32 LYS B CA 1
ATOM 2726 C C . LYS B 1 32 ? -18.266 15.312 16.797 1 97.69 32 LYS B C 1
ATOM 2728 O O . LYS B 1 32 ? -19.094 14.531 17.234 1 97.69 32 LYS B O 1
ATOM 2733 N N . VAL B 1 33 ? -17.578 16.172 17.594 1 96.62 33 VAL B N 1
ATOM 2734 C CA . VAL B 1 33 ? -17.641 15.992 19.047 1 96.62 33 VAL B CA 1
ATOM 2735 C C . VAL B 1 33 ? -18.375 17.172 19.688 1 96.62 33 VAL B C 1
ATOM 2737 O O . VAL B 1 33 ? -18.828 17.078 20.828 1 96.62 33 VAL B O 1
ATOM 2740 N N . ALA B 1 34 ? -18.391 18.281 19.094 1 94.38 34 ALA B N 1
ATOM 2741 C CA . ALA B 1 34 ? -19.109 19.469 19.562 1 94.38 34 ALA B CA 1
ATOM 2742 C C . ALA B 1 34 ? -19.547 20.344 18.391 1 94.38 34 ALA B C 1
ATOM 2744 O O . ALA B 1 34 ? -18.922 20.328 17.328 1 94.38 34 ALA B O 1
ATOM 2745 N N . GLU B 1 35 ? -20.625 20.938 18.609 1 92.06 35 GLU B N 1
ATOM 2746 C CA . GLU B 1 35 ? -21.125 21.828 17.562 1 92.06 35 GLU B CA 1
ATOM 2747 C C . GLU B 1 35 ? -21.891 23 18.156 1 92.06 35 GLU B C 1
ATOM 2749 O O . GLU B 1 35 ? -22.578 22.859 19.172 1 92.06 35 GLU B O 1
ATOM 2754 N N . ASP B 1 36 ? -21.609 24.047 17.578 1 87.69 36 ASP B N 1
ATOM 2755 C CA . ASP B 1 36 ? -22.391 25.266 17.781 1 87.69 36 ASP B CA 1
ATOM 2756 C C . ASP B 1 36 ? -22.75 25.922 16.453 1 87.69 36 ASP B C 1
ATOM 2758 O O . ASP B 1 36 ? -22.203 25.547 15.406 1 87.69 36 ASP B O 1
ATOM 2762 N N . SER B 1 37 ? -23.781 26.797 16.453 1 85.81 37 SER B N 1
ATOM 2763 C CA . SER B 1 37 ? -24.266 27.359 15.195 1 85.81 37 SER B CA 1
ATOM 2764 C C . SER B 1 37 ? -23.109 27.891 14.344 1 85.81 37 SER B C 1
ATOM 2766 O O . SER B 1 37 ? -22.484 28.891 14.688 1 85.81 37 SER B O 1
ATOM 2768 N N . GLY B 1 38 ? -22.797 27.078 13.312 1 92.44 38 GLY B N 1
ATOM 2769 C CA . GLY B 1 38 ? -21.797 27.469 12.32 1 92.44 38 GLY B CA 1
ATOM 2770 C C . GLY B 1 38 ? -20.375 27.094 12.719 1 92.44 38 GLY B C 1
ATOM 2771 O O . GLY B 1 38 ? -19.422 27.562 12.102 1 92.44 38 GLY B O 1
ATOM 2772 N N . ILE B 1 39 ? -20.266 26.406 13.836 1 96.94 39 ILE B N 1
ATOM 2773 C CA . ILE B 1 39 ? -18.953 25.938 14.258 1 96.94 39 ILE B CA 1
ATOM 2774 C C . ILE B 1 39 ? -19.047 24.453 14.633 1 96.94 39 ILE B C 1
ATOM 2776 O O . ILE B 1 39 ? -19.969 24.047 15.328 1 96.94 39 ILE B O 1
ATOM 2780 N N . SER B 1 40 ? -18.094 23.672 14.102 1 97.94 40 SER B N 1
ATOM 2781 C CA . SER B 1 40 ? -18 22.266 14.477 1 97.94 40 SER B CA 1
ATOM 2782 C C . SER B 1 40 ? -16.578 21.891 14.883 1 97.94 40 SER B C 1
ATOM 2784 O O . SER B 1 40 ? -15.609 22.453 14.359 1 97.94 40 SER B O 1
ATOM 2786 N N . PHE B 1 41 ? -16.469 21.031 15.875 1 98.31 41 PHE B N 1
ATOM 2787 C CA . PHE B 1 41 ? -15.219 20.469 16.328 1 98.31 41 PHE B CA 1
ATOM 2788 C C . PHE B 1 41 ? -15.141 18.984 15.992 1 98.31 41 PHE B C 1
ATOM 2790 O O . PHE B 1 41 ? -16.031 18.219 16.344 1 98.31 41 PHE B O 1
ATOM 2797 N N . LEU B 1 42 ? -14.062 18.609 15.281 1 98.69 42 LEU B N 1
ATOM 2798 C CA . LEU B 1 42 ? -13.938 17.234 14.781 1 98.69 42 LEU B CA 1
ATOM 2799 C C . LEU B 1 42 ? -12.703 16.562 15.359 1 98.69 42 LEU B C 1
ATOM 2801 O O . LEU B 1 42 ? -11.594 17.094 15.258 1 98.69 42 LEU B O 1
ATOM 2805 N N . ALA B 1 43 ? -12.922 15.375 15.891 1 98.56 43 ALA B N 1
ATOM 2806 C CA . ALA B 1 43 ? -11.852 14.641 16.562 1 98.56 43 ALA B CA 1
ATOM 2807 C C . ALA B 1 43 ? -11.43 13.414 15.75 1 98.56 43 ALA B C 1
ATOM 2809 O O . ALA B 1 43 ? -12.211 12.906 14.938 1 98.56 43 ALA B O 1
ATOM 2810 N N . ALA B 1 44 ? -10.25 13.055 15.883 1 98.56 44 ALA B N 1
ATOM 2811 C CA . ALA B 1 44 ? -9.797 11.742 15.445 1 98.56 44 ALA B CA 1
ATOM 2812 C C . ALA B 1 44 ? -9.938 10.711 16.562 1 98.56 44 ALA B C 1
ATOM 2814 O O . ALA B 1 44 ? -9.484 10.93 17.688 1 98.56 44 ALA B O 1
ATOM 2815 N N . GLU B 1 45 ? -10.422 9.555 16.297 1 97.69 45 GLU B N 1
ATOM 2816 C CA . GLU B 1 45 ? -10.812 8.578 17.312 1 97.69 45 GLU B CA 1
ATOM 2817 C C . GLU B 1 45 ? -9.602 8.102 18.109 1 97.69 45 GLU B C 1
ATOM 2819 O O . GLU B 1 45 ? -9.734 7.762 19.297 1 97.69 45 GLU B O 1
ATOM 2824 N N . GLY B 1 46 ? -8.516 8.078 17.5 1 97.94 46 GLY B N 1
ATOM 2825 C CA . GLY B 1 46 ? -7.34 7.555 18.172 1 97.94 46 GLY B CA 1
ATOM 2826 C C . GLY B 1 46 ? -6.586 8.609 18.953 1 97.94 46 GLY B C 1
ATOM 2827 O O . GLY B 1 46 ? -5.586 8.305 19.609 1 97.94 46 GLY B O 1
ATOM 2828 N N . SER B 1 47 ? -6.988 9.844 18.969 1 97.44 47 SER B N 1
ATOM 2829 C CA . SER B 1 47 ? -6.266 10.961 19.562 1 97.44 47 SER B CA 1
ATOM 2830 C C . SER B 1 47 ? -6.93 11.422 20.859 1 97.44 47 SER B C 1
ATOM 2832 O O . SER B 1 47 ? -8.156 11.484 20.938 1 97.44 47 SER B O 1
ATOM 2834 N N . PRO B 1 48 ? -6.152 11.734 21.859 1 97.06 48 PRO B N 1
ATOM 2835 C CA . PRO B 1 48 ? -6.715 12.281 23.094 1 97.06 48 PRO B CA 1
ATOM 2836 C C . PRO B 1 48 ? -7.121 13.742 22.969 1 97.06 48 PRO B C 1
ATOM 2838 O O . PRO B 1 48 ? -7.773 14.289 23.859 1 97.06 48 PRO B O 1
ATOM 2841 N N . GLU B 1 49 ? -6.723 14.438 21.938 1 97.56 49 GLU B N 1
ATOM 2842 C CA . GLU B 1 49 ? -7.137 15.82 21.734 1 97.56 49 GLU B CA 1
ATOM 2843 C C . GLU B 1 49 ? -8.648 15.93 21.594 1 97.56 49 GLU B C 1
ATOM 2845 O O . GLU B 1 49 ? -9.289 15.078 20.984 1 97.56 49 GLU B O 1
ATOM 2850 N N . GLN B 1 50 ? -9.227 17.016 22.156 1 96.81 50 GLN B N 1
ATOM 2851 C CA . GLN B 1 50 ? -10.664 17.234 22.078 1 96.81 50 GLN B CA 1
ATOM 2852 C C . GLN B 1 50 ? -11.125 17.297 20.625 1 96.81 50 GLN B C 1
ATOM 2854 O O . GLN B 1 50 ? -12.219 16.828 20.297 1 96.81 50 GLN B O 1
ATOM 2859 N N . TYR B 1 51 ? -10.352 17.859 19.797 1 98.06 51 TYR B N 1
ATOM 2860 C CA . TYR B 1 51 ? -10.57 17.969 18.344 1 98.06 51 TYR B CA 1
ATOM 2861 C C . TYR B 1 51 ? -9.258 18.219 17.625 1 98.06 51 TYR B C 1
ATOM 2863 O O . TYR B 1 51 ? -8.281 18.672 18.219 1 98.06 51 TYR B O 1
ATOM 2871 N N . VAL B 1 52 ? -9.297 17.859 16.312 1 98.62 52 VAL B N 1
ATOM 2872 C CA . VAL B 1 52 ? -8.086 18.078 15.523 1 98.62 52 VAL B CA 1
ATOM 2873 C C . VAL B 1 52 ? -8.383 19.031 14.375 1 98.62 52 VAL B C 1
ATOM 2875 O O . VAL B 1 52 ? -7.461 19.578 13.758 1 98.62 52 VAL B O 1
ATOM 2878 N N . VAL B 1 53 ? -9.625 19.188 14.039 1 98.75 53 VAL B N 1
ATOM 2879 C CA . VAL B 1 53 ? -10.078 20.172 13.062 1 98.75 53 VAL B CA 1
ATOM 2880 C C . VAL B 1 53 ? -11.266 20.953 13.617 1 98.75 53 VAL B C 1
ATOM 2882 O O . VAL B 1 53 ? -12.188 20.375 14.195 1 98.75 53 VAL B O 1
ATOM 2885 N N . ARG B 1 54 ? -11.234 22.203 13.516 1 98.31 54 ARG B N 1
ATOM 2886 C CA . ARG B 1 54 ? -12.398 23.062 13.75 1 98.31 54 ARG B CA 1
ATOM 2887 C C . ARG B 1 54 ? -12.883 23.688 12.445 1 98.31 54 ARG B C 1
ATOM 2889 O O . ARG B 1 54 ? -12.086 24.234 11.688 1 98.31 54 ARG B O 1
ATOM 2896 N N . LEU B 1 55 ? -14.148 23.562 12.18 1 98.31 55 LEU B N 1
ATOM 2897 C CA . LEU B 1 55 ? -14.773 24.172 11 1 98.31 55 LEU B CA 1
ATOM 2898 C C . LEU B 1 55 ? -15.695 25.312 11.406 1 98.31 55 LEU B C 1
ATOM 2900 O O . LEU B 1 55 ? -16.484 25.188 12.344 1 98.31 55 LEU B O 1
ATOM 2904 N N . ARG B 1 56 ? -15.562 26.391 10.695 1 98.19 56 ARG B N 1
ATOM 2905 C CA . ARG B 1 56 ? -16.438 27.547 10.922 1 98.19 56 ARG B CA 1
ATOM 2906 C C . ARG B 1 56 ? -17.062 28.016 9.617 1 98.19 56 ARG B C 1
ATOM 2908 O O . ARG B 1 56 ? -16.375 28.109 8.594 1 98.19 56 ARG B O 1
ATOM 2915 N N . LYS B 1 57 ? -18.375 28.375 9.727 1 98.06 57 LYS B N 1
ATOM 2916 C CA . LYS B 1 57 ? -19.047 29 8.578 1 98.06 57 LYS B CA 1
ATOM 2917 C C . LYS B 1 57 ? -18.531 30.406 8.344 1 98.06 57 LYS B C 1
ATOM 2919 O O . LYS B 1 57 ? -18.406 31.203 9.281 1 98.06 57 LYS B O 1
ATOM 2924 N N . ALA B 1 58 ? -18.188 30.672 7.133 1 97.31 58 ALA B N 1
ATOM 2925 C CA . ALA B 1 58 ? -17.719 32 6.746 1 97.31 58 ALA B CA 1
ATOM 2926 C C . ALA B 1 58 ? -18.047 32.281 5.281 1 97.31 58 ALA B C 1
ATOM 2928 O O . ALA B 1 58 ? -18.422 31.391 4.531 1 97.31 58 ALA B O 1
ATOM 2929 N N . GLU B 1 59 ? -17.938 33.594 4.906 1 96.12 59 GLU B N 1
ATOM 2930 C CA . GLU B 1 59 ? -18.203 33.969 3.527 1 96.12 59 GLU B CA 1
ATOM 2931 C C . GLU B 1 59 ? -17.094 33.531 2.592 1 96.12 59 GLU B C 1
ATOM 2933 O O . GLU B 1 59 ? -17.344 33.25 1.416 1 96.12 59 GLU B O 1
ATOM 2938 N N . GLU B 1 60 ? -15.914 33.438 3.127 1 95.56 60 GLU B N 1
ATOM 2939 C CA . GLU B 1 60 ? -14.758 33.062 2.328 1 95.56 60 GLU B CA 1
ATOM 2940 C C . GLU B 1 60 ? -13.953 31.953 3.018 1 95.56 60 GLU B C 1
ATOM 2942 O O . GLU B 1 60 ? -13.945 31.859 4.246 1 95.56 60 GLU B O 1
ATOM 2947 N N . LYS B 1 61 ? -13.258 31.219 2.145 1 96.75 61 LYS B N 1
ATOM 2948 C CA . LYS B 1 61 ? -12.359 30.188 2.664 1 96.75 61 LYS B CA 1
ATOM 2949 C C . LYS B 1 61 ? -11.102 30.828 3.27 1 96.75 61 LYS B C 1
ATOM 2951 O O . LYS B 1 61 ? -10.531 31.75 2.691 1 96.75 61 LYS B O 1
ATOM 2956 N N . ARG B 1 62 ? -10.656 30.328 4.363 1 97.19 62 ARG B N 1
ATOM 2957 C CA . ARG B 1 62 ? -9.375 30.75 4.918 1 97.19 62 ARG B CA 1
ATOM 2958 C C . ARG B 1 62 ? -8.883 29.766 5.969 1 97.19 62 ARG B C 1
ATOM 2960 O O . ARG B 1 62 ? -9.664 28.938 6.473 1 97.19 62 ARG B O 1
ATOM 2967 N N . LEU B 1 63 ? -7.625 29.766 6.309 1 98.12 63 LEU B N 1
ATOM 2968 C CA . LEU B 1 63 ? -7.039 29.125 7.484 1 98.12 63 LEU B CA 1
ATOM 2969 C C . LEU B 1 63 ? -7.203 30.016 8.719 1 98.12 63 LEU B C 1
ATOM 2971 O O . LEU B 1 63 ? -6.551 31.047 8.836 1 98.12 63 LEU B O 1
ATOM 2975 N N . ASP B 1 64 ? -8.055 29.609 9.617 1 97.88 64 ASP B N 1
ATOM 2976 C CA . ASP B 1 64 ? -8.281 30.406 10.812 1 97.88 64 ASP B CA 1
ATOM 2977 C C . ASP B 1 64 ? -7.043 30.422 11.711 1 97.88 64 ASP B C 1
ATOM 2979 O O . ASP B 1 64 ? -6.57 31.484 12.109 1 97.88 64 ASP B O 1
ATOM 2983 N N . LEU B 1 65 ? -6.598 29.281 12.016 1 97.62 65 LEU B N 1
ATOM 2984 C CA . LEU B 1 65 ? -5.387 29.25 12.828 1 97.62 65 LEU B CA 1
ATOM 2985 C C . LEU B 1 65 ? -4.766 27.844 12.828 1 97.62 65 LEU B C 1
ATOM 2987 O O . LEU B 1 65 ? -5.406 26.891 12.406 1 97.62 65 LEU B O 1
ATOM 2991 N N . VAL B 1 66 ? -3.527 27.75 13.156 1 98.75 66 VAL B N 1
ATOM 2992 C CA . VAL B 1 66 ? -2.795 26.531 13.516 1 98.75 66 VAL B CA 1
ATOM 2993 C C . VAL B 1 66 ? -2.49 26.531 15.008 1 98.75 66 VAL B C 1
ATOM 2995 O O . VAL B 1 66 ? -2.02 27.547 15.555 1 98.75 66 VAL B O 1
ATOM 2998 N N . SER B 1 67 ? -2.764 25.438 15.617 1 98.62 67 SER B N 1
ATOM 2999 C CA . SER B 1 67 ? -2.645 25.406 17.078 1 98.62 67 SER B CA 1
ATOM 3000 C C . SER B 1 67 ? -1.586 24.391 17.516 1 98.62 67 SER B C 1
ATOM 3002 O O . SER B 1 67 ? -1.499 23.297 16.969 1 98.62 67 SER B O 1
ATOM 3004 N N . TYR B 1 68 ? -0.832 24.797 18.516 1 98.69 68 TYR B N 1
ATOM 3005 C CA . TYR B 1 68 ? 0.169 23.938 19.125 1 98.69 68 TYR B CA 1
ATOM 3006 C C . TYR B 1 68 ? -0.06 23.812 20.625 1 98.69 68 TYR B C 1
ATOM 3008 O O . TYR B 1 68 ? -0.638 24.703 21.25 1 98.69 68 TYR B O 1
ATOM 3016 N N . GLY B 1 69 ? 0.428 22.719 21.141 1 98.06 69 GLY B N 1
ATOM 3017 C CA . GLY B 1 69 ? 0.413 22.516 22.578 1 98.06 69 GLY B CA 1
ATOM 3018 C C . GLY B 1 69 ? 1.695 22.953 23.25 1 98.06 69 GLY B C 1
ATOM 3019 O O . GLY B 1 69 ? 2.764 22.953 22.641 1 98.06 69 GLY B O 1
ATOM 3020 N N . ALA B 1 70 ? 1.511 23.375 24.516 1 97.81 70 ALA B N 1
ATOM 3021 C CA . ALA B 1 70 ? 2.627 23.594 25.422 1 97.81 70 ALA B CA 1
ATOM 3022 C C . ALA B 1 70 ? 2.518 22.688 26.641 1 97.81 70 ALA B C 1
ATOM 3024 O O . ALA B 1 70 ? 1.435 22.188 26.969 1 97.81 70 ALA B O 1
ATOM 3025 N N . ALA B 1 71 ? 3.648 22.5 27.281 1 94.69 71 ALA B N 1
ATOM 3026 C CA . ALA B 1 71 ? 3.67 21.516 28.359 1 94.69 71 ALA B CA 1
ATOM 3027 C C . ALA B 1 71 ? 2.955 22.047 29.609 1 94.69 71 ALA B C 1
ATOM 3029 O O . ALA B 1 71 ? 2.355 21.281 30.359 1 94.69 71 ALA B O 1
ATOM 3030 N N . SER B 1 72 ? 3.072 23.375 29.859 1 97.25 72 SER B N 1
ATOM 3031 C CA . SER B 1 72 ? 2.477 23.922 31.062 1 97.25 72 SER B CA 1
ATOM 3032 C C . SER B 1 72 ? 2.021 25.359 30.859 1 97.25 72 SER B C 1
ATOM 3034 O O . SER B 1 72 ? 2.436 26.016 29.891 1 97.25 72 SER B O 1
ATOM 3036 N N . ALA B 1 73 ? 1.145 25.797 31.828 1 98 73 ALA B N 1
ATOM 3037 C CA . ALA B 1 73 ? 0.718 27.188 31.797 1 98 73 ALA B CA 1
ATOM 3038 C C . ALA B 1 73 ? 1.913 28.141 31.922 1 98 73 ALA B C 1
ATOM 3040 O O . ALA B 1 73 ? 1.928 29.203 31.328 1 98 73 ALA B O 1
ATOM 3041 N N . ALA B 1 74 ? 2.863 27.734 32.75 1 98.19 74 ALA B N 1
ATOM 3042 C CA . ALA B 1 74 ? 4.078 28.531 32.875 1 98.19 74 ALA B CA 1
ATOM 3043 C C . ALA B 1 74 ? 4.812 28.656 31.547 1 98.19 74 ALA B C 1
ATOM 3045 O O . ALA B 1 74 ? 5.379 29.703 31.25 1 98.19 74 ALA B O 1
ATOM 3046 N N . ASP B 1 75 ? 4.852 27.594 30.797 1 98.12 75 ASP B N 1
ATOM 3047 C CA . ASP B 1 75 ? 5.473 27.609 29.484 1 98.12 75 ASP B CA 1
ATOM 3048 C C . ASP B 1 75 ? 4.73 28.562 28.547 1 98.12 75 ASP B C 1
ATOM 3050 O O . ASP B 1 75 ? 5.348 29.234 27.719 1 98.12 75 ASP B O 1
ATOM 3054 N N . VAL B 1 76 ? 3.412 28.562 28.656 1 98.56 76 VAL B N 1
ATOM 3055 C CA . VAL B 1 76 ? 2.598 29.469 27.859 1 98.56 76 VAL B CA 1
ATOM 3056 C C . VAL B 1 76 ? 2.975 30.922 28.188 1 98.56 76 VAL B C 1
ATOM 3058 O O . VAL B 1 76 ? 3.207 31.719 27.281 1 98.56 76 VAL B O 1
ATOM 3061 N N . ASP B 1 77 ? 3.072 31.25 29.469 1 98.62 77 ASP B N 1
ATOM 3062 C CA . ASP B 1 77 ? 3.432 32.594 29.891 1 98.62 77 ASP B CA 1
ATOM 3063 C C . ASP B 1 77 ? 4.828 32.969 29.406 1 98.62 77 ASP B C 1
ATOM 3065 O O . ASP B 1 77 ? 5.043 34.094 28.922 1 98.62 77 ASP B O 1
ATOM 3069 N N . THR B 1 78 ? 5.684 32.062 29.594 1 98.31 78 THR B N 1
ATOM 3070 C CA . THR B 1 78 ? 7.059 32.281 29.156 1 98.31 78 THR B CA 1
ATOM 3071 C C . THR B 1 78 ? 7.113 32.562 27.672 1 98.31 78 THR B C 1
ATOM 3073 O O . THR B 1 78 ? 7.805 33.5 27.234 1 98.31 78 THR B O 1
ATOM 3076 N N . LEU B 1 79 ? 6.426 31.766 26.891 1 98.31 79 LEU B N 1
ATOM 3077 C CA . LEU B 1 79 ? 6.41 31.953 25.453 1 98.31 79 LEU B CA 1
ATOM 3078 C C . LEU B 1 79 ? 5.828 33.312 25.078 1 98.31 79 LEU B C 1
ATOM 3080 O O . LEU B 1 79 ? 6.359 34 24.219 1 98.31 79 LEU B O 1
ATOM 3084 N N . ALA B 1 80 ? 4.75 33.688 25.688 1 98.5 80 ALA B N 1
ATOM 3085 C CA . ALA B 1 80 ? 4.121 34.969 25.406 1 98.5 80 ALA B CA 1
ATOM 3086 C C . ALA B 1 80 ? 5.086 36.125 25.688 1 98.5 80 ALA B C 1
ATOM 3088 O O . ALA B 1 80 ? 5.188 37.062 24.891 1 98.5 80 ALA B O 1
ATOM 3089 N N . GLU B 1 81 ? 5.758 36.031 26.781 1 98.12 81 GLU B N 1
ATOM 3090 C CA . GLU B 1 81 ? 6.715 37.062 27.141 1 98.12 81 GLU B CA 1
ATOM 3091 C C . GLU B 1 81 ? 7.855 37.156 26.141 1 98.12 81 GLU B C 1
ATOM 3093 O O . GLU B 1 81 ? 8.273 38.25 25.75 1 98.12 81 GLU B O 1
ATOM 3098 N N . ARG B 1 82 ? 8.305 36.031 25.781 1 97.38 82 ARG B N 1
ATOM 3099 C CA . ARG B 1 82 ? 9.391 36 24.812 1 97.38 82 ARG B CA 1
ATOM 3100 C C . ARG B 1 82 ? 8.953 36.594 23.484 1 97.38 82 ARG B C 1
ATOM 3102 O O . ARG B 1 82 ? 9.719 37.312 22.828 1 97.38 82 ARG B O 1
ATOM 3109 N N . LEU B 1 83 ? 7.781 36.188 23.047 1 98.25 83 LEU B N 1
ATOM 3110 C CA . LEU B 1 83 ? 7.266 36.688 21.781 1 98.25 83 LEU B CA 1
ATOM 3111 C C . LEU B 1 83 ? 7.09 38.219 21.828 1 98.25 83 LEU B C 1
ATOM 3113 O O . LEU B 1 83 ? 7.457 38.906 20.891 1 98.25 83 LEU B O 1
ATOM 3117 N N . LEU B 1 84 ? 6.609 38.688 22.922 1 97.31 84 LEU B N 1
ATOM 3118 C CA . LEU B 1 84 ? 6.449 40.125 23.094 1 97.31 84 LEU B CA 1
ATOM 3119 C C . LEU B 1 84 ? 7.797 40.844 23.047 1 97.31 84 LEU B C 1
ATOM 3121 O O . LEU B 1 84 ? 7.941 41.875 22.391 1 97.31 84 LEU B O 1
ATOM 3125 N N . ALA B 1 85 ? 8.68 40.344 23.766 1 97.44 85 ALA B N 1
ATOM 3126 C CA . ALA B 1 85 ? 10.023 40.906 23.797 1 97.44 85 ALA B CA 1
ATOM 3127 C C . ALA B 1 85 ? 10.656 40.906 22.406 1 97.44 85 ALA B C 1
ATOM 3129 O O . ALA B 1 85 ? 11.461 41.781 22.078 1 97.44 85 ALA B O 1
ATOM 3130 N N . GLY B 1 86 ? 10.266 39.906 21.656 1 96.88 86 GLY B N 1
ATOM 3131 C CA . GLY B 1 86 ? 10.805 39.781 20.312 1 96.88 86 GLY B CA 1
ATOM 3132 C C . GLY B 1 86 ? 10.055 40.594 19.297 1 96.88 86 GLY B C 1
ATOM 3133 O O . GLY B 1 86 ? 10.359 40.531 18.094 1 96.88 86 GLY B O 1
ATOM 3134 N N . GLY B 1 87 ? 9.023 41.312 19.719 1 97.31 87 GLY B N 1
ATOM 3135 C CA . GLY B 1 87 ? 8.312 42.25 18.828 1 97.31 87 GLY B CA 1
ATOM 3136 C C . GLY B 1 87 ? 7.176 41.562 18.078 1 97.31 87 GLY B C 1
ATOM 3137 O O . GLY B 1 87 ? 6.664 42.125 17.094 1 97.31 87 GLY B O 1
ATOM 3138 N N . VAL B 1 88 ? 6.867 40.406 18.453 1 97.81 88 VAL B N 1
ATOM 3139 C CA . VAL B 1 88 ? 5.77 39.688 17.812 1 97.81 88 VAL B CA 1
ATOM 3140 C C . VAL B 1 88 ? 4.434 40.25 18.266 1 97.81 88 VAL B C 1
ATOM 3142 O O . VAL B 1 88 ? 4.25 40.562 19.453 1 97.81 88 VAL B O 1
ATOM 3145 N N . GLN B 1 89 ? 3.561 40.469 17.281 1 97.12 89 GLN B N 1
ATOM 3146 C CA . GLN B 1 89 ? 2.234 40.969 17.594 1 97.12 89 GLN B CA 1
ATOM 3147 C C . GLN B 1 89 ? 1.347 39.906 18.219 1 97.12 89 GLN B C 1
ATOM 3149 O O . GLN B 1 89 ? 0.939 38.969 17.531 1 97.12 89 GLN B O 1
ATOM 3154 N N . LEU B 1 90 ? 0.966 40.062 19.484 1 98.12 90 LEU B N 1
ATOM 3155 C CA . LEU B 1 90 ? 0.006 39.156 20.109 1 98.12 90 LEU B CA 1
ATOM 3156 C C . LEU B 1 90 ? -1.423 39.562 19.75 1 98.12 90 LEU B C 1
ATOM 3158 O O . LEU B 1 90 ? -1.742 40.75 19.672 1 98.12 90 LEU B O 1
ATOM 3162 N N . ILE B 1 91 ? -2.16 38.625 19.516 1 97.75 91 ILE B N 1
ATOM 3163 C CA . ILE B 1 91 ? -3.586 38.844 19.297 1 97.75 91 ILE B CA 1
ATOM 3164 C C . ILE B 1 91 ? -4.316 38.875 20.625 1 97.75 91 ILE B C 1
ATOM 3166 O O . ILE B 1 91 ? -5.273 39.625 20.797 1 97.75 91 ILE B O 1
ATOM 3170 N N . SER B 1 92 ? -3.93 38.094 21.562 1 97.19 92 SER B N 1
ATOM 3171 C CA . SER B 1 92 ? -4.461 38.031 22.922 1 97.19 92 SER B CA 1
ATOM 3172 C C . SER B 1 92 ? -3.363 37.75 23.938 1 97.19 92 SER B C 1
ATOM 3174 O O . SER B 1 92 ? -2.332 37.156 23.594 1 97.19 92 SER B O 1
ATOM 3176 N N . ARG B 1 93 ? -3.635 38.188 25.141 1 97.5 93 ARG B N 1
ATOM 3177 C CA . ARG B 1 93 ? -2.766 37.781 26.25 1 97.5 93 ARG B CA 1
ATOM 3178 C C . ARG B 1 93 ? -3.148 36.406 26.766 1 97.5 93 ARG B C 1
ATOM 3180 O O . ARG B 1 93 ? -4.266 35.938 26.531 1 97.5 93 ARG B O 1
ATOM 3187 N N . PRO B 1 94 ? -2.117 35.75 27.406 1 98.5 94 PRO B N 1
ATOM 3188 C CA . PRO B 1 94 ? -2.459 34.438 27.969 1 98.5 94 PRO B CA 1
ATOM 3189 C C . PRO B 1 94 ? -3.678 34.469 28.875 1 98.5 94 PRO B C 1
ATOM 3191 O O . PRO B 1 94 ? -3.812 35.406 29.688 1 98.5 94 PRO B O 1
ATOM 3194 N N . GLY B 1 95 ? -4.504 33.562 28.703 1 98.25 95 GLY B N 1
ATOM 3195 C CA . GLY B 1 95 ? -5.727 33.438 29.484 1 98.25 95 GLY B CA 1
ATOM 3196 C C . GLY B 1 95 ? -6.488 32.156 29.219 1 98.25 95 GLY B C 1
ATOM 3197 O O . GLY B 1 95 ? -5.961 31.234 28.594 1 98.25 95 GLY B O 1
ATOM 3198 N N . THR B 1 96 ? -7.676 32.125 29.797 1 97.69 96 THR B N 1
ATOM 3199 C CA . THR B 1 96 ? -8.531 30.969 29.641 1 97.69 96 THR B CA 1
ATOM 3200 C C . THR B 1 96 ? -8.953 30.781 28.188 1 97.69 96 THR B C 1
ATOM 3202 O O . THR B 1 96 ? -9.289 31.75 27.516 1 97.69 96 THR B O 1
ATOM 3205 N N . VAL B 1 97 ? -8.867 29.531 27.734 1 95.56 97 VAL B N 1
ATOM 3206 C CA . VAL B 1 97 ? -9.312 29.188 26.391 1 95.56 97 VAL B CA 1
ATOM 3207 C C . VAL B 1 97 ? -10.773 28.75 26.422 1 95.56 97 VAL B C 1
ATOM 3209 O O . VAL B 1 97 ? -11.141 27.875 27.219 1 95.56 97 VAL B O 1
ATOM 3212 N N . ASP B 1 98 ? -11.617 29.266 25.516 1 91.75 98 ASP B N 1
ATOM 3213 C CA . ASP B 1 98 ? -13.062 29.062 25.562 1 91.75 98 ASP B CA 1
ATOM 3214 C C . ASP B 1 98 ? -13.492 28.016 24.531 1 91.75 98 ASP B C 1
ATOM 3216 O O . ASP B 1 98 ? -14.602 28.078 23.984 1 91.75 98 ASP B O 1
ATOM 3220 N N . THR B 1 99 ? -12.758 27.156 24.156 1 93.62 99 THR B N 1
ATOM 3221 C CA . THR B 1 99 ? -13.086 26.062 23.25 1 93.62 99 THR B CA 1
ATOM 3222 C C . THR B 1 99 ? -13.117 24.734 24.016 1 93.62 99 THR B C 1
ATOM 3224 O O . THR B 1 99 ? -12.695 24.656 25.172 1 93.62 99 THR B O 1
ATOM 3227 N N . PRO B 1 100 ? -13.664 23.641 23.422 1 94.75 100 PRO B N 1
ATOM 3228 C CA . PRO B 1 100 ? -13.766 22.359 24.109 1 94.75 100 PRO B CA 1
ATOM 3229 C C . PRO B 1 100 ? -12.445 21.938 24.766 1 94.75 100 PRO B C 1
ATOM 3231 O O . PRO B 1 100 ? -11.391 22.031 24.125 1 94.75 100 PRO B O 1
ATOM 3234 N N . GLY B 1 101 ? -12.57 21.531 25.984 1 95.75 101 GLY B N 1
ATOM 3235 C CA . GLY B 1 101 ? -11.406 21.109 26.75 1 95.75 101 GLY B CA 1
ATOM 3236 C C . GLY B 1 101 ? -10.797 22.219 27.578 1 95.75 101 GLY B C 1
ATOM 3237 O O . GLY B 1 101 ? -10.016 21.953 28.5 1 95.75 101 GLY B O 1
ATOM 3238 N N . GLY B 1 102 ? -11.133 23.5 27.156 1 96.81 102 GLY B N 1
ATOM 3239 C CA . GLY B 1 102 ? -10.586 24.625 27.875 1 96.81 102 GLY B CA 1
ATOM 3240 C C . GLY B 1 102 ? -9.078 24.719 27.797 1 96.81 102 GLY B C 1
ATOM 3241 O O . GLY B 1 102 ? -8.492 24.5 26.734 1 96.81 102 GLY B O 1
ATOM 3242 N N . GLY B 1 103 ? -8.531 25.156 29.016 1 97.69 103 GLY B N 1
ATOM 3243 C CA . GLY B 1 103 ? -7.086 25.328 29.094 1 97.69 103 GLY B CA 1
ATOM 3244 C C . GLY B 1 103 ? -6.668 26.797 29.188 1 97.69 103 GLY B C 1
ATOM 3245 O O . GLY B 1 103 ? -7.477 27.656 29.547 1 97.69 103 GLY B O 1
ATOM 3246 N N . TYR B 1 104 ? -5.418 26.938 29.047 1 98.75 104 TYR B N 1
ATOM 3247 C CA . TYR B 1 104 ? -4.75 28.219 29.188 1 98.75 104 TYR B CA 1
ATOM 3248 C C . TYR B 1 104 ? -3.857 28.516 27.984 1 98.75 104 TYR B C 1
ATOM 3250 O O . TYR B 1 104 ? -2.957 27.734 27.672 1 98.75 104 TYR B O 1
ATOM 3258 N N . GLY B 1 105 ? -4.18 29.578 27.266 1 98.44 105 GLY B N 1
ATOM 3259 C CA . GLY B 1 105 ? -3.418 29.828 26.047 1 98.44 105 GLY B CA 1
ATOM 3260 C C . GLY B 1 105 ? -3.584 31.234 25.5 1 98.44 105 GLY B C 1
ATOM 3261 O O . GLY B 1 105 ? -4.145 32.094 26.172 1 98.44 105 GLY B O 1
ATOM 3262 N N . PHE B 1 106 ? -3.018 31.5 24.359 1 98.56 106 PHE B N 1
ATOM 3263 C CA . PHE B 1 106 ? -3.092 32.781 23.688 1 98.56 106 PHE B CA 1
ATOM 3264 C C . PHE B 1 106 ? -2.855 32.625 22.188 1 98.56 106 PHE B C 1
ATOM 3266 O O . PHE B 1 106 ? -2.559 31.531 21.719 1 98.56 106 PHE B O 1
ATOM 3273 N N . ARG B 1 107 ? -3.117 33.719 21.453 1 98.5 107 ARG B N 1
ATOM 3274 C CA . ARG B 1 107 ? -2.955 33.75 20 1 98.5 107 ARG B CA 1
ATOM 3275 C C . ARG B 1 107 ? -2.043 34.906 19.562 1 98.5 107 ARG B C 1
ATOM 3277 O O . ARG B 1 107 ? -1.958 35.906 20.25 1 98.5 107 ARG B O 1
ATOM 3284 N N . PHE B 1 108 ? -1.394 34.719 18.5 1 98.62 108 PHE B N 1
ATOM 3285 C CA . PHE B 1 108 ? -0.506 35.719 17.922 1 98.62 108 PHE B CA 1
ATOM 3286 C C . PHE B 1 108 ? -0.355 35.531 16.422 1 98.62 108 PHE B C 1
ATOM 3288 O O . PHE B 1 108 ? -0.782 34.5 15.883 1 98.62 108 PHE B O 1
ATOM 3295 N N . PHE B 1 109 ? 0.149 36.469 15.703 1 98.62 109 PHE B N 1
ATOM 3296 C CA . PHE B 1 109 ? 0.432 36.375 14.273 1 98.62 109 PHE B CA 1
ATOM 3297 C C . PHE B 1 109 ? 1.865 35.906 14.039 1 98.62 109 PHE B C 1
ATOM 3299 O O . PHE B 1 109 ? 2.793 36.375 14.695 1 98.62 109 PHE B O 1
ATOM 3306 N N . ASP B 1 110 ? 2.053 34.938 13.156 1 98.44 110 ASP B N 1
ATOM 3307 C CA . ASP B 1 110 ? 3.422 34.656 12.742 1 98.44 110 ASP B CA 1
ATOM 3308 C C . ASP B 1 110 ? 3.912 35.688 11.719 1 98.44 110 ASP B C 1
ATOM 3310 O O . ASP B 1 110 ? 3.215 36.656 11.43 1 98.44 110 ASP B O 1
ATOM 3314 N N . VAL B 1 111 ? 5.074 35.5 11.156 1 98.31 111 VAL B N 1
ATOM 3315 C CA . VAL B 1 111 ? 5.762 36.5 10.336 1 98.31 111 VAL B CA 1
ATOM 3316 C C . VAL B 1 111 ? 5.016 36.688 9.016 1 98.31 111 VAL B C 1
ATOM 3318 O O . VAL B 1 111 ? 5.066 37.781 8.422 1 98.31 111 VAL B O 1
ATOM 3321 N N . ASP B 1 112 ? 4.266 35.625 8.562 1 98.38 112 ASP B N 1
ATOM 3322 C CA . ASP B 1 112 ? 3.518 35.688 7.312 1 98.38 112 ASP B CA 1
ATOM 3323 C C . ASP B 1 112 ? 2.076 36.125 7.562 1 98.38 112 ASP B C 1
ATOM 3325 O O . ASP B 1 112 ? 1.284 36.25 6.625 1 98.38 112 ASP B O 1
ATOM 3329 N N . GLY B 1 113 ? 1.729 36.312 8.789 1 98.25 113 GLY B N 1
ATOM 3330 C CA . GLY B 1 113 ? 0.417 36.844 9.133 1 98.25 113 GLY B CA 1
ATOM 3331 C C . GLY B 1 113 ? -0.567 35.781 9.555 1 98.25 113 GLY B C 1
ATOM 3332 O O . GLY B 1 113 ? -1.74 36.062 9.797 1 98.25 113 GLY B O 1
ATOM 3333 N N . ARG B 1 114 ? -0.18 34.562 9.672 1 98.38 114 ARG B N 1
ATOM 3334 C CA . ARG B 1 114 ? -1.053 33.5 10.125 1 98.38 114 ARG B CA 1
ATOM 3335 C C . ARG B 1 114 ? -1.345 33.594 11.617 1 98.38 114 ARG B C 1
ATOM 3337 O O . ARG B 1 114 ? -0.475 34 12.398 1 98.38 114 ARG B O 1
ATOM 3344 N N . THR B 1 115 ? -2.506 33.25 11.984 1 98.5 115 THR B N 1
ATOM 3345 C CA . THR B 1 115 ? -2.816 33.156 13.406 1 98.5 115 THR B CA 1
ATOM 3346 C C . THR B 1 115 ? -2.322 31.844 13.984 1 98.5 115 THR B C 1
ATOM 3348 O O . THR B 1 115 ? -2.695 30.766 13.5 1 98.5 115 THR B O 1
ATOM 3351 N N . ILE B 1 116 ? -1.512 31.922 15 1 98.69 116 ILE B N 1
ATOM 3352 C CA . ILE B 1 116 ? -1.019 30.75 15.734 1 98.69 116 ILE B CA 1
ATOM 3353 C C . ILE B 1 116 ? -1.59 30.75 17.156 1 98.69 116 ILE B C 1
ATOM 3355 O O . ILE B 1 116 ? -1.665 31.812 17.797 1 98.69 116 ILE B O 1
ATOM 3359 N N . GLU B 1 117 ? -2.027 29.656 17.562 1 98.56 117 GLU B N 1
ATOM 3360 C CA . GLU B 1 117 ? -2.498 29.484 18.938 1 98.56 117 GLU B CA 1
ATOM 3361 C C . GLU B 1 117 ? -1.6 28.516 19.703 1 98.56 117 GLU B C 1
ATOM 3363 O O . GLU B 1 117 ? -1.149 27.5 19.172 1 98.56 117 GLU B O 1
ATOM 3368 N N . VAL B 1 118 ? -1.332 28.844 20.938 1 98.56 118 VAL B N 1
ATOM 3369 C CA . VAL B 1 118 ? -0.626 27.938 21.844 1 98.56 118 VAL B CA 1
ATOM 3370 C C . VAL B 1 118 ? -1.429 27.766 23.141 1 98.56 118 VAL B C 1
ATOM 3372 O O . VAL B 1 118 ? -1.925 28.75 23.703 1 98.56 118 VAL B O 1
ATOM 3375 N N . SER B 1 119 ? -1.547 26.531 23.578 1 98.5 119 SER B N 1
ATOM 3376 C CA . SER B 1 119 ? -2.309 26.312 24.797 1 98.5 119 SER B CA 1
ATOM 3377 C C . SER B 1 119 ? -1.747 25.156 25.609 1 98.5 119 SER B C 1
ATOM 3379 O O . SER B 1 119 ? -1.053 24.297 25.062 1 98.5 119 SER B O 1
ATOM 3381 N N . ALA B 1 120 ? -1.995 25.156 26.859 1 98.38 120 ALA B N 1
ATOM 3382 C CA . ALA B 1 120 ? -1.678 24.109 27.812 1 98.38 120 ALA B CA 1
ATOM 3383 C C . ALA B 1 120 ? -2.887 23.781 28.688 1 98.38 120 ALA B C 1
ATOM 3385 O O . ALA B 1 120 ? -3.893 24.5 28.656 1 98.38 120 ALA B O 1
ATOM 3386 N N . ASP B 1 121 ? -2.748 22.672 29.391 1 98.06 121 ASP B N 1
ATOM 3387 C CA . ASP B 1 121 ? -3.736 22.25 30.391 1 98.06 121 ASP B CA 1
ATOM 3388 C C . ASP B 1 121 ? -5.109 22.062 29.75 1 98.06 121 ASP B C 1
ATOM 3390 O O . ASP B 1 121 ? -6.133 22.375 30.344 1 98.06 121 ASP B O 1
ATOM 3394 N N . VAL B 1 122 ? -5.117 21.688 28.5 1 97.75 122 VAL B N 1
ATOM 3395 C CA . VAL B 1 122 ? -6.367 21.359 27.828 1 97.75 122 VAL B CA 1
ATOM 3396 C C . VAL B 1 122 ? -6.824 19.969 28.234 1 97.75 122 VAL B C 1
ATOM 3398 O O . VAL B 1 122 ? -6.035 19.016 28.219 1 97.75 122 VAL B O 1
ATOM 3401 N N . GLU B 1 123 ? -8.055 19.844 28.609 1 97.12 123 GLU B N 1
ATOM 3402 C CA . GLU B 1 123 ? -8.578 18.531 29.016 1 97.12 123 GLU B CA 1
ATOM 3403 C C . GLU B 1 123 ? -8.531 17.547 27.844 1 97.12 123 GLU B C 1
ATOM 3405 O O . GLU B 1 123 ? -8.797 17.922 26.703 1 97.12 123 GLU B O 1
ATOM 3410 N N . VAL B 1 124 ? -8.227 16.328 28.203 1 95.75 124 VAL B N 1
ATOM 3411 C CA . VAL B 1 124 ? -8.18 15.289 27.172 1 95.75 124 VAL B CA 1
ATOM 3412 C C . VAL B 1 124 ? -9.539 14.609 27.047 1 95.75 124 VAL B C 1
ATOM 3414 O O . VAL B 1 124 ? -10.352 14.672 27.984 1 95.75 124 VAL B O 1
ATOM 3417 N N . ARG B 1 125 ? -9.781 14.031 25.938 1 96.06 125 ARG B N 1
ATOM 3418 C CA . ARG B 1 125 ? -10.984 13.242 25.719 1 96.06 125 ARG B CA 1
ATOM 3419 C C . ARG B 1 125 ? -10.68 11.75 25.797 1 96.06 125 ARG B C 1
ATOM 3421 O O . ARG B 1 125 ? -9.523 11.336 25.672 1 96.06 125 ARG B O 1
ATOM 3428 N N . GLN B 1 126 ? -11.742 10.992 26.016 1 94.44 126 GLN B N 1
ATOM 3429 C CA . GLN B 1 126 ? -11.578 9.547 25.906 1 94.44 126 GLN B CA 1
ATOM 3430 C C . GLN B 1 126 ? -11.297 9.148 24.453 1 94.44 126 GLN B C 1
ATOM 3432 O O . GLN B 1 126 ? -12 9.57 23.531 1 94.44 126 GLN B O 1
ATOM 3437 N N . HIS B 1 127 ? -10.234 8.477 24.266 1 95.44 127 HIS B N 1
ATOM 3438 C CA . HIS B 1 127 ? -9.859 7.984 22.938 1 95.44 127 HIS B CA 1
ATOM 3439 C C . HIS B 1 127 ? -9.703 6.465 22.953 1 95.44 127 HIS B C 1
ATOM 3441 O O . HIS B 1 127 ? -9.758 5.836 24 1 95.44 127 HIS B O 1
ATOM 3447 N N . ARG B 1 128 ? -9.727 5.902 21.734 1 97 128 ARG B N 1
ATOM 3448 C CA . ARG B 1 128 ? -9.641 4.453 21.609 1 97 128 ARG B CA 1
ATOM 3449 C C . ARG B 1 128 ? -8.578 4.051 20.594 1 97 128 ARG B C 1
ATOM 3451 O O . ARG B 1 128 ? -8.211 4.852 19.719 1 97 128 ARG B O 1
ATOM 3458 N N . ARG B 1 129 ? -8.156 2.848 20.75 1 96.44 129 ARG B N 1
ATOM 3459 C CA . ARG B 1 129 ? -7.242 2.279 19.766 1 96.44 129 ARG B CA 1
ATOM 3460 C C . ARG B 1 129 ? -7.957 2.018 18.438 1 96.44 129 ARG B C 1
ATOM 3462 O O . ARG B 1 129 ? -9.078 1.512 18.422 1 96.44 129 ARG B O 1
ATOM 3469 N N . ILE B 1 130 ? -7.328 2.42 17.344 1 98 130 ILE B N 1
ATOM 3470 C CA . ILE B 1 130 ? -7.855 2.092 16.031 1 98 130 ILE B CA 1
ATOM 3471 C C . ILE B 1 130 ? -7.527 0.64 15.688 1 98 130 ILE B C 1
ATOM 3473 O O . ILE B 1 130 ? -6.379 0.213 15.805 1 98 130 ILE B O 1
ATOM 3477 N N . GLU B 1 131 ? -8.547 -0.106 15.266 1 97.56 131 GLU B N 1
ATOM 3478 C CA . GLU B 1 131 ? -8.367 -1.53 15 1 97.56 131 GLU B CA 1
ATOM 3479 C C . GLU B 1 131 ? -7.832 -1.771 13.594 1 97.56 131 GLU B C 1
ATOM 3481 O O . GLU B 1 131 ? -7.938 -0.901 12.727 1 97.56 131 GLU B O 1
ATOM 3486 N N . GLU B 1 132 ? -7.273 -2.998 13.484 1 96.94 132 GLU B N 1
ATOM 3487 C CA . GLU B 1 132 ? -6.84 -3.41 12.148 1 96.94 132 GLU B CA 1
ATOM 3488 C C . GLU B 1 132 ? -7.98 -3.299 11.141 1 96.94 132 GLU B C 1
ATOM 3490 O O . GLU B 1 132 ? -9.125 -3.625 11.453 1 96.94 132 GLU B O 1
ATOM 3495 N N . LYS B 1 133 ? -7.652 -2.754 9.891 1 96.5 133 LYS B N 1
ATOM 3496 C CA . LYS B 1 133 ? -8.539 -2.658 8.734 1 96.5 133 LYS B CA 1
ATOM 3497 C C . LYS B 1 133 ? -9.523 -1.506 8.891 1 96.5 133 LYS B C 1
ATOM 3499 O O . LYS B 1 133 ? -10.281 -1.198 7.965 1 96.5 133 LYS B O 1
ATOM 3504 N N . GLU B 1 134 ? -9.531 -0.842 10.086 1 97.31 134 GLU B N 1
ATOM 3505 C CA . GLU B 1 134 ? -10.328 0.371 10.234 1 97.31 134 GLU B CA 1
ATOM 3506 C C . GLU B 1 134 ? -9.688 1.548 9.508 1 97.31 134 GLU B C 1
ATOM 3508 O O . GLU B 1 134 ? -8.625 2.031 9.914 1 97.31 134 GLU B O 1
ATOM 3513 N N . SER B 1 135 ? -10.266 2.029 8.523 1 97.06 135 SER B N 1
ATOM 3514 C CA . SER B 1 135 ? -9.656 3.002 7.621 1 97.06 135 SER B CA 1
ATOM 3515 C C . SER B 1 135 ? -10.023 4.43 8.016 1 97.06 135 SER B C 1
ATOM 3517 O O . SER B 1 135 ? -10.516 5.199 7.191 1 97.06 135 SER B O 1
ATOM 3519 N N . ILE B 1 136 ? -9.797 4.863 9.211 1 98.25 136 ILE B N 1
ATOM 3520 C CA . ILE B 1 136 ? -10.023 6.219 9.703 1 98.25 136 ILE B CA 1
ATOM 3521 C C . ILE B 1 136 ? -8.734 6.781 10.281 1 98.25 136 ILE B C 1
ATOM 3523 O O . ILE B 1 136 ? -7.844 6.023 10.68 1 98.25 136 ILE B O 1
ATOM 3527 N N . PRO B 1 137 ? -8.602 8.109 10.312 1 98.5 137 PRO B N 1
ATOM 3528 C CA . PRO B 1 137 ? -7.391 8.711 10.867 1 98.5 137 PRO B CA 1
ATOM 3529 C C . PRO B 1 137 ? -7.199 8.383 12.352 1 98.5 137 PRO B C 1
ATOM 3531 O O . PRO B 1 137 ? -8.172 8.344 13.109 1 98.5 137 PRO B O 1
ATOM 3534 N N . VAL B 1 138 ? -5.98 8.156 12.758 1 98.56 138 VAL B N 1
ATOM 3535 C CA . VAL B 1 138 ? -5.617 7.984 14.164 1 98.56 138 VAL B CA 1
ATOM 3536 C C . VAL B 1 138 ? -5.492 9.352 14.836 1 98.56 138 VAL B C 1
ATOM 3538 O O . VAL B 1 138 ? -6.027 9.562 15.922 1 98.56 138 VAL B O 1
ATOM 3541 N N . LYS B 1 139 ? -4.844 10.266 14.211 1 98.38 139 LYS B N 1
ATOM 3542 C CA . LYS B 1 139 ? -4.535 11.594 14.734 1 98.38 139 LYS B CA 1
ATOM 3543 C C . LYS B 1 139 ? -4.113 12.539 13.617 1 98.38 139 LYS B C 1
ATOM 3545 O O . LYS B 1 139 ? -3.965 12.125 12.461 1 98.38 139 LYS B O 1
ATOM 3550 N N . LEU B 1 140 ? -4.059 13.844 13.961 1 98.5 140 LEU B N 1
ATOM 3551 C CA . LEU B 1 140 ? -3.412 14.82 13.102 1 98.5 140 LEU B CA 1
ATOM 3552 C C . LEU B 1 140 ? -1.904 14.594 13.055 1 98.5 140 LEU B C 1
ATOM 3554 O O . LEU B 1 140 ? -1.271 14.391 14.094 1 98.5 140 LEU B O 1
ATOM 3558 N N . SER B 1 141 ? -1.358 14.555 11.82 1 98.56 141 SER B N 1
ATOM 3559 C CA . SER B 1 141 ? 0.062 14.25 11.672 1 98.56 141 SER B CA 1
ATOM 3560 C C . SER B 1 141 ? 0.893 15.531 11.602 1 98.56 141 SER B C 1
ATOM 3562 O O . SER B 1 141 ? 1.756 15.758 12.453 1 98.56 141 SER B O 1
ATOM 3564 N N . HIS B 1 142 ? 0.677 16.297 10.578 1 98.81 142 HIS B N 1
ATOM 3565 C CA . HIS B 1 142 ? 1.42 17.547 10.383 1 98.81 142 HIS B CA 1
ATOM 3566 C C . HIS B 1 142 ? 0.652 18.516 9.492 1 98.81 142 HIS B C 1
ATOM 3568 O O . HIS B 1 142 ? -0.381 18.156 8.922 1 98.81 142 HIS B O 1
ATOM 3574 N N . VAL B 1 143 ? 1.161 19.734 9.453 1 98.81 143 VAL B N 1
ATOM 3575 C CA . VAL B 1 143 ? 0.614 20.766 8.578 1 98.81 143 VAL B CA 1
ATOM 3576 C C . VAL B 1 143 ? 1.734 21.375 7.742 1 98.81 143 VAL B C 1
ATOM 3578 O O . VAL B 1 143 ? 2.854 21.562 8.227 1 98.81 143 VAL B O 1
ATOM 3581 N N . VAL B 1 144 ? 1.454 21.609 6.492 1 98.75 144 VAL B N 1
ATOM 3582 C CA . VAL B 1 144 ? 2.408 22.281 5.617 1 98.75 144 VAL B CA 1
ATOM 3583 C C . VAL B 1 144 ? 1.844 23.625 5.176 1 98.75 144 VAL B C 1
ATOM 3585 O O . VAL B 1 144 ? 0.677 23.719 4.789 1 98.75 144 VAL B O 1
ATOM 3588 N N . LEU B 1 145 ? 2.674 24.609 5.207 1 98.69 145 LEU B N 1
ATOM 3589 C CA . LEU B 1 145 ? 2.266 25.984 4.965 1 98.69 145 LEU B CA 1
ATOM 3590 C C . LEU B 1 145 ? 3.092 26.609 3.848 1 98.69 145 LEU B C 1
ATOM 3592 O O . LEU B 1 145 ? 4.32 26.516 3.848 1 98.69 145 LEU B O 1
ATOM 3596 N N . ASN B 1 146 ? 2.414 27.281 2.959 1 98.44 146 ASN B N 1
ATOM 3597 C CA . ASN B 1 146 ? 3.102 28 1.892 1 98.44 146 ASN B CA 1
ATOM 3598 C C . ASN B 1 146 ? 3.604 29.359 2.363 1 98.44 146 ASN B C 1
ATOM 3600 O O . ASN B 1 146 ? 2.902 30.062 3.086 1 98.44 146 ASN B O 1
ATOM 3604 N N . SER B 1 147 ? 4.746 29.656 1.966 1 98.31 147 SER B N 1
ATOM 3605 C CA . SER B 1 147 ? 5.336 30.953 2.299 1 98.31 147 SER B CA 1
ATOM 3606 C C . SER B 1 147 ? 6.008 31.578 1.085 1 98.31 147 SER B C 1
ATOM 3608 O O . SER B 1 147 ? 6.719 30.906 0.34 1 98.31 147 SER B O 1
ATOM 3610 N N . PRO B 1 148 ? 5.812 32.875 0.822 1 97.19 148 PRO B N 1
ATOM 3611 C CA . PRO B 1 148 ? 6.492 33.562 -0.293 1 97.19 148 PRO B CA 1
ATOM 3612 C C . PRO B 1 148 ? 7.973 33.781 -0.02 1 97.19 148 PRO B C 1
ATOM 3614 O O . PRO B 1 148 ? 8.742 34.062 -0.95 1 97.19 148 PRO B O 1
ATOM 3617 N N . ASP B 1 149 ? 8.359 33.844 1.205 1 98 149 ASP B N 1
ATOM 3618 C CA . ASP B 1 149 ? 9.758 33.938 1.619 1 98 149 ASP B CA 1
ATOM 3619 C C . ASP B 1 149 ? 10.125 32.812 2.586 1 98 149 ASP B C 1
ATOM 3621 O O . ASP B 1 149 ? 10.078 33 3.805 1 98 149 ASP B O 1
ATOM 3625 N N . LEU B 1 150 ? 10.57 31.766 2.018 1 97.62 150 LEU B N 1
ATOM 3626 C CA . LEU B 1 150 ? 10.758 30.5 2.709 1 97.62 150 LEU B CA 1
ATOM 3627 C C . LEU B 1 150 ? 11.742 30.641 3.865 1 97.62 150 LEU B C 1
ATOM 3629 O O . LEU B 1 150 ? 11.445 30.25 4.996 1 97.62 150 LEU B O 1
ATOM 3633 N N . ASN B 1 151 ? 12.883 31.234 3.648 1 97.31 151 ASN B N 1
ATOM 3634 C CA . ASN B 1 151 ? 13.945 31.344 4.641 1 97.31 151 ASN B CA 1
ATOM 3635 C C . ASN B 1 151 ? 13.562 32.281 5.785 1 97.31 151 ASN B C 1
ATOM 3637 O O . ASN B 1 151 ? 13.859 32 6.945 1 97.31 151 ASN B O 1
ATOM 3641 N N . ARG B 1 152 ? 12.938 33.375 5.422 1 98.38 152 ARG B N 1
ATOM 3642 C CA . ARG B 1 152 ? 12.484 34.281 6.457 1 98.38 152 ARG B CA 1
ATOM 3643 C C . ARG B 1 152 ? 11.523 33.594 7.422 1 98.38 152 ARG B C 1
ATOM 3645 O O . ARG B 1 152 ? 11.641 33.75 8.641 1 98.38 152 ARG B O 1
ATOM 3652 N N . THR B 1 153 ? 10.594 32.906 6.867 1 98.69 153 THR B N 1
ATOM 3653 C CA . THR B 1 153 ? 9.602 32.219 7.688 1 98.69 153 THR B CA 1
ATOM 3654 C C . THR B 1 153 ? 10.266 31.141 8.547 1 98.69 153 THR B C 1
ATOM 3656 O O . THR B 1 153 ? 9.969 31.016 9.742 1 98.69 153 THR B O 1
ATOM 3659 N N . ARG B 1 154 ? 11.156 30.328 7.996 1 98.31 154 ARG B N 1
ATOM 3660 C CA . ARG B 1 154 ? 11.867 29.312 8.75 1 98.31 154 ARG B CA 1
ATOM 3661 C C . ARG B 1 154 ? 12.609 29.922 9.938 1 98.31 154 ARG B C 1
ATOM 3663 O O . ARG B 1 154 ? 12.484 29.438 11.062 1 98.31 154 ARG B O 1
ATOM 3670 N N . GLU B 1 155 ? 13.383 30.938 9.641 1 98.25 155 GLU B N 1
ATOM 3671 C CA . GLU B 1 155 ? 14.172 31.578 10.688 1 98.25 155 GLU B CA 1
ATOM 3672 C C . GLU B 1 155 ? 13.281 32.094 11.812 1 98.25 155 GLU B C 1
ATOM 3674 O O . GLU B 1 155 ? 13.656 32.031 12.984 1 98.25 155 GLU B O 1
ATOM 3679 N N . TRP B 1 156 ? 12.172 32.656 11.43 1 98.5 156 TRP B N 1
ATOM 3680 C CA . TRP B 1 156 ? 11.227 33.156 12.422 1 98.5 156 TRP B CA 1
ATOM 3681 C C . TRP B 1 156 ? 10.75 32.062 13.344 1 98.5 156 TRP B C 1
ATOM 3683 O O . TRP B 1 156 ? 10.734 32.219 14.562 1 98.5 156 TRP B O 1
ATOM 3693 N N . TYR B 1 157 ? 10.328 30.906 12.859 1 98.38 157 TYR B N 1
ATOM 3694 C CA . TYR B 1 157 ? 9.812 29.797 13.641 1 98.38 157 TYR B CA 1
ATOM 3695 C C . TYR B 1 157 ? 10.906 29.188 14.516 1 98.38 157 TYR B C 1
ATOM 3697 O O . TYR B 1 157 ? 10.633 28.734 15.633 1 98.38 157 TYR B O 1
ATOM 3705 N N . GLU B 1 158 ? 12.125 29.141 14.008 1 97.44 158 GLU B N 1
ATOM 3706 C CA . GLU B 1 158 ? 13.258 28.672 14.812 1 97.44 158 GLU B CA 1
ATOM 3707 C C . GLU B 1 158 ? 13.516 29.609 15.992 1 97.44 158 GLU B C 1
ATOM 3709 O O . GLU B 1 158 ? 13.641 29.141 17.125 1 97.44 158 GLU B O 1
ATOM 3714 N N . ARG B 1 159 ? 13.516 30.859 15.711 1 97 159 ARG B N 1
ATOM 3715 C CA . ARG B 1 159 ? 13.891 31.859 16.703 1 97 159 ARG B CA 1
ATOM 3716 C C . ARG B 1 159 ? 12.805 32 17.766 1 97 159 ARG B C 1
ATOM 3718 O O . ARG B 1 159 ? 13.094 32.062 18.953 1 97 159 ARG B O 1
ATOM 3725 N N . HIS B 1 160 ? 11.602 32.094 17.312 1 97.25 160 HIS B N 1
ATOM 3726 C CA . HIS B 1 160 ? 10.539 32.5 18.219 1 97.25 160 HIS B CA 1
ATOM 3727 C C . HIS B 1 160 ? 9.797 31.328 18.812 1 97.25 160 HIS B C 1
ATOM 3729 O O . HIS B 1 160 ? 9.258 31.406 19.922 1 97.25 160 HIS B O 1
ATOM 3735 N N . LEU B 1 161 ? 9.766 30.203 18.094 1 97.5 161 LEU B N 1
ATOM 3736 C CA . LEU B 1 161 ? 8.922 29.109 18.562 1 97.5 161 LEU B CA 1
ATOM 3737 C C . LEU B 1 161 ? 9.758 27.859 18.828 1 97.5 161 LEU B C 1
ATOM 3739 O O . LEU B 1 161 ? 9.234 26.844 19.312 1 97.5 161 LEU B O 1
ATOM 3743 N N . GLY B 1 162 ? 11.008 27.891 18.516 1 95.75 162 GLY B N 1
ATOM 3744 C CA . GLY B 1 162 ? 11.914 26.812 18.875 1 95.75 162 GLY B CA 1
ATOM 3745 C C . GLY B 1 162 ? 11.82 25.609 17.953 1 95.75 162 GLY B C 1
ATOM 3746 O O . GLY B 1 162 ? 12.203 24.5 18.328 1 95.75 162 GLY B O 1
ATOM 3747 N N . PHE B 1 163 ? 11.289 25.781 16.781 1 96.88 163 PHE B N 1
ATOM 3748 C CA . PHE B 1 163 ? 11.289 24.703 15.805 1 96.88 163 PHE B CA 1
ATOM 3749 C C . PHE B 1 163 ? 12.703 24.359 15.367 1 96.88 163 PHE B C 1
ATOM 3751 O O . PHE B 1 163 ? 13.555 25.25 15.25 1 96.88 163 PHE B O 1
ATOM 3758 N N . ALA B 1 164 ? 12.922 23.062 15.125 1 96.25 164 ALA B N 1
ATOM 3759 C CA . ALA B 1 164 ? 14.195 22.594 14.57 1 96.25 164 ALA B CA 1
ATOM 3760 C C . ALA B 1 164 ? 14.016 22.094 13.141 1 96.25 164 ALA B C 1
ATOM 3762 O O . ALA B 1 164 ? 12.992 21.484 12.82 1 96.25 164 ALA B O 1
ATOM 3763 N N . LEU B 1 165 ? 14.961 22.312 12.328 1 96.56 165 LEU B N 1
ATOM 3764 C CA . LEU B 1 165 ? 14.961 21.844 10.953 1 96.56 165 LEU B CA 1
ATOM 3765 C C . LEU B 1 165 ? 15.289 20.359 10.883 1 96.56 165 LEU B C 1
ATOM 3767 O O . LEU B 1 165 ? 16.297 19.922 11.445 1 96.56 165 LEU B O 1
ATOM 3771 N N . SER B 1 166 ? 14.469 19.547 10.258 1 96.75 166 SER B N 1
ATOM 3772 C CA . SER B 1 166 ? 14.719 18.125 10.078 1 96.75 166 SER B CA 1
ATOM 3773 C C . SER B 1 166 ? 15.391 17.844 8.734 1 96.75 166 SER B C 1
ATOM 3775 O O . SER B 1 166 ? 16.375 17.109 8.664 1 96.75 166 SER B O 1
ATOM 3777 N N . ASP B 1 167 ? 14.781 18.344 7.621 1 97.06 167 ASP B N 1
ATOM 3778 C CA . ASP B 1 167 ? 15.297 18.156 6.27 1 97.06 167 ASP B CA 1
ATOM 3779 C C . ASP B 1 167 ? 14.867 19.297 5.352 1 97.06 167 ASP B C 1
ATOM 3781 O O . ASP B 1 167 ? 13.977 20.078 5.699 1 97.06 167 ASP B O 1
ATOM 3785 N N . THR B 1 168 ? 15.547 19.406 4.281 1 97.12 168 THR B N 1
ATOM 3786 C CA . THR B 1 168 ? 15.258 20.391 3.242 1 97.12 168 THR B CA 1
ATOM 3787 C C . THR B 1 168 ? 15.094 19.703 1.885 1 97.12 168 THR B C 1
ATOM 3789 O O . THR B 1 168 ? 15.844 18.781 1.547 1 97.12 168 THR B O 1
ATOM 3792 N N . LEU B 1 169 ? 14.055 20.078 1.178 1 95.25 169 LEU B N 1
ATOM 3793 C CA . LEU B 1 169 ? 13.961 19.75 -0.24 1 95.25 169 LEU B CA 1
ATOM 3794 C C . LEU B 1 169 ? 14.508 20.875 -1.102 1 95.25 169 LEU B C 1
ATOM 3796 O O . LEU B 1 169 ? 14.234 22.047 -0.841 1 95.25 169 LEU B O 1
ATOM 3800 N N . SER B 1 170 ? 15.234 20.469 -2.117 1 94 170 SER B N 1
ATOM 3801 C CA . SER B 1 170 ? 15.82 21.453 -3.016 1 94 170 SER B CA 1
ATOM 3802 C C . SER B 1 170 ? 15.82 20.969 -4.461 1 94 170 SER B C 1
ATOM 3804 O O . SER B 1 170 ? 15.5 19.797 -4.723 1 94 170 SER B O 1
ATOM 3806 N N . SER B 1 171 ? 15.922 21.891 -5.391 1 89.25 171 SER B N 1
ATOM 3807 C CA . SER B 1 171 ? 16.172 21.562 -6.793 1 89.25 171 SER B CA 1
ATOM 3808 C C . SER B 1 171 ? 17.281 22.438 -7.367 1 89.25 171 SER B C 1
ATOM 3810 O O . SER B 1 171 ? 17.469 23.578 -6.934 1 89.25 171 SER B O 1
ATOM 3812 N N . PRO B 1 172 ? 18.016 21.875 -8.336 1 88.12 172 PRO B N 1
ATOM 3813 C CA . PRO B 1 172 ? 19.078 22.672 -8.945 1 88.12 172 PRO B CA 1
ATOM 3814 C C . PRO B 1 172 ? 18.578 23.984 -9.531 1 88.12 172 PRO B C 1
ATOM 3816 O O . PRO B 1 172 ? 19.281 25 -9.477 1 88.12 172 PRO B O 1
ATOM 3819 N N . HIS B 1 173 ? 17.438 24 -10.008 1 87.88 173 HIS B N 1
ATOM 3820 C CA . HIS B 1 173 ? 16.922 25.172 -10.711 1 87.88 173 HIS B CA 1
ATOM 3821 C C . HIS B 1 173 ? 16.234 26.141 -9.75 1 87.88 173 HIS B C 1
ATOM 3823 O O . HIS B 1 173 ? 16.328 27.359 -9.922 1 87.88 173 HIS B O 1
ATOM 3829 N N . MET B 1 174 ? 15.625 25.672 -8.656 1 87.69 174 MET B N 1
ATOM 3830 C CA . MET B 1 174 ? 14.758 26.5 -7.82 1 87.69 174 MET B CA 1
ATOM 3831 C C . MET B 1 174 ? 15.398 26.766 -6.461 1 87.69 174 MET B C 1
ATOM 3833 O O . MET B 1 174 ? 14.93 27.625 -5.703 1 87.69 174 MET B O 1
ATOM 3837 N N . GLY B 1 175 ? 16.484 26.016 -6.219 1 92.94 175 GLY B N 1
ATOM 3838 C CA . GLY B 1 175 ? 17.031 26.109 -4.875 1 92.94 175 GLY B CA 1
ATOM 3839 C C . GLY B 1 175 ? 16.203 25.359 -3.848 1 92.94 175 GLY B C 1
ATOM 3840 O O . GLY B 1 175 ? 15.625 24.312 -4.148 1 92.94 175 GLY B O 1
ATOM 3841 N N . GLU B 1 176 ? 16.219 25.828 -2.566 1 95.5 176 GLU B N 1
ATOM 3842 C CA . GLU B 1 176 ? 15.422 25.203 -1.515 1 95.5 176 GLU B CA 1
ATOM 3843 C C . GLU B 1 176 ? 13.938 25.5 -1.703 1 95.5 176 GLU B C 1
ATOM 3845 O O . GLU B 1 176 ? 13.547 26.641 -1.933 1 95.5 176 GLU B O 1
ATOM 3850 N N . VAL B 1 177 ? 13.172 24.438 -1.55 1 94.69 177 VAL B N 1
ATOM 3851 C CA . VAL B 1 177 ? 11.766 24.656 -1.875 1 94.69 177 VAL B CA 1
ATOM 3852 C C . VAL B 1 177 ? 10.891 24.219 -0.696 1 94.69 177 VAL B C 1
ATOM 3854 O O . VAL B 1 177 ? 9.703 24.562 -0.644 1 94.69 177 VAL B O 1
ATOM 3857 N N . MET B 1 178 ? 11.461 23.5 0.185 1 97.31 178 MET B N 1
ATOM 3858 C CA . MET B 1 178 ? 10.68 23.078 1.341 1 97.31 178 MET B CA 1
ATOM 3859 C C . MET B 1 178 ? 11.578 22.812 2.543 1 97.31 178 MET B C 1
ATOM 3861 O O . MET B 1 178 ? 12.664 22.234 2.398 1 97.31 178 MET B O 1
ATOM 3865 N N . HIS B 1 179 ? 11.156 23.281 3.691 1 98.38 179 HIS B N 1
ATOM 3866 C CA . HIS B 1 179 ? 11.812 22.984 4.961 1 98.38 179 HIS B CA 1
ATOM 3867 C C . HIS B 1 179 ? 10.906 22.188 5.883 1 98.38 179 HIS B C 1
ATOM 3869 O O . HIS B 1 179 ? 9.828 22.656 6.262 1 98.38 179 HIS B O 1
ATOM 3875 N N . PHE B 1 180 ? 11.367 20.984 6.266 1 98.44 180 PHE B N 1
ATOM 3876 C CA . PHE B 1 180 ? 10.656 20.188 7.258 1 98.44 180 PHE B CA 1
ATOM 3877 C C . PHE B 1 180 ? 11.102 20.547 8.664 1 98.44 180 PHE B C 1
ATOM 3879 O O . PHE B 1 180 ? 12.289 20.5 8.984 1 98.44 180 PHE B O 1
ATOM 3886 N N . MET B 1 181 ? 10.094 20.875 9.5 1 97.94 181 MET B N 1
ATOM 3887 C CA . MET B 1 181 ? 10.414 21.391 10.828 1 97.94 181 MET B CA 1
ATOM 3888 C C . MET B 1 181 ? 9.742 20.562 11.914 1 97.94 181 MET B C 1
ATOM 3890 O O . MET B 1 181 ? 8.656 20.016 11.703 1 97.94 181 MET B O 1
ATOM 3894 N N . ARG B 1 182 ? 10.422 20.5 13.094 1 96.75 182 ARG B N 1
ATOM 3895 C CA . ARG B 1 182 ? 9.898 19.625 14.141 1 96.75 182 ARG B CA 1
ATOM 3896 C C . ARG B 1 182 ? 9.977 20.312 15.5 1 96.75 182 ARG B C 1
ATOM 3898 O O . ARG B 1 182 ? 10.836 21.156 15.727 1 96.75 182 ARG B O 1
ATOM 3905 N N . ILE B 1 183 ? 9.102 19.875 16.422 1 95.56 183 ILE B N 1
ATOM 3906 C CA . ILE B 1 183 ? 9.109 20.297 17.812 1 95.56 183 ILE B CA 1
ATOM 3907 C C . ILE B 1 183 ? 9.141 19.062 18.719 1 95.56 183 ILE B C 1
ATOM 3909 O O . ILE B 1 183 ? 8.945 19.172 19.938 1 95.56 183 ILE B O 1
ATOM 3913 N N . SER B 1 184 ? 9.211 17.906 18.188 1 92.75 184 SER B N 1
ATOM 3914 C CA . SER B 1 184 ? 9.328 16.625 18.875 1 92.75 184 SER B CA 1
ATOM 3915 C C . SER B 1 184 ? 10.242 15.672 18.109 1 92.75 184 SER B C 1
ATOM 3917 O O . SER B 1 184 ? 10.961 16.094 17.203 1 92.75 184 SER B O 1
ATOM 3919 N N . ASN B 1 185 ? 10.242 14.375 18.5 1 94.5 185 ASN B N 1
ATOM 3920 C CA . ASN B 1 185 ? 11.109 13.406 17.828 1 94.5 185 ASN B CA 1
ATOM 3921 C C . ASN B 1 185 ? 10.5 12.922 16.531 1 94.5 185 ASN B C 1
ATOM 3923 O O . ASN B 1 185 ? 11.133 12.172 15.781 1 94.5 185 ASN B O 1
ATOM 3927 N N . GLN B 1 186 ? 9.312 13.312 16.234 1 95.25 186 GLN B N 1
ATOM 3928 C CA . GLN B 1 186 ? 8.766 13.039 14.914 1 95.25 186 GLN B CA 1
ATOM 3929 C C . GLN B 1 186 ? 9.477 13.883 13.852 1 95.25 186 GLN B C 1
ATOM 3931 O O . GLN B 1 186 ? 9.82 15.039 14.094 1 95.25 186 GLN B O 1
ATOM 3936 N N . HIS B 1 187 ? 9.672 13.312 12.719 1 97.38 187 HIS B N 1
ATOM 3937 C CA . HIS B 1 187 ? 10.438 13.961 11.656 1 97.38 187 HIS B CA 1
ATOM 3938 C C . HIS B 1 187 ? 9.953 15.383 11.422 1 97.38 187 HIS B C 1
ATOM 3940 O O . HIS B 1 187 ? 10.758 16.312 11.273 1 97.38 187 HIS B O 1
ATOM 3946 N N . HIS B 1 188 ? 8.648 15.586 11.336 1 97.81 188 HIS B N 1
ATOM 3947 C CA . HIS B 1 188 ? 8.133 16.938 11.203 1 97.81 188 HIS B CA 1
ATOM 3948 C C . HIS B 1 188 ? 6.695 17.047 11.703 1 97.81 188 HIS B C 1
ATOM 3950 O O . HIS B 1 188 ? 5.898 16.125 11.484 1 97.81 188 HIS B O 1
ATOM 3956 N N . SER B 1 189 ? 6.426 18.094 12.398 1 97.12 189 SER B N 1
ATOM 3957 C CA . SER B 1 189 ? 5.066 18.469 12.766 1 97.12 189 SER B CA 1
ATOM 3958 C C . SER B 1 189 ? 4.531 19.562 11.859 1 97.12 189 SER B C 1
ATOM 3960 O O . SER B 1 189 ? 3.322 19.812 11.82 1 97.12 189 SER B O 1
ATOM 3962 N N . MET B 1 190 ? 5.41 20.25 11.234 1 98.25 190 MET B N 1
ATOM 3963 C CA . MET B 1 190 ? 5.109 21.297 10.266 1 98.25 190 MET B CA 1
ATOM 3964 C C . MET B 1 190 ? 6.164 21.328 9.164 1 98.25 190 MET B C 1
ATOM 3966 O O . MET B 1 190 ? 7.305 20.922 9.383 1 98.25 190 MET B O 1
ATOM 3970 N N . ALA B 1 191 ? 5.699 21.781 8.023 1 98.69 191 ALA B N 1
ATOM 3971 C CA . ALA B 1 191 ? 6.664 22.125 6.977 1 98.69 191 ALA B CA 1
ATOM 3972 C C . ALA B 1 191 ? 6.301 23.438 6.301 1 98.69 191 ALA B C 1
ATOM 3974 O O . ALA B 1 191 ? 5.141 23.859 6.328 1 98.69 191 ALA B O 1
ATOM 3975 N N . LEU B 1 192 ? 7.336 24.078 5.852 1 98.62 192 LEU B N 1
ATOM 3976 C CA . LEU B 1 192 ? 7.199 25.297 5.059 1 98.62 192 LEU B CA 1
ATOM 3977 C C . LEU B 1 192 ? 7.543 25.031 3.598 1 98.62 192 LEU B C 1
ATOM 3979 O O . LEU B 1 192 ? 8.602 24.484 3.293 1 98.62 192 LEU B O 1
ATOM 3983 N N . ALA B 1 193 ? 6.66 25.406 2.764 1 97.81 193 ALA B N 1
ATOM 3984 C CA . ALA B 1 193 ? 6.871 25.234 1.326 1 97.81 193 ALA B CA 1
ATOM 3985 C C . ALA B 1 193 ? 6.961 26.594 0.631 1 97.81 193 ALA B C 1
ATOM 3987 O O . ALA B 1 193 ? 6.18 27.5 0.927 1 97.81 193 ALA B O 1
ATOM 3988 N N . LYS B 1 194 ? 7.918 26.672 -0.305 1 96.25 194 LYS B N 1
ATOM 3989 C CA . LYS B 1 194 ? 8.016 27.875 -1.116 1 96.25 194 LYS B CA 1
ATOM 3990 C C . LYS B 1 194 ? 6.82 28.016 -2.053 1 96.25 194 LYS B C 1
ATOM 3992 O O . LYS B 1 194 ? 6.52 27.094 -2.818 1 96.25 194 LYS B O 1
ATOM 3997 N N . GLY B 1 195 ? 6.094 29.078 -1.885 1 94.31 195 GLY B N 1
ATOM 3998 C CA . GLY B 1 195 ? 4.957 29.375 -2.744 1 94.31 195 GLY B CA 1
ATOM 3999 C C . GLY B 1 195 ? 4.809 30.844 -3.059 1 94.31 195 GLY B C 1
ATOM 4000 O O . GLY B 1 195 ? 5.492 31.688 -2.469 1 94.31 195 GLY B O 1
ATOM 4001 N N . PRO B 1 196 ? 3.926 31.141 -4.023 1 95.5 196 PRO B N 1
ATOM 4002 C CA . PRO B 1 196 ? 3.803 32.531 -4.492 1 95.5 196 PRO B CA 1
ATOM 4003 C C . PRO B 1 196 ? 3.088 33.438 -3.486 1 95.5 196 PRO B C 1
ATOM 4005 O O . PRO B 1 196 ? 3.148 34.656 -3.598 1 95.5 196 PRO B O 1
ATOM 4008 N N . HIS B 1 197 ? 2.369 32.844 -2.52 1 97.31 197 HIS B N 1
ATOM 4009 C CA . HIS B 1 197 ? 1.626 33.594 -1.509 1 97.31 197 HIS B CA 1
ATOM 4010 C C . HIS B 1 197 ? 1.447 32.781 -0.237 1 97.31 197 HIS B C 1
ATOM 4012 O O . HIS B 1 197 ? 1.714 31.562 -0.228 1 97.31 197 HIS B O 1
ATOM 4018 N N . THR B 1 198 ? 1.101 33.469 0.85 1 98.19 198 THR B N 1
ATOM 4019 C CA . THR B 1 198 ? 0.792 32.812 2.111 1 98.19 198 THR B CA 1
ATOM 4020 C C . THR B 1 198 ? -0.509 32 2.002 1 98.19 198 THR B C 1
ATOM 4022 O O . THR B 1 198 ? -1.548 32.562 1.634 1 98.19 198 THR B O 1
ATOM 4025 N N . ALA B 1 199 ? -0.395 30.719 2.262 1 97.94 199 ALA B N 1
ATOM 4026 C CA . ALA B 1 199 ? -1.574 29.859 2.186 1 97.94 199 ALA B CA 1
ATOM 4027 C C . ALA B 1 199 ? -1.322 28.516 2.875 1 97.94 199 ALA B C 1
ATOM 4029 O O . ALA B 1 199 ? -0.191 28.219 3.258 1 97.94 199 ALA B O 1
ATOM 4030 N N . LEU B 1 200 ? -2.432 27.797 3.104 1 98.19 200 LEU B N 1
ATOM 4031 C CA . LEU B 1 200 ? -2.336 26.406 3.502 1 98.19 200 LEU B CA 1
ATOM 4032 C C . LEU B 1 200 ? -1.841 25.547 2.344 1 98.19 200 LEU B C 1
ATOM 4034 O O . LEU B 1 200 ? -2.344 25.656 1.224 1 98.19 200 LEU B O 1
ATOM 4038 N N . HIS B 1 201 ? -0.79 24.797 2.574 1 98 201 HIS B N 1
ATOM 4039 C CA . HIS B 1 201 ? -0.368 23.812 1.585 1 98 201 HIS B CA 1
ATOM 4040 C C . HIS B 1 201 ? -1.17 22.531 1.717 1 98 201 HIS B C 1
ATOM 4042 O O . HIS B 1 201 ? -1.895 22.141 0.795 1 98 201 HIS B O 1
ATOM 4048 N N . HIS B 1 202 ? -1.075 21.891 2.902 1 98.31 202 HIS B N 1
ATOM 4049 C CA . HIS B 1 202 ? -1.963 20.766 3.158 1 98.31 202 HIS B CA 1
ATOM 4050 C C . HIS B 1 202 ? -2.008 20.422 4.645 1 98.31 202 HIS B C 1
ATOM 4052 O O . HIS B 1 202 ? -1.147 20.859 5.41 1 98.31 202 HIS B O 1
ATOM 4058 N N . ILE B 1 203 ? -3.1 19.703 5.023 1 98.75 203 ILE B N 1
ATOM 4059 C CA . ILE B 1 203 ? -3.262 19.109 6.344 1 98.75 203 ILE B CA 1
ATOM 4060 C C . ILE B 1 203 ? -3.127 17.594 6.238 1 98.75 203 ILE B C 1
ATOM 4062 O O . ILE B 1 203 ? -3.795 16.953 5.418 1 98.75 203 ILE B O 1
ATOM 4066 N N . SER B 1 204 ? -2.324 17.078 7.113 1 98.81 204 SER B N 1
ATOM 4067 C CA . SER B 1 204 ? -2.025 15.656 7.012 1 98.81 204 SER B CA 1
ATOM 4068 C C . SER B 1 204 ? -2.553 14.891 8.219 1 98.81 204 SER B C 1
ATOM 4070 O O . SER B 1 204 ? -2.404 15.336 9.359 1 98.81 204 SER B O 1
ATOM 4072 N N . PHE B 1 205 ? -3.105 13.734 7.949 1 98.88 205 PHE B N 1
ATOM 4073 C CA . PHE B 1 205 ? -3.678 12.867 8.977 1 98.88 205 PHE B CA 1
ATOM 4074 C C . PHE B 1 205 ? -3.002 11.5 8.961 1 98.88 205 PHE B C 1
ATOM 4076 O O . PHE B 1 205 ? -2.818 10.898 7.902 1 98.88 205 PHE B O 1
ATOM 4083 N N . GLU B 1 206 ? -2.682 11.055 10.141 1 98.75 206 GLU B N 1
ATOM 4084 C CA . GLU B 1 206 ? -1.963 9.797 10.305 1 98.75 206 GLU B CA 1
ATOM 4085 C C . GLU B 1 206 ? -2.924 8.609 10.352 1 98.75 206 GLU B C 1
ATOM 4087 O O . GLU B 1 206 ? -3.898 8.625 11.102 1 98.75 206 GLU B O 1
ATOM 4092 N N . MET B 1 207 ? -2.668 7.633 9.516 1 98.75 207 MET B N 1
ATOM 4093 C CA . MET B 1 207 ? -3.395 6.363 9.539 1 98.75 207 MET B CA 1
ATOM 4094 C C . MET B 1 207 ? -2.645 5.32 10.359 1 98.75 207 MET B C 1
ATOM 4096 O O . MET B 1 207 ? -1.456 5.484 10.641 1 98.75 207 MET B O 1
ATOM 4100 N N . ARG B 1 208 ? -3.328 4.23 10.766 1 98.12 208 ARG B N 1
ATOM 4101 C CA . ARG B 1 208 ? -2.797 3.23 11.688 1 98.12 208 ARG B CA 1
ATOM 4102 C C . ARG B 1 208 ? -1.569 2.541 11.109 1 98.12 208 ARG B C 1
ATOM 4104 O O . ARG B 1 208 ? -0.607 2.264 11.82 1 98.12 208 ARG B O 1
ATOM 4111 N N . GLY B 1 209 ? -1.696 2.174 9.852 1 98.12 209 GLY B N 1
ATOM 4112 C CA . GLY B 1 209 ? -0.677 1.423 9.133 1 98.12 209 GLY B CA 1
ATOM 4113 C C . GLY B 1 209 ? -0.882 1.425 7.633 1 98.12 209 GLY B C 1
ATOM 4114 O O . GLY B 1 209 ? -1.81 2.061 7.129 1 98.12 209 GLY B O 1
ATOM 4115 N N . LEU B 1 210 ? 0.007 0.69 6.965 1 98.44 210 LEU B N 1
ATOM 4116 C CA . LEU B 1 210 ? -0.015 0.704 5.508 1 98.44 210 LEU B CA 1
ATOM 4117 C C . LEU B 1 210 ? -1.352 0.196 4.98 1 98.44 210 LEU B C 1
ATOM 4119 O O . LEU B 1 210 ? -1.892 0.744 4.016 1 98.44 210 LEU B O 1
ATOM 4123 N N . ASP B 1 211 ? -1.842 -0.892 5.535 1 98.44 211 ASP B N 1
ATOM 4124 C CA . ASP B 1 211 ? -3.107 -1.447 5.07 1 98.44 211 ASP B CA 1
ATOM 4125 C C . ASP B 1 211 ? -4.246 -0.441 5.238 1 98.44 211 ASP B C 1
ATOM 4127 O O . ASP B 1 211 ? -5 -0.189 4.297 1 98.44 211 ASP B O 1
ATOM 4131 N N . GLU B 1 212 ? -4.375 0.144 6.438 1 98.56 212 GLU B N 1
ATOM 4132 C CA . GLU B 1 212 ? -5.426 1.118 6.723 1 98.56 212 GLU B CA 1
ATOM 4133 C C . GLU B 1 212 ? -5.254 2.377 5.875 1 98.56 212 GLU B C 1
ATOM 4135 O O . GLU B 1 212 ? -6.242 2.99 5.461 1 98.56 212 GLU B O 1
ATOM 4140 N N . TYR B 1 213 ? -4.004 2.68 5.688 1 98.69 213 TYR B N 1
ATOM 4141 C CA . TYR B 1 213 ? -3.672 3.793 4.809 1 98.69 213 TYR B CA 1
ATOM 4142 C C . TYR B 1 213 ? -4.215 3.557 3.402 1 98.69 213 TYR B C 1
ATOM 4144 O O . TYR B 1 213 ? -4.859 4.434 2.824 1 98.69 213 TYR B O 1
ATOM 4152 N N . MET B 1 214 ? -3.979 2.424 2.85 1 98.5 214 MET B N 1
ATOM 4153 C CA . MET B 1 214 ? -4.453 2.094 1.51 1 98.5 214 MET B CA 1
ATOM 4154 C C . MET B 1 214 ? -5.977 2.006 1.479 1 98.5 214 MET B C 1
ATOM 4156 O O . MET B 1 214 ? -6.613 2.512 0.554 1 98.5 214 MET B O 1
ATOM 4160 N N . ARG B 1 215 ? -6.602 1.361 2.477 1 98.06 215 ARG B N 1
ATOM 4161 C CA . ARG B 1 215 ? -8.055 1.252 2.561 1 98.06 215 ARG B CA 1
ATOM 4162 C C . ARG B 1 215 ? -8.711 2.631 2.596 1 98.06 215 ARG B C 1
ATOM 4164 O O . ARG B 1 215 ? -9.703 2.869 1.913 1 98.06 215 ARG B O 1
ATOM 4171 N N . GLY B 1 216 ? -8.133 3.471 3.418 1 98.25 216 GLY B N 1
ATOM 4172 C CA . GLY B 1 216 ? -8.656 4.828 3.49 1 98.25 216 GLY B CA 1
ATOM 4173 C C . GLY B 1 216 ? -8.547 5.578 2.178 1 98.25 216 GLY B C 1
ATOM 4174 O O . GLY B 1 216 ? -9.477 6.277 1.774 1 98.25 216 GLY B O 1
ATOM 4175 N N . SER B 1 217 ? -7.375 5.488 1.531 1 98 217 SER B N 1
ATOM 4176 C CA . SER B 1 217 ? -7.191 6.133 0.235 1 98 217 SER B CA 1
ATOM 4177 C C . SER B 1 217 ? -8.234 5.656 -0.771 1 98 217 SER B C 1
ATOM 4179 O O . SER B 1 217 ? -8.844 6.469 -1.471 1 98 217 SER B O 1
ATOM 4181 N N . GLY B 1 218 ? -8.414 4.363 -0.781 1 97.06 218 GLY B N 1
ATOM 4182 C CA . GLY B 1 218 ? -9.406 3.809 -1.688 1 97.06 218 GLY B CA 1
ATOM 4183 C C . GLY B 1 218 ? -10.82 4.281 -1.388 1 97.06 218 GLY B C 1
ATOM 4184 O O . GLY B 1 218 ? -11.602 4.531 -2.305 1 97.06 218 GLY B O 1
ATOM 4185 N N . ARG B 1 219 ? -11.164 4.32 -0.133 1 96.19 219 ARG B N 1
ATOM 4186 C CA . ARG B 1 219 ? -12.484 4.797 0.272 1 96.19 219 ARG B CA 1
ATOM 4187 C C . ARG B 1 219 ? -12.742 6.207 -0.251 1 96.19 219 ARG B C 1
ATOM 4189 O O . ARG B 1 219 ? -13.82 6.492 -0.77 1 96.19 219 ARG B O 1
ATOM 4196 N N . VAL B 1 220 ? -11.766 7.059 -0.111 1 97.5 220 VAL B N 1
ATOM 4197 C CA . VAL B 1 220 ? -11.914 8.445 -0.554 1 97.5 220 VAL B CA 1
ATOM 4198 C C . VAL B 1 220 ? -12.008 8.492 -2.078 1 97.5 220 VAL B C 1
ATOM 4200 O O . VAL B 1 220 ? -12.812 9.242 -2.631 1 97.5 220 VAL B O 1
ATOM 4203 N N . MET B 1 221 ? -11.242 7.688 -2.785 1 95.56 221 MET B N 1
ATOM 4204 C CA . MET B 1 221 ? -11.312 7.594 -4.242 1 95.56 221 MET B CA 1
ATOM 4205 C C . MET B 1 221 ? -12.695 7.141 -4.691 1 95.56 221 MET B C 1
ATOM 4207 O O . MET B 1 221 ? -13.289 7.738 -5.594 1 95.56 221 MET B O 1
ATOM 4211 N N . ARG B 1 222 ? -13.25 6.133 -4.086 1 94.38 222 ARG B N 1
ATOM 4212 C CA . ARG B 1 222 ? -14.547 5.574 -4.449 1 94.38 222 ARG B CA 1
ATOM 4213 C C . ARG B 1 222 ? -15.664 6.566 -4.168 1 94.38 222 ARG B C 1
ATOM 4215 O O . ARG B 1 222 ? -16.719 6.527 -4.816 1 94.38 222 ARG B O 1
ATOM 4222 N N . ALA B 1 223 ? -15.383 7.434 -3.209 1 95.44 223 ALA B N 1
ATOM 4223 C CA . ALA B 1 223 ? -16.375 8.461 -2.883 1 95.44 223 ALA B CA 1
ATOM 4224 C C . ALA B 1 223 ? -16.375 9.562 -3.939 1 95.44 223 ALA B C 1
ATOM 4226 O O . ALA B 1 223 ? -17.219 10.469 -3.895 1 95.44 223 ALA B O 1
ATOM 4227 N N . GLY B 1 224 ? -15.344 9.539 -4.859 1 94.38 224 GLY B N 1
ATOM 4228 C CA . GLY B 1 224 ? -15.359 10.445 -6 1 94.38 224 GLY B CA 1
ATOM 4229 C C . GLY B 1 224 ? -14.633 11.75 -5.734 1 94.38 224 GLY B C 1
ATOM 4230 O O . GLY B 1 224 ? -14.766 12.703 -6.5 1 94.38 224 GLY B O 1
ATOM 4231 N N . LEU B 1 225 ? -13.922 11.844 -4.625 1 94.88 225 LEU B N 1
ATOM 4232 C CA . LEU B 1 225 ? -13.141 13.047 -4.352 1 94.88 225 LEU B CA 1
ATOM 4233 C C . LEU B 1 225 ? -11.938 13.141 -5.281 1 94.88 225 LEU B C 1
ATOM 4235 O O . LEU B 1 225 ? -11.398 12.117 -5.703 1 94.88 225 LEU B O 1
ATOM 4239 N N . ARG B 1 226 ? -11.562 14.352 -5.516 1 94.38 226 ARG B N 1
ATOM 4240 C CA . ARG B 1 226 ? -10.445 14.586 -6.426 1 94.38 226 ARG B CA 1
ATOM 4241 C C . ARG B 1 226 ? -9.117 14.219 -5.77 1 94.38 226 ARG B C 1
ATOM 4243 O O . ARG B 1 226 ? -8.703 14.859 -4.805 1 94.38 226 ARG B O 1
ATOM 4250 N N . LYS B 1 227 ? -8.469 13.211 -6.266 1 95.06 227 LYS B N 1
ATOM 4251 C CA . LYS B 1 227 ? -7.109 12.859 -5.855 1 95.06 227 LYS B CA 1
ATOM 4252 C C . LYS B 1 227 ? -6.07 13.656 -6.633 1 95.06 227 LYS B C 1
ATOM 4254 O O . LYS B 1 227 ? -6.133 13.742 -7.863 1 95.06 227 LYS B O 1
ATOM 4259 N N . ILE B 1 228 ? -5.086 14.133 -5.941 1 94 228 ILE B N 1
ATOM 4260 C CA . ILE B 1 228 ? -4.066 14.969 -6.57 1 94 228 ILE B CA 1
ATOM 4261 C C . ILE B 1 228 ? -2.824 14.133 -6.863 1 94 228 ILE B C 1
ATOM 4263 O O . ILE B 1 228 ? -2.188 14.297 -7.906 1 94 228 ILE B O 1
ATOM 4267 N N . TRP B 1 229 ? -2.527 13.367 -5.902 1 95.69 229 TRP B N 1
ATOM 4268 C CA . TRP B 1 229 ? -1.263 12.648 -6.047 1 95.69 229 TRP B CA 1
ATOM 4269 C C . TRP B 1 229 ? -1.175 11.492 -5.062 1 95.69 229 TRP B C 1
ATOM 4271 O O . TRP B 1 229 ? -1.623 11.609 -3.918 1 95.69 229 TRP B O 1
ATOM 4281 N N . GLY B 1 230 ? -0.534 10.367 -5.453 1 95.56 230 GLY B N 1
ATOM 4282 C CA . GLY B 1 230 ? -0.387 9.172 -4.641 1 95.56 230 GLY B CA 1
ATOM 4283 C C . GLY B 1 230 ? -1.207 8 -5.148 1 95.56 230 GLY B C 1
ATOM 4284 O O . GLY B 1 230 ? -1.815 8.086 -6.219 1 95.56 230 GLY B O 1
ATOM 4285 N N . PRO B 1 231 ? -1.245 6.965 -4.383 1 96.94 231 PRO B N 1
ATOM 4286 C CA . PRO B 1 231 ? -0.47 6.641 -3.18 1 96.94 231 PRO B CA 1
ATOM 4287 C C . PRO B 1 231 ? 1.023 6.5 -3.463 1 96.94 231 PRO B C 1
ATOM 4289 O O . PRO B 1 231 ? 1.411 5.988 -4.516 1 96.94 231 PRO B O 1
ATOM 4292 N N . GLY B 1 232 ? 1.858 6.961 -2.656 1 97.56 232 GLY B N 1
ATOM 4293 C CA . GLY B 1 232 ? 3.309 6.879 -2.742 1 97.56 232 GLY B CA 1
ATOM 4294 C C . GLY B 1 232 ? 3.992 6.992 -1.395 1 97.56 232 GLY B C 1
ATOM 4295 O O . GLY B 1 232 ? 3.34 6.906 -0.352 1 97.56 232 GLY B O 1
ATOM 4296 N N . ARG B 1 233 ? 5.352 7.074 -1.38 1 97.81 233 ARG B N 1
ATOM 4297 C CA . ARG B 1 233 ? 6.156 7.168 -0.168 1 97.81 233 ARG B CA 1
ATOM 4298 C C . ARG B 1 233 ? 7.312 8.148 -0.353 1 97.81 233 ARG B C 1
ATOM 4300 O O . ARG B 1 233 ? 8.141 7.98 -1.251 1 97.81 233 ARG B O 1
ATOM 4307 N N . HIS B 1 234 ? 7.371 9.141 0.52 1 96.56 234 HIS B N 1
ATOM 4308 C CA . HIS B 1 234 ? 8.414 10.156 0.453 1 96.56 234 HIS B CA 1
ATOM 4309 C C . HIS B 1 234 ? 9.734 9.625 1.018 1 96.56 234 HIS B C 1
ATOM 4311 O O . HIS B 1 234 ? 9.734 8.805 1.938 1 96.56 234 HIS B O 1
ATOM 4317 N N . LEU B 1 235 ? 10.844 10.133 0.469 1 95.38 235 LEU B N 1
ATOM 4318 C CA . LEU B 1 235 ? 12.141 9.852 1.075 1 95.38 235 LEU B CA 1
ATOM 4319 C C . LEU B 1 235 ? 12.312 10.625 2.375 1 95.38 235 LEU B C 1
ATOM 4321 O O . LEU B 1 235 ? 12.68 10.055 3.402 1 95.38 235 LEU B O 1
ATOM 4325 N N . ALA B 1 236 ? 12.016 12.008 2.27 1 94.56 236 ALA B N 1
ATOM 4326 C CA . ALA B 1 236 ? 12.078 12.828 3.479 1 94.56 236 ALA B CA 1
ATOM 4327 C C . ALA B 1 236 ? 10.984 12.43 4.465 1 94.56 236 ALA B C 1
ATOM 4329 O O . ALA B 1 236 ? 9.797 12.5 4.148 1 94.56 236 ALA B O 1
ATOM 4330 N N . GLY B 1 237 ? 11.375 11.977 5.684 1 96.25 237 GLY B N 1
ATOM 4331 C CA . GLY B 1 237 ? 10.445 11.523 6.703 1 96.25 237 GLY B CA 1
ATOM 4332 C C . GLY B 1 237 ? 10.016 10.078 6.527 1 96.25 237 GLY B C 1
ATOM 4333 O O . GLY B 1 237 ? 9.367 9.508 7.406 1 96.25 237 GLY B O 1
ATOM 4334 N N . ASP B 1 238 ? 10.297 9.523 5.281 1 97.44 238 ASP B N 1
ATOM 4335 C CA . ASP B 1 238 ? 10.039 8.125 4.934 1 97.44 238 ASP B CA 1
ATOM 4336 C C . ASP B 1 238 ? 8.57 7.773 5.133 1 97.44 238 ASP B C 1
ATOM 4338 O O . ASP B 1 238 ? 8.242 6.656 5.535 1 97.44 238 ASP B O 1
ATOM 4342 N N . ASN B 1 239 ? 7.656 8.703 5.027 1 98.25 239 ASN B N 1
ATOM 4343 C CA . ASN B 1 239 ? 6.23 8.484 5.238 1 98.25 239 ASN B CA 1
ATOM 4344 C C . ASN B 1 239 ? 5.484 8.336 3.916 1 98.25 239 ASN B C 1
ATOM 4346 O O . ASN B 1 239 ? 5.934 8.836 2.885 1 98.25 239 ASN B O 1
ATOM 4350 N N . THR B 1 240 ? 4.355 7.684 3.965 1 98.56 240 THR B N 1
ATOM 4351 C CA . THR B 1 240 ? 3.477 7.543 2.809 1 98.56 240 THR B CA 1
ATOM 4352 C C . THR B 1 240 ? 2.676 8.82 2.582 1 98.56 240 THR B C 1
ATOM 4354 O O . THR B 1 240 ? 2.617 9.688 3.457 1 98.56 240 THR B O 1
ATOM 4357 N N . PHE B 1 241 ? 2.129 8.883 1.363 1 97.94 241 PHE B N 1
ATOM 4358 C CA . PHE B 1 241 ? 1.29 10.039 1.077 1 97.94 241 PHE B CA 1
ATOM 4359 C C . PHE B 1 241 ? 0.197 9.68 0.078 1 97.94 241 PHE B C 1
ATOM 4361 O O . PHE B 1 241 ? 0.415 8.875 -0.825 1 97.94 241 PHE B O 1
ATOM 4368 N N . THR B 1 242 ? -0.972 10.125 0.242 1 98.19 242 THR B N 1
ATOM 4369 C CA . THR B 1 242 ? -2.031 10.32 -0.742 1 98.19 242 THR B CA 1
ATOM 4370 C C . THR B 1 242 ? -2.734 11.656 -0.521 1 98.19 242 THR B C 1
ATOM 4372 O O . THR B 1 242 ? -3.299 11.898 0.549 1 98.19 242 THR B O 1
ATOM 4375 N N . TYR B 1 243 ? -2.703 12.469 -1.54 1 97.69 243 TYR B N 1
ATOM 4376 C CA . TYR B 1 243 ? -3.264 13.812 -1.439 1 97.69 243 TYR B CA 1
ATOM 4377 C C . TYR B 1 243 ? -4.613 13.891 -2.139 1 97.69 243 TYR B C 1
ATOM 4379 O O . TYR B 1 243 ? -4.766 13.414 -3.266 1 97.69 243 TYR B O 1
ATOM 4387 N N . PHE B 1 244 ? -5.559 14.492 -1.47 1 97.75 244 PHE B N 1
ATOM 4388 C CA . PHE B 1 244 ? -6.883 14.781 -2.012 1 97.75 244 PHE B CA 1
ATOM 4389 C C . PHE B 1 244 ? -7.238 16.25 -1.823 1 97.75 244 PHE B C 1
ATOM 4391 O O . PHE B 1 244 ? -6.57 16.969 -1.073 1 97.75 244 PHE B O 1
ATOM 4398 N N . LEU B 1 245 ? -8.227 16.703 -2.547 1 97.25 245 LEU B N 1
ATOM 4399 C CA . LEU B 1 245 ? -8.828 18 -2.273 1 97.25 245 LEU B CA 1
ATOM 4400 C C . LEU B 1 245 ? -10.133 17.844 -1.502 1 97.25 245 LEU B C 1
ATOM 4402 O O . LEU B 1 245 ? -10.984 17.031 -1.874 1 97.25 245 LEU B O 1
ATOM 4406 N N . ASP B 1 246 ? -10.266 18.594 -0.405 1 97.25 246 ASP B N 1
ATOM 4407 C CA . ASP B 1 246 ? -11.57 18.656 0.246 1 97.25 246 ASP B CA 1
ATOM 4408 C C . ASP B 1 246 ? -12.562 19.484 -0.57 1 97.25 246 ASP B C 1
ATOM 4410 O O . ASP B 1 246 ? -12.203 20.031 -1.618 1 97.25 246 ASP B O 1
ATOM 4414 N N . PRO B 1 247 ? -13.836 19.625 -0.198 1 97.19 247 PRO B N 1
ATOM 4415 C CA . PRO B 1 247 ? -14.867 20.25 -1.025 1 97.19 247 PRO B CA 1
ATOM 4416 C C . PRO B 1 247 ? -14.57 21.719 -1.352 1 97.19 247 PRO B C 1
ATOM 4418 O O . PRO B 1 247 ? -15.133 22.266 -2.295 1 97.19 247 PRO B O 1
ATOM 4421 N N . HIS B 1 248 ? -13.727 22.375 -0.629 1 97.12 248 HIS B N 1
ATOM 4422 C CA . HIS B 1 248 ? -13.43 23.781 -0.876 1 97.12 248 HIS B CA 1
ATOM 4423 C C . HIS B 1 248 ? -12.023 23.953 -1.432 1 97.12 248 HIS B C 1
ATOM 4425 O O . HIS B 1 248 ? -11.492 25.078 -1.448 1 97.12 248 HIS B O 1
ATOM 4431 N N . GLY B 1 249 ? -11.391 22.844 -1.742 1 96 249 GLY B N 1
ATOM 4432 C CA . GLY B 1 249 ? -10.125 22.922 -2.459 1 96 249 GLY B CA 1
ATOM 4433 C C . GLY B 1 249 ? -8.914 22.938 -1.539 1 96 249 GLY B C 1
ATOM 4434 O O . GLY B 1 249 ? -7.801 23.203 -1.979 1 96 249 GLY B O 1
ATOM 4435 N N . ASN B 1 250 ? -9.07 22.75 -0.29 1 97.12 250 ASN B N 1
ATOM 4436 C CA . ASN B 1 250 ? -7.914 22.516 0.564 1 97.12 250 ASN B CA 1
ATOM 4437 C C . ASN B 1 250 ? -7.305 21.141 0.316 1 97.12 250 ASN B C 1
ATOM 4439 O O . ASN B 1 250 ? -8.031 20.156 0.203 1 97.12 250 ASN B O 1
ATOM 4443 N N . THR B 1 251 ? -5.996 21.109 0.267 1 97.5 251 THR B N 1
ATOM 4444 C CA . THR B 1 251 ? -5.332 19.828 0.125 1 97.5 251 THR B CA 1
ATOM 4445 C C . THR B 1 251 ? -5.258 19.109 1.468 1 97.5 251 THR B C 1
ATOM 4447 O O . THR B 1 251 ? -4.867 19.703 2.477 1 97.5 251 THR B O 1
ATOM 4450 N N . VAL B 1 252 ? -5.676 17.859 1.485 1 98.25 252 VAL B N 1
ATOM 4451 C CA . VAL B 1 252 ? -5.594 17 2.656 1 98.25 252 VAL B CA 1
ATOM 4452 C C . VAL B 1 252 ? -4.832 15.727 2.299 1 98.25 252 VAL B C 1
ATOM 4454 O O . VAL B 1 252 ? -4.855 15.281 1.149 1 98.25 252 VAL B O 1
ATOM 4457 N N . GLU B 1 253 ? -4.199 15.18 3.309 1 98.56 253 GLU B N 1
ATOM 4458 C CA . GLU B 1 253 ? -3.299 14.055 3.08 1 98.56 253 GLU B CA 1
ATOM 4459 C C . GLU B 1 253 ? -3.557 12.93 4.078 1 98.56 253 GLU B C 1
ATOM 4461 O O . GLU B 1 253 ? -3.664 13.172 5.281 1 98.56 253 GLU B O 1
ATOM 4466 N N . TYR B 1 254 ? -3.727 11.688 3.586 1 98.81 254 TYR B N 1
ATOM 4467 C CA . TYR B 1 254 ? -3.486 10.516 4.426 1 98.81 254 TYR B CA 1
ATOM 4468 C C . TYR B 1 254 ? -2.014 10.133 4.41 1 98.81 254 TYR B C 1
ATOM 4470 O O . TYR B 1 254 ? -1.379 10.109 3.354 1 98.81 254 TYR B O 1
ATOM 4478 N N . THR B 1 255 ? -1.5 9.867 5.59 1 98.75 255 THR B N 1
ATOM 4479 C CA . THR B 1 255 ? -0.116 9.422 5.715 1 98.75 255 THR B CA 1
ATOM 4480 C C . THR B 1 255 ? 0.013 8.352 6.797 1 98.75 255 THR B C 1
ATOM 4482 O O . THR B 1 255 ? -0.934 8.102 7.547 1 98.75 255 THR B O 1
ATOM 4485 N N . THR B 1 256 ? 1.077 7.605 6.809 1 98.56 256 THR B N 1
ATOM 4486 C CA . THR B 1 256 ? 1.461 6.723 7.902 1 98.56 256 THR B CA 1
ATOM 4487 C C . THR B 1 256 ? 2.971 6.492 7.91 1 98.56 256 THR B C 1
ATOM 4489 O O . THR B 1 256 ? 3.648 6.762 6.914 1 98.56 256 THR B O 1
ATOM 4492 N N . GLU B 1 257 ? 3.502 6.148 9.07 1 98.06 257 GLU B N 1
ATOM 4493 C CA . GLU B 1 257 ? 4.883 5.723 9.281 1 98.06 257 GLU B CA 1
ATOM 4494 C C . GLU B 1 257 ? 5.848 6.898 9.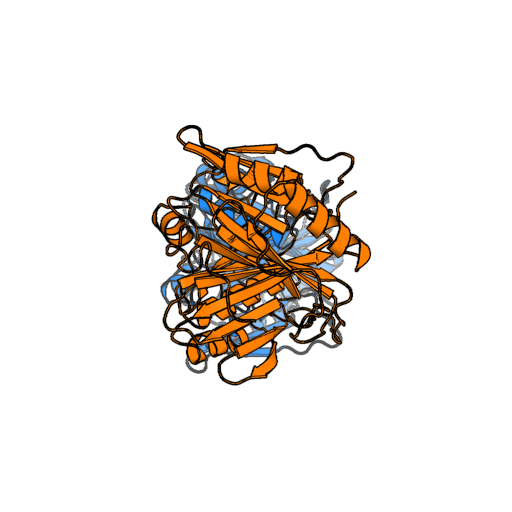18 1 98.06 257 GLU B C 1
ATOM 4496 O O . GLU B 1 257 ? 6.965 6.754 8.68 1 98.06 257 GLU B O 1
ATOM 4501 N N . LEU B 1 258 ? 5.367 8.062 9.508 1 98.06 258 LEU B N 1
ATOM 4502 C CA . LEU B 1 258 ? 6.305 9.18 9.625 1 98.06 258 LEU B CA 1
ATOM 4503 C C . LEU B 1 258 ? 7.461 8.812 10.555 1 98.06 258 LEU B C 1
ATOM 4505 O O . LEU B 1 258 ? 7.238 8.344 11.672 1 98.06 258 LEU B O 1
ATOM 4509 N N . GLU B 1 259 ? 8.633 9.102 10.164 1 96.31 259 GLU B N 1
ATOM 4510 C CA . GLU B 1 259 ? 9.844 8.672 10.852 1 96.31 259 GLU B CA 1
ATOM 4511 C C . GLU B 1 259 ? 10 9.375 12.195 1 96.31 259 GLU B C 1
ATOM 4513 O O . GLU B 1 259 ? 9.695 10.562 12.312 1 96.31 259 GLU B O 1
ATOM 4518 N N . ASN B 1 260 ? 10.438 8.664 13.188 1 95.56 260 ASN B N 1
ATOM 4519 C CA . ASN B 1 260 ? 10.914 9.227 14.445 1 95.56 260 ASN B CA 1
ATOM 4520 C C . ASN B 1 260 ? 12.43 9.406 14.445 1 95.56 260 ASN B C 1
ATOM 4522 O O . ASN B 1 260 ? 13.164 8.484 14.094 1 95.56 260 ASN B O 1
ATOM 4526 N N . LEU B 1 261 ? 12.805 10.562 14.789 1 93.44 261 LEU B N 1
ATOM 4527 C CA . LEU B 1 261 ? 14.227 10.883 14.742 1 93.44 261 LEU B CA 1
ATOM 4528 C C . LEU B 1 261 ? 14.867 10.734 16.125 1 93.44 261 LEU B C 1
ATOM 4530 O O . LEU B 1 261 ? 14.203 10.922 17.141 1 93.44 261 LEU B O 1
ATOM 4534 N N . ASP B 1 262 ? 16.141 10.312 16.094 1 87.88 262 ASP B N 1
ATOM 4535 C CA . ASP B 1 262 ? 16.984 10.508 17.266 1 87.88 262 ASP B CA 1
ATOM 4536 C C . ASP B 1 262 ? 17.516 11.938 17.328 1 87.88 262 ASP B C 1
ATOM 4538 O O . ASP B 1 262 ? 18.469 12.281 16.625 1 87.88 262 ASP B O 1
ATOM 4542 N N . GLU B 1 263 ? 16.938 12.727 18.219 1 81.62 263 GLU B N 1
ATOM 4543 C CA . GLU B 1 263 ? 17.188 14.164 18.219 1 81.62 263 GLU B CA 1
ATOM 4544 C C . GLU B 1 263 ? 18.656 14.461 18.531 1 81.62 263 GLU B C 1
ATOM 4546 O O . GLU B 1 263 ? 19.203 15.469 18.078 1 81.62 263 GLU B O 1
ATOM 4551 N N . ASP B 1 264 ? 19.266 13.625 19.281 1 80.81 264 ASP B N 1
ATOM 4552 C CA . ASP B 1 264 ? 20.641 13.867 19.688 1 80.81 264 ASP B CA 1
ATOM 4553 C C . ASP B 1 264 ? 21.609 13.594 18.547 1 80.81 264 ASP B C 1
ATOM 4555 O O . ASP B 1 264 ? 22.656 14.25 18.438 1 80.81 264 ASP B O 1
ATOM 4559 N N . THR B 1 265 ? 21.219 12.742 17.656 1 77 265 THR B N 1
ATOM 4560 C CA . THR B 1 265 ? 22.203 12.297 16.672 1 77 265 THR B CA 1
ATOM 4561 C C . THR B 1 265 ? 21.766 12.688 15.266 1 77 265 THR B C 1
ATOM 4563 O O . THR B 1 265 ? 22.531 12.523 14.312 1 77 265 THR B O 1
ATOM 4566 N N . TRP B 1 266 ? 20.594 13.305 15.156 1 84.12 266 TRP B N 1
ATOM 4567 C CA . TRP B 1 266 ? 20.094 13.578 13.812 1 84.12 266 TRP B CA 1
ATOM 4568 C C . TRP B 1 266 ? 20.828 14.75 13.18 1 84.12 266 TRP B C 1
ATOM 4570 O O . TRP B 1 266 ? 21.078 15.766 13.836 1 84.12 266 TRP B O 1
ATOM 4580 N N . HIS B 1 267 ? 21.094 14.625 11.836 1 85.62 267 HIS B N 1
ATOM 4581 C CA . HIS B 1 267 ? 21.609 15.695 10.992 1 85.62 267 HIS B CA 1
ATOM 4582 C C . HIS B 1 267 ? 20.688 15.938 9.797 1 85.62 267 HIS B C 1
ATOM 4584 O O . HIS B 1 267 ? 20.406 15.016 9.031 1 85.62 267 HIS B O 1
ATOM 4590 N N . PRO B 1 268 ? 20.203 17.188 9.711 1 89.5 268 PRO B N 1
ATOM 4591 C CA . PRO B 1 268 ? 19.297 17.484 8.602 1 89.5 268 PRO B CA 1
ATOM 4592 C C . PRO B 1 268 ? 19.906 17.156 7.238 1 89.5 268 PRO B C 1
ATOM 4594 O O . PRO B 1 268 ? 21.094 17.438 7.008 1 89.5 268 PRO B O 1
ATOM 4597 N N . HIS B 1 269 ? 19.109 16.578 6.293 1 87.94 269 HIS B N 1
ATOM 4598 C CA . HIS B 1 269 ? 19.547 16.281 4.93 1 87.94 269 HIS B CA 1
ATOM 4599 C C . HIS B 1 269 ? 18.984 17.297 3.941 1 87.94 269 HIS B C 1
ATOM 4601 O O . HIS B 1 269 ? 18.031 18.016 4.254 1 87.94 269 HIS B O 1
ATOM 4607 N N . VAL B 1 270 ? 19.656 17.391 2.914 1 90.38 270 VAL B N 1
ATOM 4608 C CA . VAL B 1 270 ? 19.141 18.109 1.754 1 90.38 270 VAL B CA 1
ATOM 4609 C C . VAL B 1 270 ? 18.875 17.125 0.612 1 90.38 270 VAL B C 1
ATOM 4611 O O . VAL B 1 270 ? 19.812 16.5 0.103 1 90.38 270 VAL B O 1
ATOM 4614 N N . TYR B 1 271 ? 17.672 17.062 0.232 1 91.25 271 TYR B N 1
ATOM 4615 C CA . TYR B 1 271 ? 17.281 16.125 -0.832 1 91.25 271 TYR B CA 1
ATOM 4616 C C . TYR B 1 271 ? 17 16.875 -2.127 1 91.25 271 TYR B C 1
ATOM 4618 O O . TYR B 1 271 ? 16.344 17.938 -2.109 1 91.25 271 TYR B O 1
ATOM 4626 N N . ASP B 1 272 ? 17.484 16.359 -3.182 1 87.88 272 ASP B N 1
ATOM 4627 C CA . ASP B 1 272 ? 17.172 16.859 -4.516 1 87.88 272 ASP B CA 1
ATOM 4628 C C . ASP B 1 272 ? 15.867 16.266 -5.039 1 87.88 272 ASP B C 1
ATOM 4630 O O . ASP B 1 272 ? 15.844 15.133 -5.523 1 87.88 272 ASP B O 1
ATOM 4634 N N . PHE B 1 273 ? 14.82 17.031 -5.004 1 86.06 273 PHE B N 1
ATOM 4635 C CA . PHE B 1 273 ? 13.508 16.469 -5.293 1 86.06 273 PHE B CA 1
ATOM 4636 C C . PHE B 1 273 ? 13.32 16.266 -6.793 1 86.06 273 PHE B C 1
ATOM 4638 O O . PHE B 1 273 ? 12.289 15.75 -7.23 1 86.06 273 PHE B O 1
ATOM 4645 N N . SER B 1 274 ? 14.258 16.75 -7.613 1 84.31 274 SER B N 1
ATOM 4646 C CA . SER B 1 274 ? 14.211 16.438 -9.039 1 84.31 274 SER B CA 1
ATOM 4647 C C . SER B 1 274 ? 14.453 14.961 -9.297 1 84.31 274 SER B C 1
ATOM 4649 O O . SER B 1 274 ? 14.164 14.461 -10.383 1 84.31 274 SER B O 1
ATOM 4651 N N . ARG B 1 275 ? 14.977 14.305 -8.367 1 88.75 275 ARG B N 1
ATOM 4652 C CA . ARG B 1 275 ? 15.117 12.852 -8.445 1 88.75 275 ARG B CA 1
ATOM 4653 C C . ARG B 1 275 ? 13.805 12.156 -8.078 1 88.75 275 ARG B C 1
ATOM 4655 O O . ARG B 1 275 ? 13.32 12.297 -6.957 1 88.75 275 ARG B O 1
ATOM 4662 N N . PRO B 1 276 ? 13.289 11.336 -8.961 1 88.12 276 PRO B N 1
ATOM 4663 C CA . PRO B 1 276 ? 11.953 10.781 -8.75 1 88.12 276 PRO B CA 1
ATOM 4664 C C . PRO B 1 276 ? 11.852 9.969 -7.465 1 88.12 276 PRO B C 1
ATOM 4666 O O . PRO B 1 276 ? 10.797 9.953 -6.82 1 88.12 276 PRO B O 1
ATOM 4669 N N . GLU B 1 277 ? 12.898 9.305 -7.078 1 88.88 277 GLU B N 1
ATOM 4670 C CA . GLU B 1 277 ? 12.867 8.438 -5.902 1 88.88 277 GLU B CA 1
ATOM 4671 C C . GLU B 1 277 ? 12.758 9.258 -4.617 1 88.88 277 GLU B C 1
ATOM 4673 O O . GLU B 1 277 ? 12.398 8.727 -3.566 1 88.88 277 GLU B O 1
ATOM 4678 N N . VAL B 1 278 ? 13.148 10.508 -4.703 1 90.06 278 VAL B N 1
ATOM 4679 C CA . VAL B 1 278 ? 13.047 11.367 -3.531 1 90.06 278 VAL B CA 1
ATOM 4680 C C . VAL B 1 278 ? 11.586 11.703 -3.252 1 90.06 278 VAL B C 1
ATOM 4682 O O . VAL B 1 278 ? 11.148 11.68 -2.1 1 90.06 278 VAL B O 1
ATOM 4685 N N . THR B 1 279 ? 10.875 11.992 -4.297 1 90.69 279 THR B N 1
ATOM 4686 C CA . THR B 1 279 ? 9.477 12.352 -4.137 1 90.69 279 THR B CA 1
ATOM 4687 C C . THR B 1 279 ? 8.625 11.117 -3.857 1 90.69 279 THR B C 1
ATOM 4689 O O . THR B 1 279 ? 7.691 11.172 -3.053 1 90.69 279 THR B O 1
ATOM 4692 N N . ASP B 1 280 ? 9 10.047 -4.469 1 95.69 280 ASP B N 1
ATOM 4693 C CA . ASP B 1 280 ? 8.25 8.805 -4.309 1 95.69 280 ASP B CA 1
ATOM 4694 C C . ASP B 1 280 ? 9.18 7.594 -4.371 1 95.69 280 ASP B C 1
ATOM 4696 O O . ASP B 1 280 ? 9.492 7.102 -5.457 1 95.69 280 ASP B O 1
ATOM 4700 N N . GLN B 1 281 ? 9.469 7.035 -3.201 1 96.06 281 GLN B N 1
ATOM 4701 C CA . GLN B 1 281 ? 10.328 5.859 -3.111 1 96.06 281 GLN B CA 1
ATOM 4702 C C . GLN B 1 281 ? 9.688 4.652 -3.787 1 96.06 281 GLN B C 1
ATOM 4704 O O . GLN B 1 281 ? 10.383 3.812 -4.363 1 96.06 281 GLN B O 1
ATOM 4709 N N . TRP B 1 282 ? 8.383 4.488 -3.701 1 97.06 282 TRP B N 1
ATOM 4710 C CA . TRP B 1 282 ? 7.684 3.33 -4.25 1 97.06 282 TRP B CA 1
ATOM 4711 C C . TRP B 1 282 ? 7.68 3.371 -5.773 1 97.06 282 TRP B C 1
ATOM 4713 O O . TRP B 1 282 ? 7.828 2.336 -6.43 1 97.06 282 TRP B O 1
ATOM 4723 N N . GLY B 1 283 ? 7.477 4.582 -6.297 1 94.56 283 GLY B N 1
ATOM 4724 C CA . GLY B 1 283 ? 7.312 4.711 -7.734 1 94.56 283 GLY B CA 1
ATOM 4725 C C . GLY B 1 283 ? 5.91 4.391 -8.211 1 94.56 283 GLY B C 1
ATOM 4726 O O . GLY B 1 283 ? 5.672 4.238 -9.406 1 94.56 283 GLY B O 1
ATOM 4727 N N . THR B 1 284 ? 4.988 4.242 -7.316 1 93.94 284 THR B N 1
ATOM 4728 C CA . THR B 1 284 ? 3.633 3.838 -7.668 1 93.94 284 THR B CA 1
ATOM 4729 C C . THR B 1 284 ? 2.75 5.059 -7.914 1 93.94 284 THR B C 1
ATOM 4731 O O . THR B 1 284 ? 1.619 4.926 -8.391 1 93.94 284 THR B O 1
ATOM 4734 N N . ALA B 1 285 ? 3.326 6.137 -7.508 1 92.12 285 ALA B N 1
ATOM 4735 C CA . ALA B 1 285 ? 2.588 7.367 -7.781 1 92.12 285 ALA B CA 1
ATOM 4736 C C . ALA B 1 285 ? 2.992 7.957 -9.133 1 92.12 285 ALA B C 1
ATOM 4738 O O . ALA B 1 285 ? 4.09 7.695 -9.625 1 92.12 285 ALA B O 1
ATOM 4739 N N . ASN B 1 286 ? 2.205 8.477 -9.992 1 80.5 286 ASN B N 1
ATOM 4740 C CA . ASN B 1 286 ? 2.646 9.242 -11.148 1 80.5 286 ASN B CA 1
ATOM 4741 C C . ASN B 1 286 ? 3.643 10.336 -10.758 1 80.5 286 ASN B C 1
ATOM 4743 O O . ASN B 1 286 ? 3.693 10.742 -9.602 1 80.5 286 ASN B O 1
ATOM 4747 N N . PRO B 1 287 ? 4.562 10.625 -11.711 1 79.88 287 PRO B N 1
ATOM 4748 C CA . PRO B 1 287 ? 5.5 11.703 -11.391 1 79.88 287 PRO B CA 1
ATOM 4749 C C . PRO B 1 287 ? 4.801 13 -10.984 1 79.88 287 PRO B C 1
ATOM 4751 O O . PRO B 1 287 ? 3.715 13.297 -11.492 1 79.88 287 PRO B O 1
ATOM 4754 N N . MET B 1 288 ? 5.488 13.633 -10.133 1 78.06 288 MET B N 1
ATOM 4755 C CA . MET B 1 288 ? 5.016 14.977 -9.812 1 78.06 288 MET B CA 1
ATOM 4756 C C . MET B 1 288 ? 5.008 15.859 -11.055 1 78.06 288 MET B C 1
ATOM 4758 O O . MET B 1 288 ? 5.938 15.82 -11.859 1 78.06 288 MET B O 1
ATOM 4762 N N . ASN B 1 289 ? 3.85 16.516 -11.227 1 79.25 289 ASN B N 1
ATOM 4763 C CA . ASN B 1 289 ? 3.76 17.391 -12.391 1 79.25 289 ASN B CA 1
ATOM 4764 C C . ASN B 1 289 ? 3.24 18.781 -12.008 1 79.25 289 ASN B C 1
ATOM 4766 O O . ASN B 1 289 ? 3.008 19.062 -10.836 1 79.25 289 ASN B O 1
ATOM 4770 N N . GLU B 1 290 ? 3.215 19.625 -12.93 1 77.75 290 GLU B N 1
ATOM 4771 C CA . GLU B 1 290 ? 2.869 21.031 -12.719 1 77.75 290 GLU B CA 1
ATOM 4772 C C . GLU B 1 290 ? 1.471 21.172 -12.117 1 77.75 290 GLU B C 1
ATOM 4774 O O . GLU B 1 290 ? 1.219 22.062 -11.32 1 77.75 290 GLU B O 1
ATOM 4779 N N . LEU B 1 291 ? 0.686 20.281 -12.453 1 77.31 291 LEU B N 1
ATOM 4780 C CA . LEU B 1 291 ? -0.681 20.328 -11.945 1 77.31 291 LEU B CA 1
ATOM 4781 C C . LEU B 1 291 ? -0.712 20.078 -10.445 1 77.31 291 LEU B C 1
ATOM 4783 O O . LEU B 1 291 ? -1.378 20.797 -9.695 1 77.31 291 LEU B O 1
ATOM 4787 N N . VAL B 1 292 ? 0.022 19.078 -10.062 1 82.69 292 VAL B N 1
ATOM 4788 C CA . VAL B 1 292 ? 0.09 18.75 -8.648 1 82.69 292 VAL B CA 1
ATOM 4789 C C . VAL B 1 292 ? 0.68 19.922 -7.867 1 82.69 292 VAL B C 1
ATOM 4791 O O . VAL B 1 292 ? 0.151 20.312 -6.824 1 82.69 292 VAL B O 1
ATOM 4794 N N . ALA B 1 293 ? 1.653 20.469 -8.406 1 82 293 ALA B N 1
ATOM 4795 C CA . ALA B 1 293 ? 2.318 21.609 -7.758 1 82 293 ALA B CA 1
ATOM 4796 C C . ALA B 1 293 ? 1.379 22.797 -7.637 1 82 293 ALA B C 1
ATOM 4798 O O . ALA B 1 293 ? 1.323 23.453 -6.59 1 82 293 ALA B O 1
ATOM 4799 N N . LYS B 1 294 ? 0.709 23.016 -8.633 1 84.88 294 LYS B N 1
ATOM 4800 C CA . LYS B 1 294 ? -0.199 24.156 -8.656 1 84.88 294 LYS B CA 1
ATOM 4801 C C . LYS B 1 294 ? -1.297 24 -7.605 1 84.88 294 LYS B C 1
ATOM 4803 O O . LYS B 1 294 ? -1.648 24.969 -6.922 1 84.88 294 LYS B O 1
ATOM 4808 N N . GLU B 1 295 ? -1.788 22.844 -7.531 1 87.06 295 GLU B N 1
ATOM 4809 C CA . GLU B 1 295 ? -2.848 22.594 -6.555 1 87.06 295 GLU B CA 1
ATOM 4810 C C . GLU B 1 295 ? -2.328 22.734 -5.129 1 87.06 295 GLU B C 1
ATOM 4812 O O . GLU B 1 295 ? -3.078 23.094 -4.223 1 87.06 295 GLU B O 1
ATOM 4817 N N . SER B 1 296 ? -1.079 22.516 -4.973 1 87.5 296 SER B N 1
ATOM 4818 C CA . SER B 1 296 ? -0.473 22.562 -3.645 1 87.5 296 SER B CA 1
ATOM 4819 C C . SER B 1 296 ? -0.25 24 -3.193 1 87.5 296 SER B C 1
ATOM 4821 O O . SER B 1 296 ? -0.058 24.266 -2.004 1 87.5 296 SER B O 1
ATOM 4823 N N . PHE B 1 297 ? -0.24 24.922 -4.09 1 91.12 297 PHE B N 1
ATOM 4824 C CA . PHE B 1 297 ? -0.112 26.328 -3.734 1 91.12 297 PHE B CA 1
ATOM 4825 C C . PHE B 1 297 ? -1.393 26.844 -3.086 1 91.12 297 PHE B C 1
ATOM 4827 O O . PHE B 1 297 ? -1.363 27.812 -2.32 1 91.12 297 PHE B O 1
ATOM 4834 N N . ASN B 1 298 ? -2.506 26.141 -3.369 1 93.25 298 ASN B N 1
ATOM 4835 C CA . ASN B 1 298 ? -3.803 26.5 -2.807 1 93.25 298 ASN B CA 1
ATOM 4836 C C . ASN B 1 298 ? -4.133 27.969 -3.064 1 93.25 298 ASN B C 1
ATOM 4838 O O . ASN B 1 298 ? -3.379 28.672 -3.742 1 93.25 298 ASN B O 1
ATOM 4842 N N . ASP B 1 299 ? -5.277 28.5 -2.623 1 94.62 299 ASP B N 1
ATOM 4843 C CA . ASP B 1 299 ? -5.676 29.906 -2.732 1 94.62 299 ASP B CA 1
ATOM 4844 C C . ASP B 1 299 ? -4.957 30.766 -1.695 1 94.62 299 ASP B C 1
ATOM 4846 O O . ASP B 1 299 ? -4.656 30.297 -0.595 1 94.62 299 ASP B O 1
ATOM 4850 N N . PRO B 1 300 ? -4.711 32.031 -2.123 1 96.5 300 PRO B N 1
ATOM 4851 C CA . PRO B 1 300 ? -4.184 32.906 -1.089 1 96.5 300 PRO B CA 1
ATOM 4852 C C . PRO B 1 300 ? -5.047 32.938 0.17 1 96.5 300 PRO B C 1
ATOM 4854 O O . PRO B 1 300 ? -6.273 33 0.079 1 96.5 300 PRO B O 1
ATOM 4857 N N . ASP B 1 301 ? -4.402 32.906 1.311 1 96.44 301 ASP B N 1
ATOM 4858 C CA . ASP B 1 301 ? -5.133 32.938 2.572 1 96.44 301 ASP B CA 1
ATOM 4859 C C . ASP B 1 301 ? -5.699 34.344 2.842 1 96.44 301 ASP B C 1
ATOM 4861 O O . ASP B 1 301 ? -4.945 35.312 2.945 1 96.44 301 ASP B O 1
ATOM 4865 N N . ARG B 1 302 ? -6.945 34.438 3.129 1 91.81 302 ARG B N 1
ATOM 4866 C CA . ARG B 1 302 ? -7.613 35.719 3.35 1 91.81 302 ARG B CA 1
ATOM 4867 C C . ARG B 1 302 ? -7.574 36.094 4.824 1 91.81 302 ARG B C 1
ATOM 4869 O O . ARG B 1 302 ? -7.988 37.219 5.188 1 91.81 302 ARG B O 1
ATOM 4876 N N . GLY B 1 303 ? -7.047 35.25 5.586 1 92.5 303 GLY B N 1
ATOM 4877 C CA . GLY B 1 303 ? -7.043 35.5 7.023 1 92.5 303 GLY B CA 1
ATOM 4878 C C . GLY B 1 303 ? -5.715 36 7.539 1 92.5 303 GLY B C 1
ATOM 4879 O O . GLY B 1 303 ? -5.5 36.062 8.75 1 92.5 303 GLY B O 1
ATOM 4880 N N . VAL B 1 304 ? -4.809 36.438 6.625 1 96.12 304 VAL B N 1
ATOM 4881 C CA . VAL B 1 304 ? -3.488 36.906 7.051 1 96.12 304 VAL B CA 1
ATOM 4882 C C . VAL B 1 304 ? -3.611 38.219 7.785 1 96.12 304 VAL B C 1
ATOM 4884 O O . VAL B 1 304 ? -4.184 39.188 7.258 1 96.12 304 VAL B O 1
ATOM 4887 N N . PHE B 1 305 ? -3.104 38.281 9.016 1 97.56 305 PHE B N 1
ATOM 4888 C CA . PHE B 1 305 ? -3.084 39.406 9.93 1 97.56 305 PHE B CA 1
ATOM 4889 C C . PHE B 1 305 ? -4.5 39.844 10.297 1 97.56 305 PHE B C 1
ATOM 4891 O O . PHE B 1 305 ? -4.746 41 10.594 1 97.56 305 PHE B O 1
ATOM 4898 N N . VAL B 1 306 ? -5.395 38.969 10.141 1 96.62 306 VAL B N 1
ATOM 4899 C CA . VAL B 1 306 ? -6.77 39.156 10.602 1 96.62 306 VAL B CA 1
ATOM 4900 C C . VAL B 1 306 ? -7.129 38.062 11.602 1 96.62 306 VAL B C 1
ATOM 4902 O O . VAL B 1 306 ? -7.336 36.906 11.219 1 96.62 306 VAL B O 1
ATOM 4905 N N . ALA B 1 307 ? -7.305 38.438 12.883 1 96.12 307 ALA B N 1
ATOM 4906 C CA . ALA B 1 307 ? -7.605 37.469 13.93 1 96.12 307 ALA B CA 1
ATOM 4907 C C . ALA B 1 307 ? -8.961 36.812 13.688 1 96.12 307 ALA B C 1
ATOM 4909 O O . ALA B 1 307 ? -9.961 37.5 13.438 1 96.12 307 ALA B O 1
ATOM 4910 N N . PRO B 1 308 ? -8.953 35.438 13.672 1 94.31 308 PRO B N 1
ATOM 4911 C CA . PRO B 1 308 ? -10.266 34.812 13.602 1 94.31 308 PRO B CA 1
ATOM 4912 C C . PRO B 1 308 ? -11.078 35 14.883 1 94.31 308 PRO B C 1
ATOM 4914 O O . PRO B 1 308 ? -10.523 35.281 15.938 1 94.31 308 PRO B O 1
ATOM 4917 N N . PRO B 1 309 ? -12.367 34.844 14.742 1 88.56 309 PRO B N 1
ATOM 4918 C CA . PRO B 1 309 ? -13.18 34.938 15.953 1 88.56 309 PRO B CA 1
ATOM 4919 C C . PRO B 1 309 ? -12.867 33.812 16.953 1 88.56 309 PRO B C 1
ATOM 4921 O O . PRO B 1 309 ? -12.367 32.75 16.547 1 88.56 309 PRO B O 1
ATOM 4924 N N . VAL B 1 310 ? -13.102 34.094 18.266 1 82.19 310 VAL B N 1
ATOM 4925 C CA . VAL B 1 310 ? -12.797 33.125 19.312 1 82.19 310 VAL B CA 1
ATOM 4926 C C . VAL B 1 310 ? -13.969 32.156 19.5 1 82.19 310 VAL B C 1
ATOM 4928 O O . VAL B 1 310 ? -15.125 32.594 19.484 1 82.19 310 VAL B O 1
#

InterPro domains:
  IPR004360 Glyoxalase/fosfomycin resistance/dioxygenase domain [PF00903] (7-118)
  IPR004360 Glyoxalase/fosfomycin resistance/dioxygenase domain [PF00903] (139-254)
  IPR029068 Glyoxalase/Bleomycin resistance protein/Dihydroxybiphenyl dioxygenase [G3DSA:3.10.180.10] (1-121)
  IPR029068 Glyoxalase/Bleomycin resistance protein/Dihydroxybiphenyl dioxygenase [G3DSA:3.10.180.10] (134-288)
  IPR029068 Glyoxalase/Bleomycin resistance protein/Dihydroxybiphenyl dioxygenase [SSF54593] (4-288)
  IPR037523 Vicinal oxygen chelate (VOC), core domain [PS51819] (6-121)
  IPR037523 Vicinal oxygen chelate (VOC), core domain [PS51819] (139-257)
  IPR051785 Methylmalonyl-CoA/ethylmalonyl-CoA epimerase [PTHR43048] (126-261)

Organism: Streptomyces coelicolor (strain ATCC BAA-471 / A3(2) / M145) (NCBI:txid100226)

Radius of gyration: 29.16 Å; Cα contacts (8 Å, |Δi|>4): 1644; chains: 2; bounding box: 47×89×64 Å

Foldseek 3Di:
DFFFDAWQAWEKEAAPQVQLVCCCVPLQPWPFQDDDDQKTFTPFQQFQHSGHYMYGHDNHIFTQATETEGADLVSQQVLVVLCVVVVWAWPDDWDWDDDQQIFIWGWTAFPQQHIYIYGYNRGTHDHDDDDPLAQHFNHWAAWEKEDQDQVVRVVRCCVRRVKDWQAFEQAPVGGTAKTAIPSAQFSHRYMYGYANATHTLETETEDPDDNSLVSSLVSSVVVPFAWLKDQFFAPRQRKGWTWTARPRLHIYIYIYDRDGHDPVPGDYYYDHVVDQCRGGVVPPMPGDDPRSVVSSNPDHGPCRNNNDDD/DFFFDAWQAWEKEAAPQVQLVCCCVPLQPWPFQDDDDQKTFTPFQQFQHSGHYMYGHDNHIFTQATETEGADLVSQQVLVVLCVVVVFAWPDDWDWDDDQQIFIWGWTAFPQQHIYIYGYNRGTHDHDDDDPLAQHFNHWAAWEKEDQDQVVRVVRCCVRRVKDWQAFEQAPVGGTAKTAIPSAQFSHRYMYGYANATHTLETETEDPDDNSLVSSLVSSVVVPFAWLKDQFFAPRQRKGWTWTARPRLHIYIYIYDRDGHDPVPGDYYYDHVVDQCRGGVVPPMPGDDPRSVVSSNPDHGPCRNPNDDD

Secondary structure (DSSP, 8-state):
---EEEEEEEEEEESSHHHHHHIIIIIS--EEEEEETTEEEEE-TT--SS-SEEEEE-SS-EEEEEEEEES-HHHHHHHHHHHHHTT--BSS-SEE--STT--EEEEEE-TTS-EEEEEESPPPPP--PPPTT--S--EEEEEEEEESSHHHHHHHHHHHH--EEEEEEEETTTEEEEEEEESSSBS-SEEEEE-SSSEEEEEEEE-SSHHHHHHHHHHHHHTT--EEEEEEE-SGGG-EEEEEE-TTS-EEEEE--PPBP-TTT---EEEETTSHHHH-SS--SPPP-HHHHHHHH-SPPTTTT-PPP-/---EEEEEEEEEEESSHHHHHHIIIIIS--EEEEEETTEEEEE-TT--SS-SEEEEE-SS-EEEEEEEEES-HHHHHHHHHHHHHTT--BSS-SEE--STT--EEEEEE-TTS-EEEEEESPPPPP--PPPTT--S--EEEEEEEEESSHHHHHHHHHHHH--EEEEEEEETTTEEEEEEEESSSBS-SEEEEE-SSSEEEEEEEE-SSHHHHHHHHHHHHHTT--EEEEEEE-SGGG-EEEEEE-TTS-EEEEE--PPBP-TTT---EEEETTSHHHH-SS--SPPP-HHHHHHHH-SPPTTTT-PPP-